Protein AF-0000000084540570 (afdb_homodimer)

Secondary structure (DSSP, 8-state):
----------------TT--HHHHHHHHHHT-S-HHHHHHHHHHHHHTT--HHHHHHHH---HHHHHHHHHHHHHHHHHHHTT--HHHHHHHHHS-HHHHHGGGGS-HHHHHHHHHHHHHTT--HHHHHHHHHHHHHHHHSSS--TT--SSHHHHHHHHHHHHHHT---HHHHHHHHHHHHHH--SHHHHHHHHHTTT--PPP---PPPPP-EEE--TT----EEEEEEEESS--HHHHHTSPP--EETTTTEEEEEEEEEEEEE---HHHHT-SSEEEEEEEGGGSSSPPSSS--EEEEEEETT--S--TT--EEEEETTEEEEE--SS--SSPP-EEEEEEEEPP----HHHHHHHHHHT-/----------------TT--HHHHHHHHHHT-S-HHHHHHHHHHHHHTT--HHHHHHHH---HHHHHHHHHHHHHHHHHHHTT--HHHHHHHHHS-HHHHHGGGGS-HHHHHHHHHHHHHTT--HHHHHHHHHHHHHHHHSSS--TT--SSHHHHHHHHHHHHHHH---HHHHHHHHHHHHHH--SHHHHHHHHHTTT--PPP---PPPPP-EEE--TT----EEEEEEEESS--HHHHHTSPP--EETTTTEEEEEEEEEEEEE---HHHHT-SSEEEEEEEGGGSSSPPSSS--EEEEEEETT--S--TT--EEEEETTEEEEE--SS--SSPP-EEEEEEEEPP----HHHHHHHHHHH-

Sequence (726 aa):
MTETSPNPKFTPPVVESNVDQQALIKQLRRKEGSWVEWGQACATLQKCGKNSQEIFEDTGFEPVQQNQVIVASQVYHSMVKGEASEKVRSHFWQKGSDILYELRILTQPLRVAAAGLILEYNLDADEARNIARALKDFSLSGGMPEGFSTDAGDMVAYYFAKLARQQKDIQERSRLIAKGLKFVKSTAARSQLEQLLTDFTVSYPKTAPRLPVYRLEESEELPCIVPVAGRFPLNKEDWQAVPLCEAIEPFGIIKFNGGGAWLALPGWQVVRNSEDPVVILCQSDQLPTPLPGQVEEVVAVIDRAGRTWQADSYFLVEIEGQLELQWFEDQPETPLLGRVILILRPKRIVDENQMTDIWQIEEMTETSPNPKFTPPVVESNVDQQALIKQLRRKEGSWVEWGQACATLQKCGKNSQEIFEDTGFEPVQQNQVIVASQVYHSMVKGEASEKVRSHFWQKGSDILYELRILTQPLRVAAAGLILEYNLDADEARNIARALKDFSLSGGMPEGFSTDAGDMVAYYFAKLARQQKDIQERSRLIAKGLKFVKSTAARSQLEQLLTDFTVSYPKTAPRLPVYRLEESEELPCIVPVAGRFPLNKEDWQAVPLCEAIEPFGIIKFNGGGAWLALPGWQVVRNSEDPVVILCQSDQLPTPLPGQVEEVVAVIDRAGRTWQADSYFLVEIEGQLELQWFEDQPETPLLGRVILILRPKRIVDENQMTDIWQIEE

InterPro domains:
  IPR037494 Rubisco accumulation factor 1 [PTHR35299] (8-357)
  IPR040781 Rubisco accumulation factor 1, helix turn helix domain [PF18579] (20-80)
  IPR040858 Rubisco accumulation factor 1, C-terminal [PF18087] (211-348)
  IPR041358 Rubisco accumulation factor 1, alpha-helical domain [PF18578] (92-197)
  IPR046382 Rubisco accumulation factor 1, cyanobacterial [MF_00856] (13-363)

Organism: NCBI:txid376219

Structure (mmCIF, N/CA/C/O backbone):
data_AF-0000000084540570-model_v1
#
loop_
_entity.id
_entity.type
_entity.pdbx_description
1 polymer 'RuBisCO accumulation factor 1'
#
loop_
_atom_site.group_PDB
_atom_site.id
_atom_site.type_symbol
_atom_site.label_atom_id
_atom_site.label_alt_id
_atom_site.label_comp_id
_atom_site.label_asym_id
_atom_site.label_entity_id
_atom_site.label_seq_id
_atom_site.pdbx_PDB_ins_code
_atom_site.Cartn_x
_atom_site.Cartn_y
_atom_site.Cartn_z
_atom_site.occupancy
_atom_site.B_iso_or_equiv
_atom_site.auth_seq_id
_atom_site.auth_comp_id
_atom_site.auth_asym_id
_atom_site.auth_atom_id
_atom_site.pdbx_PDB_model_num
ATOM 1 N N . MET A 1 1 ? 5.078 24.859 -34.531 1 22.06 1 MET A N 1
ATOM 2 C CA . MET A 1 1 ? 6.148 23.906 -34.281 1 22.06 1 MET A CA 1
ATOM 3 C C . MET A 1 1 ? 6.523 23.891 -32.812 1 22.06 1 MET A C 1
ATOM 5 O O . MET A 1 1 ? 7.652 24.219 -32.438 1 22.06 1 MET A O 1
ATOM 9 N N . THR A 1 2 ? 5.699 24.016 -31.828 1 24.03 2 THR A N 1
ATOM 10 C CA . THR A 1 2 ? 5.836 24.641 -30.516 1 24.03 2 THR A CA 1
ATOM 11 C C . THR A 1 2 ? 6.523 23.688 -29.547 1 24.03 2 THR A C 1
ATOM 13 O O . THR A 1 2 ? 6.148 22.516 -29.422 1 24.03 2 THR A O 1
ATOM 16 N N . GLU A 1 3 ? 7.77 23.906 -29.188 1 24 3 GLU A N 1
ATOM 17 C CA . GLU A 1 3 ? 8.867 23.203 -28.547 1 24 3 GLU A CA 1
ATOM 18 C C . GLU A 1 3 ? 8.5 22.797 -27.109 1 24 3 GLU A C 1
ATOM 20 O O . GLU A 1 3 ? 8.172 23.656 -26.281 1 24 3 GLU A O 1
ATOM 25 N N . THR A 1 4 ? 7.871 21.672 -26.938 1 26.03 4 THR A N 1
ATOM 26 C CA . THR A 1 4 ? 7.246 21.141 -25.734 1 26.03 4 THR A CA 1
ATOM 27 C C . THR A 1 4 ? 8.273 20.984 -24.609 1 26.03 4 THR A C 1
ATOM 29 O O . THR A 1 4 ? 9.234 20.234 -24.734 1 26.03 4 THR A O 1
ATOM 32 N N . SER A 1 5 ? 8.539 22.078 -23.922 1 25.84 5 SER A N 1
ATOM 33 C CA . SER A 1 5 ? 9.664 22.234 -23.016 1 25.84 5 SER A CA 1
ATOM 34 C C . SER A 1 5 ? 9.68 21.141 -21.953 1 25.84 5 SER A C 1
ATOM 36 O O . SER A 1 5 ? 8.617 20.703 -21.484 1 25.84 5 SER A O 1
ATOM 38 N N . PRO A 1 6 ? 10.75 20.344 -21.859 1 28.38 6 PRO A N 1
ATOM 39 C CA . PRO A 1 6 ? 11.055 19.125 -21.094 1 28.38 6 PRO A CA 1
ATOM 40 C C . PRO A 1 6 ? 10.719 19.281 -19.609 1 28.38 6 PRO A C 1
ATOM 42 O O . PRO A 1 6 ? 10.727 20.391 -19.078 1 28.38 6 PRO A O 1
ATOM 45 N N . ASN A 1 7 ? 9.789 18.547 -19.188 1 24.5 7 ASN A N 1
ATOM 46 C CA . ASN A 1 7 ? 9.234 18.484 -17.828 1 24.5 7 ASN A CA 1
ATOM 47 C C . ASN A 1 7 ? 10.336 18.438 -16.781 1 24.5 7 ASN A C 1
ATOM 49 O O . ASN A 1 7 ? 11.188 17.547 -16.797 1 24.5 7 ASN A O 1
ATOM 53 N N . PRO A 1 8 ? 10.773 19.547 -16.25 1 26.09 8 PRO A N 1
ATOM 54 C CA . PRO A 1 8 ? 12 19.562 -15.445 1 26.09 8 PRO A CA 1
ATOM 55 C C . PRO A 1 8 ? 12.023 18.469 -14.383 1 26.09 8 PRO A C 1
ATOM 57 O O . PRO A 1 8 ? 10.977 18.109 -13.836 1 26.09 8 PRO A O 1
ATOM 60 N N . LYS A 1 9 ? 12.875 17.484 -14.523 1 30.8 9 LYS A N 1
ATOM 61 C CA . LYS A 1 9 ? 13.305 16.422 -13.617 1 30.8 9 LYS A CA 1
ATOM 62 C C . LYS A 1 9 ? 13.281 16.891 -12.164 1 30.8 9 LYS A C 1
ATOM 64 O O . LYS A 1 9 ? 13.797 17.969 -11.844 1 30.8 9 LYS A O 1
ATOM 69 N N . PHE A 1 10 ? 12.289 16.609 -11.484 1 24.95 10 PHE A N 1
ATOM 70 C CA . PHE A 1 10 ? 12.234 16.906 -10.062 1 24.95 10 PHE A CA 1
ATOM 71 C C . PHE A 1 10 ? 13.57 16.641 -9.391 1 24.95 10 PHE A C 1
ATOM 73 O O . PHE A 1 10 ? 13.906 15.484 -9.109 1 24.95 10 PHE A O 1
ATOM 80 N N . THR A 1 11 ? 14.641 17.203 -9.875 1 30.73 11 THR A N 1
ATOM 81 C CA . THR A 1 11 ? 15.898 17.094 -9.148 1 30.73 11 THR A CA 1
ATOM 82 C C . THR A 1 11 ? 15.727 17.547 -7.695 1 30.73 11 THR A C 1
ATOM 84 O O . THR A 1 11 ? 15.266 18.672 -7.438 1 30.73 11 THR A O 1
ATOM 87 N N . PRO A 1 12 ? 15.492 16.594 -6.824 1 33.47 12 PRO A N 1
ATOM 88 C CA . PRO A 1 12 ? 15.484 17.156 -5.469 1 33.47 12 PRO A CA 1
ATOM 89 C C . PRO A 1 12 ? 16.391 18.375 -5.324 1 33.47 12 PRO A C 1
ATOM 91 O O . PRO A 1 12 ? 17.422 18.469 -6.008 1 33.47 12 PRO A O 1
ATOM 94 N N . PRO A 1 13 ? 15.867 19.516 -5.18 1 32.66 13 PRO A N 1
ATOM 95 C CA . PRO A 1 13 ? 16.844 20.594 -5.051 1 32.66 13 PRO A CA 1
ATOM 96 C C . PRO A 1 13 ? 18.125 20.156 -4.348 1 32.66 13 PRO A C 1
ATOM 98 O O . PRO A 1 13 ? 18.078 19.562 -3.271 1 32.66 13 PRO A O 1
ATOM 101 N N . VAL A 1 14 ? 19.109 19.672 -5.008 1 36.91 14 VAL A N 1
ATOM 102 C CA . VAL A 1 14 ? 20.469 19.547 -4.5 1 36.91 14 VAL A CA 1
ATOM 103 C C . VAL A 1 14 ? 20.812 20.766 -3.654 1 36.91 14 VAL A C 1
ATOM 105 O O . VAL A 1 14 ? 20.922 21.875 -4.176 1 36.91 14 VAL A O 1
ATOM 108 N N . VAL A 1 15 ? 20.281 20.922 -2.418 1 39.34 15 VAL A N 1
ATOM 109 C CA . VAL A 1 15 ? 20.875 21.953 -1.57 1 39.34 15 VAL A CA 1
ATOM 110 C C . VAL A 1 15 ? 22.359 22.109 -1.907 1 39.34 15 VAL A C 1
ATOM 112 O O . VAL A 1 15 ? 23.031 21.125 -2.256 1 39.34 15 VAL A O 1
ATOM 115 N N . GLU A 1 16 ? 22.969 23.156 -2.223 1 42.41 16 GLU A N 1
ATOM 116 C CA . GLU A 1 16 ? 24.328 23.625 -2.461 1 42.41 16 GLU A CA 1
ATOM 117 C C . GLU A 1 16 ? 25.328 22.875 -1.603 1 42.41 16 GLU A C 1
ATOM 119 O O . GLU A 1 16 ? 25.172 22.781 -0.382 1 42.41 16 GLU A O 1
ATOM 124 N N . SER A 1 17 ? 26 21.859 -1.991 1 46.34 17 SER A N 1
ATOM 125 C CA . SER A 1 17 ? 27.172 21.078 -1.662 1 46.34 17 SER A CA 1
ATOM 126 C C . SER A 1 17 ? 28.094 21.812 -0.689 1 46.34 17 SER A C 1
ATOM 128 O O . SER A 1 17 ? 28.781 21.188 0.117 1 46.34 17 SER A O 1
ATOM 130 N N . ASN A 1 18 ? 28.141 23.219 -0.889 1 56.72 18 ASN A N 1
ATOM 131 C CA . ASN A 1 18 ? 29.297 23.891 -0.307 1 56.72 18 ASN A CA 1
ATOM 132 C C . ASN A 1 18 ? 29.031 24.344 1.12 1 56.72 18 ASN A C 1
ATOM 134 O O . ASN A 1 18 ? 29.672 25.281 1.61 1 56.72 18 ASN A O 1
ATOM 138 N N . VAL A 1 19 ? 27.953 24 1.695 1 72.12 19 VAL A N 1
ATOM 139 C CA . VAL A 1 19 ? 27.688 24.516 3.031 1 72.12 19 VAL A CA 1
ATOM 140 C C . VAL A 1 19 ? 28.562 23.797 4.055 1 72.12 19 VAL A C 1
ATOM 142 O O . VAL A 1 19 ? 28.625 22.562 4.062 1 72.12 19 VAL A O 1
ATOM 145 N N . ASP A 1 20 ? 29.453 24.516 4.621 1 83.5 20 ASP A N 1
ATOM 146 C CA . ASP A 1 20 ? 30.281 23.984 5.691 1 83.5 20 ASP A CA 1
ATOM 147 C C . ASP A 1 20 ? 29.438 23.516 6.871 1 83.5 20 ASP A C 1
ATOM 149 O O . ASP A 1 20 ? 29.203 24.266 7.82 1 83.5 20 ASP A O 1
ATOM 153 N N . GLN A 1 21 ? 28.953 22.344 6.852 1 88.69 21 GLN A N 1
ATOM 154 C CA . GLN A 1 21 ? 28.094 21.766 7.879 1 88.69 21 GLN A CA 1
ATOM 155 C C . GLN A 1 21 ? 28.781 21.781 9.242 1 88.69 21 GLN A C 1
ATOM 157 O O . GLN A 1 21 ? 28.125 22.016 10.266 1 88.69 21 GLN A O 1
ATOM 162 N N . GLN A 1 22 ? 30.094 21.609 9.164 1 90.62 22 GLN A N 1
ATOM 163 C CA . GLN A 1 22 ? 30.828 21.578 10.422 1 90.62 22 GLN A CA 1
ATOM 164 C C . GLN A 1 22 ? 30.828 22.938 11.102 1 90.62 22 GLN A C 1
ATOM 166 O O . GLN A 1 22 ? 30.75 23.016 12.328 1 90.62 22 GLN A O 1
ATOM 171 N N . ALA A 1 23 ? 30.891 23.906 10.273 1 91.56 23 ALA A N 1
ATOM 172 C CA . ALA A 1 23 ? 30.844 25.266 10.82 1 91.56 23 ALA A CA 1
ATOM 173 C C . ALA A 1 23 ? 29.484 25.531 11.461 1 91.56 23 ALA A C 1
ATOM 175 O O . ALA A 1 23 ? 29.406 26.188 12.508 1 91.56 23 ALA A O 1
ATOM 176 N N . LEU A 1 24 ? 28.484 25.078 10.859 1 93.94 24 LEU A N 1
ATOM 177 C CA . LEU A 1 24 ? 27.141 25.281 11.375 1 93.94 24 LEU A CA 1
ATOM 178 C C . LEU A 1 24 ? 26.938 24.531 12.688 1 93.94 24 LEU A C 1
ATOM 180 O O . LEU A 1 24 ? 26.328 25.062 13.625 1 93.94 24 LEU A O 1
ATOM 184 N N . ILE A 1 25 ? 27.516 23.375 12.742 1 94.19 25 ILE A N 1
ATOM 185 C CA . ILE A 1 25 ? 27.391 22.562 13.938 1 94.19 25 ILE A CA 1
ATOM 186 C C . ILE A 1 25 ? 28.109 23.219 15.102 1 94.19 25 ILE A C 1
ATOM 188 O O . ILE A 1 25 ? 27.609 23.266 16.219 1 94.19 25 ILE A O 1
ATOM 192 N N . LYS A 1 26 ? 29.25 23.703 14.805 1 93.38 26 LYS A N 1
ATOM 193 C CA . LYS A 1 26 ? 30.031 24.391 15.828 1 93.38 26 LYS A CA 1
ATOM 194 C C . LYS A 1 26 ? 29.297 25.625 16.328 1 93.38 26 LYS A C 1
ATOM 196 O O . LYS A 1 26 ? 29.281 25.906 17.531 1 93.38 26 LYS A O 1
ATOM 201 N N . GLN A 1 27 ? 28.734 26.344 15.406 1 94 27 GLN A N 1
ATOM 202 C CA . GLN A 1 27 ? 27.953 27.516 15.766 1 94 27 GLN A CA 1
ATOM 203 C C . GLN A 1 27 ? 26.828 27.172 16.719 1 94 27 GLN A C 1
ATOM 205 O O . GLN A 1 27 ? 26.578 27.875 17.703 1 94 27 GLN A O 1
ATOM 210 N N . LEU A 1 28 ? 26.125 26.125 16.438 1 95.19 28 LEU A N 1
ATOM 211 C CA . LEU A 1 28 ? 24.984 25.688 17.234 1 95.19 28 LEU A CA 1
ATOM 212 C C . LEU A 1 28 ? 25.438 25.172 18.594 1 95.19 28 LEU A C 1
ATOM 214 O O . LEU A 1 28 ? 24.797 25.438 19.609 1 95.19 28 LEU A O 1
ATOM 218 N N . ARG A 1 29 ? 26.578 24.469 18.609 1 94.19 29 ARG A N 1
ATOM 219 C CA . ARG A 1 29 ? 27.109 23.938 19.844 1 94.19 29 ARG A CA 1
ATOM 220 C C . ARG A 1 29 ? 27.484 25.047 20.812 1 94.19 29 ARG A C 1
ATOM 222 O O . ARG A 1 29 ? 27.25 24.953 22.016 1 94.19 29 ARG A O 1
ATOM 229 N N . ARG A 1 30 ? 28.078 26.094 20.266 1 94.25 30 ARG A N 1
ATOM 230 C CA . ARG A 1 30 ? 28.547 27.203 21.078 1 94.25 30 ARG A CA 1
ATOM 231 C C . ARG A 1 30 ? 27.453 28.266 21.234 1 94.25 30 ARG A C 1
ATOM 233 O O . ARG A 1 30 ? 27.656 29.266 21.938 1 94.25 30 ARG A O 1
ATOM 240 N N . LYS A 1 31 ? 26.312 28.078 20.594 1 92.12 31 LYS A N 1
ATOM 241 C CA . LYS A 1 31 ? 25.188 29.016 20.625 1 92.12 31 LYS A CA 1
ATOM 242 C C . LYS A 1 31 ? 25.641 30.422 20.266 1 92.12 31 LYS A C 1
ATOM 244 O O . LYS A 1 31 ? 25.359 31.375 21 1 92.12 31 LYS A O 1
ATOM 249 N N . GLU A 1 32 ? 26.406 30.438 19.203 1 92.94 32 GLU A N 1
ATOM 250 C CA . GLU A 1 32 ? 26.906 31.719 18.703 1 92.94 32 GLU A CA 1
ATOM 251 C C . GLU A 1 32 ? 25.859 32.406 17.844 1 92.94 32 GLU A C 1
ATOM 253 O O . GLU A 1 32 ? 25.203 31.781 17.016 1 92.94 32 GLU A O 1
ATOM 258 N N . GLY A 1 33 ? 25.672 33.75 18.141 1 91.56 33 GLY A N 1
ATOM 259 C CA . GLY A 1 33 ? 24.719 34.531 17.359 1 91.56 33 GLY A CA 1
ATOM 260 C C . GLY A 1 33 ? 23.344 34.562 17.969 1 91.56 33 GLY A C 1
ATOM 261 O O . GLY A 1 33 ? 23.188 34.312 19.172 1 91.56 33 GLY A O 1
ATOM 262 N N . SER A 1 34 ? 22.328 34.969 17.125 1 94.5 34 SER A N 1
ATOM 263 C CA . SER A 1 34 ? 20.953 35.094 17.594 1 94.5 34 SER A CA 1
ATOM 264 C C . SER A 1 34 ? 20.188 33.781 17.344 1 94.5 34 SER A C 1
ATOM 266 O O . SER A 1 34 ? 20.609 32.969 16.531 1 94.5 34 SER A O 1
ATOM 268 N N . TRP A 1 35 ? 19.141 33.656 18.047 1 96.31 35 TRP A N 1
ATOM 269 C CA . TRP A 1 35 ? 18.312 32.469 17.844 1 96.31 35 TRP A CA 1
ATOM 270 C C . TRP A 1 35 ? 17.844 32.375 16.406 1 96.31 35 TRP A C 1
ATOM 272 O O . TRP A 1 35 ? 17.594 31.266 15.898 1 96.31 35 TRP A O 1
ATOM 282 N N . VAL A 1 36 ? 17.781 33.438 15.727 1 96.12 36 VAL A N 1
ATOM 283 C CA . VAL A 1 36 ? 17.375 33.469 14.32 1 96.12 36 VAL A CA 1
ATOM 284 C C . VAL A 1 36 ? 18.422 32.75 13.477 1 96.12 36 VAL A C 1
ATOM 286 O O . VAL A 1 36 ? 18.062 31.953 12.586 1 96.12 36 VAL A O 1
ATOM 289 N N . GLU A 1 37 ? 19.625 33 13.805 1 95.38 37 GLU A N 1
ATOM 290 C CA . GLU A 1 37 ? 20.719 32.344 13.094 1 95.38 37 GLU A CA 1
ATOM 291 C C . GLU A 1 37 ? 20.781 30.859 13.422 1 95.38 37 GLU A C 1
ATOM 293 O O . GLU A 1 37 ? 21.141 30.047 12.57 1 95.38 37 GLU A O 1
ATOM 298 N N . TRP A 1 38 ? 20.453 30.625 14.68 1 95.88 38 TRP A N 1
ATOM 299 C CA . TRP A 1 38 ? 20.375 29.219 15.047 1 95.88 38 TRP A CA 1
ATOM 300 C C . TRP A 1 38 ? 19.328 28.484 14.203 1 95.88 38 TRP A C 1
ATOM 302 O O . TRP A 1 38 ? 19.562 27.359 13.758 1 95.88 38 TRP A O 1
ATOM 312 N N . GLY A 1 39 ? 18.156 29.125 14.031 1 95.25 39 GLY A N 1
ATOM 313 C CA . GLY A 1 39 ? 17.109 28.547 13.211 1 95.25 39 GLY A CA 1
ATOM 314 C C . GLY A 1 39 ? 17.531 28.328 11.766 1 95.25 39 GLY A C 1
ATOM 315 O O . GLY A 1 39 ? 17.234 27.281 11.18 1 95.25 39 GLY A O 1
ATOM 316 N N . GLN A 1 40 ? 18.281 29.219 11.273 1 93.81 40 GLN A N 1
ATOM 317 C CA . GLN A 1 40 ? 18.766 29.109 9.906 1 93.81 40 GLN A CA 1
ATOM 318 C C . GLN A 1 40 ? 19.781 27.969 9.773 1 93.81 40 GLN A C 1
ATOM 320 O O . GLN A 1 40 ? 19.781 27.25 8.773 1 93.81 40 GLN A O 1
ATOM 325 N N . ALA A 1 41 ? 20.609 27.891 10.75 1 94.56 41 ALA A N 1
ATOM 326 C CA . ALA A 1 41 ? 21.609 26.828 10.742 1 94.56 41 ALA A CA 1
ATOM 327 C C . ALA A 1 41 ? 20.953 25.453 10.797 1 94.56 41 ALA A C 1
ATOM 329 O O . ALA A 1 41 ? 21.328 24.547 10.047 1 94.56 41 ALA A O 1
ATOM 330 N N . CYS A 1 42 ? 19.938 25.328 11.672 1 93.56 42 CYS A N 1
ATOM 331 C CA . CYS A 1 42 ? 19.203 24.078 11.781 1 93.56 42 CYS A CA 1
ATOM 332 C C . CYS A 1 42 ? 18.516 23.719 10.469 1 93.56 42 CYS A C 1
ATOM 334 O O . CYS A 1 42 ? 18.578 22.578 10.023 1 93.56 42 CYS A O 1
ATOM 336 N N . ALA A 1 43 ? 17.891 24.688 9.898 1 89.44 43 ALA A N 1
ATOM 337 C CA . ALA A 1 43 ? 17.172 24.484 8.648 1 89.44 43 ALA A CA 1
ATOM 338 C C . ALA A 1 43 ? 18.125 24.047 7.535 1 89.44 43 ALA A C 1
ATOM 340 O O . ALA A 1 43 ? 17.797 23.156 6.742 1 89.44 43 ALA A O 1
ATOM 341 N N . THR A 1 44 ? 19.266 24.656 7.5 1 90.94 44 THR A N 1
ATOM 342 C CA . THR A 1 44 ? 20.25 24.344 6.48 1 90.94 44 THR A CA 1
ATOM 343 C C . THR A 1 44 ? 20.797 22.922 6.66 1 90.94 44 THR A C 1
ATOM 345 O O . THR A 1 44 ? 20.969 22.188 5.684 1 90.94 44 THR A O 1
ATOM 348 N N . LEU A 1 45 ? 21.047 22.594 7.867 1 91.88 45 LEU A N 1
ATOM 349 C CA . LEU A 1 45 ? 21.531 21.25 8.148 1 91.88 45 LEU A CA 1
ATOM 350 C C . LEU A 1 45 ? 20.5 20.203 7.734 1 91.88 45 LEU A C 1
ATOM 352 O O . LEU A 1 45 ? 20.859 19.156 7.184 1 91.88 45 LEU A O 1
ATOM 356 N N . GLN A 1 46 ? 19.25 20.484 7.977 1 86.06 46 GLN A N 1
ATOM 357 C CA . GLN A 1 46 ? 18.188 19.562 7.602 1 86.06 46 GLN A CA 1
ATOM 358 C C . GLN A 1 46 ? 18.047 19.469 6.082 1 86.06 46 GLN A C 1
ATOM 360 O O . GLN A 1 46 ? 17.797 18.391 5.539 1 86.06 46 GLN A O 1
ATOM 365 N N . LYS A 1 47 ? 18.188 20.516 5.457 1 80.69 47 LYS A N 1
ATOM 366 C CA . LYS A 1 47 ? 18.125 20.547 3.998 1 80.69 47 LYS A CA 1
ATOM 367 C C . LYS A 1 47 ? 19.25 19.734 3.379 1 80.69 47 LYS A C 1
ATOM 369 O O . LYS A 1 47 ? 19.109 19.188 2.285 1 80.69 47 LYS A O 1
ATOM 374 N N . CYS A 1 48 ? 20.344 19.719 4.137 1 79.31 48 CYS A N 1
ATOM 375 C CA . CYS A 1 48 ? 21.5 18.969 3.676 1 79.31 48 CYS A CA 1
ATOM 376 C C . CYS A 1 48 ? 21.359 17.484 4 1 79.31 48 CYS A C 1
ATOM 378 O O . CYS A 1 48 ? 22.281 16.703 3.74 1 79.31 48 CYS A O 1
ATOM 380 N N . GLY A 1 49 ? 20.312 17.141 4.641 1 78.88 49 GLY A N 1
ATOM 381 C CA . GLY A 1 49 ? 20.031 15.719 4.797 1 78.88 49 GLY A CA 1
ATOM 382 C C . GLY A 1 49 ? 20.172 15.242 6.23 1 78.88 49 GLY A C 1
ATOM 383 O O . GLY A 1 49 ? 19.922 14.062 6.527 1 78.88 49 GLY A O 1
ATOM 384 N N . LYS A 1 50 ? 20.625 16.109 7.113 1 85.19 50 LYS A N 1
ATOM 385 C CA . LYS A 1 50 ? 20.734 15.695 8.508 1 85.19 50 LYS A CA 1
ATOM 386 C C . LYS A 1 50 ? 19.359 15.695 9.188 1 85.19 50 LYS A C 1
ATOM 388 O O . LYS A 1 50 ? 18.609 16.656 9.07 1 85.19 50 LYS A O 1
ATOM 393 N N . ASN A 1 51 ? 19.109 14.555 9.852 1 82.5 51 ASN A N 1
ATOM 394 C CA . ASN A 1 51 ? 17.812 14.531 10.516 1 82.5 51 ASN A CA 1
ATOM 395 C C . ASN A 1 51 ? 17.875 15.234 11.875 1 82.5 51 ASN A C 1
ATOM 397 O O . ASN A 1 51 ? 18.953 15.562 12.359 1 82.5 51 ASN A O 1
ATOM 401 N N . SER A 1 52 ? 16.75 15.539 12.453 1 86.5 52 SER A N 1
ATOM 402 C CA . SER A 1 52 ? 16.641 16.312 13.68 1 86.5 52 SER A CA 1
ATOM 403 C C . SER A 1 52 ? 17.359 15.625 14.836 1 86.5 52 SER A C 1
ATOM 405 O O . SER A 1 52 ? 17.906 16.281 15.719 1 86.5 52 SER A O 1
ATOM 407 N N . GLN A 1 53 ? 17.312 14.305 14.789 1 84.94 53 GLN A N 1
ATOM 408 C CA . GLN A 1 53 ? 17.969 13.555 15.859 1 84.94 53 GLN A CA 1
ATOM 409 C C . GLN A 1 53 ? 19.484 13.672 15.758 1 84.94 53 GLN A C 1
ATOM 411 O O . GLN A 1 53 ? 20.172 13.797 16.781 1 84.94 53 GLN A O 1
ATOM 416 N N . GLU A 1 54 ? 19.953 13.602 14.656 1 88.94 54 GLU A N 1
ATOM 417 C CA . GLU A 1 54 ? 21.391 13.758 14.43 1 88.94 54 GLU A CA 1
ATOM 418 C C . GLU A 1 54 ? 21.875 15.141 14.867 1 88.94 54 GLU A C 1
ATOM 420 O O . GLU A 1 54 ? 22.938 15.266 15.477 1 88.94 54 GLU A O 1
ATOM 425 N N . ILE A 1 55 ? 21.141 16.125 14.5 1 93.12 55 ILE A N 1
ATOM 426 C CA . ILE A 1 55 ? 21.469 17.5 14.875 1 93.12 55 ILE A CA 1
ATOM 427 C C . ILE A 1 55 ? 21.484 17.625 16.406 1 93.12 55 ILE A C 1
ATOM 429 O O . ILE A 1 55 ? 22.359 18.281 16.969 1 93.12 55 ILE A O 1
ATOM 433 N N . PHE A 1 56 ? 20.609 16.969 17.078 1 92.31 56 PHE A N 1
ATOM 434 C CA . PHE A 1 56 ? 20.547 16.984 18.531 1 92.31 56 PHE A CA 1
ATOM 435 C C . PHE A 1 56 ? 21.797 16.375 19.141 1 92.31 56 PHE A C 1
ATOM 437 O O . PHE A 1 56 ? 22.391 16.953 20.047 1 92.31 56 PHE A O 1
ATOM 444 N N . GLU A 1 57 ? 22.125 15.305 18.656 1 92.62 57 GLU A N 1
ATOM 445 C CA . GLU A 1 57 ? 23.297 14.609 19.156 1 92.62 57 GLU A CA 1
ATOM 446 C C . GLU A 1 57 ? 24.562 15.445 18.969 1 92.62 57 GLU A C 1
ATOM 448 O O . GLU A 1 57 ? 25.438 15.461 19.828 1 92.62 57 GLU A O 1
ATOM 453 N N . ASP A 1 58 ? 24.516 16.203 17.953 1 92.75 58 ASP A N 1
ATOM 454 C CA . ASP A 1 58 ? 25.719 16.969 17.594 1 92.75 58 ASP A CA 1
ATOM 455 C C . ASP A 1 58 ? 25.734 18.312 18.312 1 92.75 58 ASP A C 1
ATOM 457 O O . ASP A 1 58 ? 26.812 18.875 18.562 1 92.75 58 ASP A O 1
ATOM 461 N N . THR A 1 59 ? 24.594 18.906 18.594 1 94.5 59 THR A N 1
ATOM 462 C CA . THR A 1 59 ? 24.562 20.312 18.984 1 94.5 59 THR A CA 1
ATOM 463 C C . THR A 1 59 ? 23.828 20.484 20.312 1 94.5 59 THR A C 1
ATOM 465 O O . THR A 1 59 ? 23.953 21.531 20.953 1 94.5 59 THR A O 1
ATOM 468 N N . GLY A 1 60 ? 22.953 19.594 20.672 1 92.62 60 GLY A N 1
ATOM 469 C CA . GLY A 1 60 ? 22.172 19.703 21.891 1 92.62 60 GLY A CA 1
ATOM 470 C C . GLY A 1 60 ? 20.797 20.312 21.656 1 92.62 60 GLY A C 1
ATOM 471 O O . GLY A 1 60 ? 19.984 20.359 22.578 1 92.62 60 GLY A O 1
ATOM 472 N N . PHE A 1 61 ? 20.5 20.766 20.453 1 93.56 61 PHE A N 1
ATOM 473 C CA . PHE A 1 61 ? 19.188 21.312 20.141 1 93.56 61 PHE A CA 1
ATOM 474 C C . PHE A 1 61 ? 18.172 20.188 19.953 1 93.56 61 PHE A C 1
ATOM 476 O O . PHE A 1 61 ? 18.219 19.453 18.969 1 93.56 61 PHE A O 1
ATOM 483 N N . GLU A 1 62 ? 17.219 20.109 20.859 1 90.69 62 GLU A N 1
ATOM 484 C CA . GLU A 1 62 ? 16.172 19.109 20.766 1 90.69 62 GLU A CA 1
ATOM 485 C C . GLU A 1 62 ? 15.312 19.312 19.531 1 90.69 62 GLU A C 1
ATOM 487 O O . GLU A 1 62 ? 15.172 20.438 19.047 1 90.69 62 GLU A O 1
ATOM 492 N N . PRO A 1 63 ? 14.805 18.25 19.016 1 86.19 63 PRO A N 1
ATOM 493 C CA . PRO A 1 63 ? 13.984 18.359 17.812 1 86.19 63 PRO A CA 1
ATOM 494 C C . PRO A 1 63 ? 12.875 19.391 17.938 1 86.19 63 PRO A C 1
ATOM 496 O O . PRO A 1 63 ? 12.641 20.172 17.016 1 86.19 63 PRO A O 1
ATOM 499 N N . VAL A 1 64 ? 12.266 19.469 19.109 1 81.94 64 VAL A N 1
ATOM 500 C CA . VAL A 1 64 ? 11.188 20.422 19.328 1 81.94 64 VAL A CA 1
ATOM 501 C C . VAL A 1 64 ? 11.742 21.844 19.25 1 81.94 64 VAL A C 1
ATOM 503 O O . VAL A 1 64 ? 11.109 22.734 18.672 1 81.94 64 VAL A O 1
ATOM 506 N N . GLN A 1 65 ? 12.891 21.969 19.766 1 90.19 65 GLN A N 1
ATOM 507 C CA . GLN A 1 65 ? 13.531 23.281 19.734 1 90.19 65 GLN A CA 1
ATOM 508 C C . GLN A 1 65 ? 13.977 23.656 18.328 1 90.19 65 GLN A C 1
ATOM 510 O O . GLN A 1 65 ? 13.875 24.812 17.922 1 90.19 65 GLN A O 1
ATOM 515 N N . GLN A 1 66 ? 14.5 22.641 17.688 1 91.31 66 GLN A N 1
ATOM 516 C CA . GLN A 1 66 ? 14.914 22.859 16.312 1 91.31 66 GLN A CA 1
ATOM 517 C C . GLN A 1 66 ? 13.75 23.375 15.461 1 91.31 66 GLN A C 1
ATOM 519 O O . GLN A 1 66 ? 13.883 24.375 14.75 1 91.31 66 GLN A O 1
ATOM 524 N N . ASN A 1 67 ? 12.688 22.734 15.688 1 84.38 67 ASN A N 1
ATOM 525 C CA . ASN A 1 67 ? 11.508 23.125 14.922 1 84.38 67 ASN A CA 1
ATOM 526 C C . ASN A 1 67 ? 11.062 24.531 15.266 1 84.38 67 ASN A C 1
ATOM 528 O O . ASN A 1 67 ? 10.719 25.312 14.375 1 84.38 67 ASN A O 1
ATOM 532 N N . GLN A 1 68 ? 11.039 24.766 16.469 1 88.75 68 GLN A N 1
ATOM 533 C CA . GLN A 1 68 ? 10.609 26.094 16.922 1 88.75 68 GLN A CA 1
ATOM 534 C C . GLN A 1 68 ? 11.492 27.188 16.312 1 88.75 68 GLN A C 1
ATOM 536 O O . GLN A 1 68 ? 10.977 28.156 15.758 1 88.75 68 GLN A O 1
ATOM 541 N N . VAL A 1 69 ? 12.789 26.984 16.391 1 94.06 69 VAL A N 1
ATOM 542 C CA . VAL A 1 69 ? 13.703 28.031 15.953 1 94.06 69 VAL A CA 1
ATOM 543 C C . VAL A 1 69 ? 13.695 28.125 14.43 1 94.06 69 VAL A C 1
ATOM 545 O O . VAL A 1 69 ? 13.836 29.219 13.867 1 94.06 69 VAL A O 1
ATOM 548 N N . ILE A 1 70 ? 13.547 27.078 13.82 1 91.44 70 ILE A N 1
ATOM 549 C CA . ILE A 1 70 ? 13.508 27.078 12.367 1 91.44 70 ILE A CA 1
ATOM 550 C C . ILE A 1 70 ? 12.289 27.875 11.883 1 91.44 70 ILE A C 1
ATOM 552 O O . ILE A 1 70 ? 12.43 28.812 11.102 1 91.44 70 ILE A O 1
ATOM 556 N N . VAL A 1 71 ? 11.125 27.516 12.469 1 88.25 71 VAL A N 1
ATOM 557 C CA . VAL A 1 71 ? 9.883 28.156 12.039 1 88.25 71 VAL A CA 1
ATOM 558 C C . VAL A 1 71 ? 9.883 29.625 12.469 1 88.25 71 VAL A C 1
ATOM 560 O O . VAL A 1 71 ? 9.516 30.5 11.688 1 88.25 71 VAL A O 1
ATOM 563 N N . ALA A 1 72 ? 10.266 29.844 13.648 1 94.5 72 ALA A N 1
ATOM 564 C CA . ALA A 1 72 ? 10.312 31.219 14.148 1 94.5 72 ALA A CA 1
ATOM 565 C C . ALA A 1 72 ? 11.242 32.062 13.305 1 94.5 72 ALA A C 1
ATOM 567 O O . ALA A 1 72 ? 10.969 33.25 13.07 1 94.5 72 ALA A O 1
ATOM 568 N N . SER A 1 73 ? 12.391 31.484 12.922 1 94.88 73 SER A N 1
ATOM 569 C CA . SER A 1 73 ? 13.328 32.219 12.086 1 94.88 73 SER A CA 1
ATOM 570 C C . SER A 1 73 ? 12.711 32.594 10.742 1 94.88 73 SER A C 1
ATOM 572 O O . SER A 1 73 ? 12.984 33.656 10.203 1 94.88 73 SER A O 1
ATOM 574 N N . GLN A 1 74 ? 11.922 31.781 10.242 1 90.56 74 GLN A N 1
ATOM 575 C CA . GLN A 1 74 ? 11.227 32.062 8.984 1 90.56 74 GLN A CA 1
ATOM 576 C C . GLN A 1 74 ? 10.219 33.188 9.156 1 90.56 74 GLN A C 1
ATOM 578 O O . GLN A 1 74 ? 10.102 34.062 8.289 1 90.56 74 GLN A O 1
ATOM 583 N N . VAL A 1 75 ? 9.5 33.125 10.258 1 93.88 75 VAL A N 1
ATOM 584 C CA . VAL A 1 75 ? 8.547 34.188 10.57 1 93.88 75 VAL A CA 1
ATOM 585 C C . VAL A 1 75 ? 9.289 35.5 10.703 1 93.88 75 VAL A C 1
ATOM 587 O O . VAL A 1 75 ? 8.828 36.531 10.203 1 93.88 75 VAL A O 1
ATOM 590 N N . TYR A 1 76 ? 10.461 35.469 11.328 1 96.38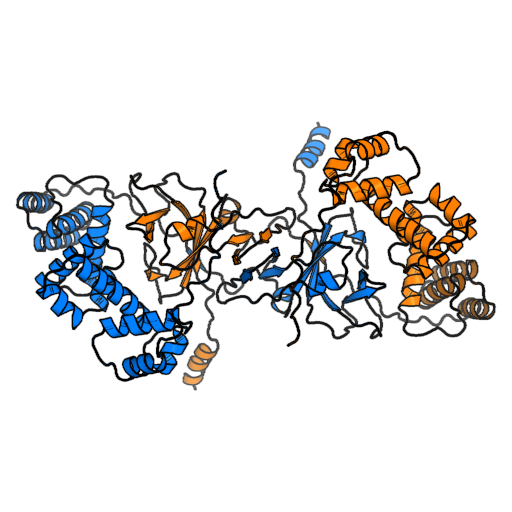 76 TYR A N 1
ATOM 591 C CA . TYR A 1 76 ? 11.273 36.688 11.492 1 96.38 76 TYR A CA 1
ATOM 592 C C . TYR A 1 76 ? 11.656 37.281 10.141 1 96.38 76 TYR A C 1
ATOM 594 O O . TYR A 1 76 ? 11.523 38.469 9.922 1 96.38 76 TYR A O 1
ATOM 602 N N . HIS A 1 77 ? 12.117 36.406 9.305 1 93.31 77 HIS A N 1
ATOM 603 C CA . HIS A 1 77 ? 12.523 36.875 7.988 1 93.31 77 HIS A CA 1
ATOM 604 C C . HIS A 1 77 ? 11.336 37.438 7.203 1 93.31 77 HIS A C 1
ATOM 606 O O . HIS A 1 77 ? 11.469 38.375 6.445 1 93.31 77 HIS A O 1
ATOM 612 N N . SER A 1 78 ? 10.258 36.781 7.418 1 92.75 78 SER A N 1
ATOM 613 C CA . SER A 1 78 ? 9.039 37.281 6.785 1 92.75 78 SER A CA 1
ATOM 614 C C . SER A 1 78 ? 8.672 38.688 7.281 1 92.75 78 SER A C 1
ATOM 616 O O . SER A 1 78 ? 8.266 39.531 6.496 1 92.75 78 SER A O 1
ATOM 618 N N . MET A 1 79 ? 8.812 38.875 8.508 1 95.06 79 MET A N 1
ATOM 619 C CA . MET A 1 79 ? 8.508 40.156 9.109 1 95.06 79 MET A CA 1
ATOM 620 C C . MET A 1 79 ? 9.453 41.25 8.594 1 95.06 79 MET A C 1
ATOM 622 O O . MET A 1 79 ? 9.039 42.375 8.344 1 95.06 79 MET A O 1
ATOM 626 N N . VAL A 1 80 ? 10.703 40.844 8.453 1 94.75 80 VAL A N 1
ATOM 627 C CA . VAL A 1 80 ? 11.703 41.781 7.949 1 94.75 80 VAL A CA 1
ATOM 628 C C . VAL A 1 80 ? 11.367 42.156 6.512 1 94.75 80 VAL A C 1
ATOM 630 O O . VAL A 1 80 ? 11.422 43.344 6.148 1 94.75 80 VAL A O 1
ATOM 633 N N . LYS A 1 81 ? 11 41.219 5.777 1 92.81 81 LYS A N 1
ATOM 634 C CA . LYS A 1 81 ? 10.617 41.469 4.387 1 92.81 81 LYS A CA 1
ATOM 635 C C . LYS A 1 81 ? 9.352 42.312 4.309 1 92.81 81 LYS A C 1
ATOM 637 O O . LYS A 1 81 ? 9.172 43.094 3.365 1 92.81 81 LYS A O 1
ATOM 642 N N . GLY A 1 82 ? 8.469 42.219 5.301 1 93.19 82 GLY A N 1
ATOM 643 C CA . GLY A 1 82 ? 7.23 42.969 5.371 1 93.19 82 GLY A CA 1
ATOM 644 C C . GLY A 1 82 ? 7.41 44.344 5.965 1 93.19 82 GLY A C 1
ATOM 645 O O . GLY A 1 82 ? 6.434 45.031 6.254 1 93.19 82 GLY A O 1
ATOM 646 N N . GLU A 1 83 ? 8.609 44.688 6.246 1 92.88 83 GLU A N 1
ATOM 647 C CA . GLU A 1 83 ? 8.984 46.031 6.707 1 92.88 83 GLU A CA 1
ATOM 648 C C . GLU A 1 83 ? 8.492 46.281 8.125 1 92.88 83 GLU A C 1
ATOM 650 O O . GLU A 1 83 ? 7.887 47.312 8.406 1 92.88 83 GLU A O 1
ATOM 655 N N . ALA A 1 84 ? 8.68 45.344 8.945 1 94.81 84 ALA A N 1
ATOM 656 C CA . ALA A 1 84 ? 8.422 45.562 10.367 1 94.81 84 ALA A CA 1
ATOM 657 C C . ALA A 1 84 ? 9.289 46.688 10.922 1 94.81 84 ALA A C 1
ATOM 659 O O . ALA A 1 84 ? 10.398 46.906 10.438 1 94.81 84 ALA A O 1
ATOM 660 N N . SER A 1 85 ? 8.805 47.438 11.859 1 95.5 85 SER A N 1
ATOM 661 C CA . SER A 1 85 ? 9.547 48.562 12.445 1 95.5 85 SER A CA 1
ATOM 662 C C . SER A 1 85 ? 10.875 48.094 13.031 1 95.5 85 SER A C 1
ATOM 664 O O . SER A 1 85 ? 11.023 46.938 13.414 1 95.5 85 SER A O 1
ATOM 666 N N . GLU A 1 86 ? 11.828 48.969 13.094 1 95.38 86 GLU A N 1
ATOM 667 C CA . GLU A 1 86 ? 13.156 48.656 13.617 1 95.38 86 GLU A CA 1
ATOM 668 C C . GLU A 1 86 ? 13.078 48.156 15.062 1 95.38 86 GLU A C 1
ATOM 670 O O . GLU A 1 86 ? 13.859 47.312 15.477 1 95.38 86 GLU A O 1
ATOM 675 N N . LYS A 1 87 ? 12.188 48.75 15.766 1 96 87 LYS A N 1
ATOM 676 C CA . LYS A 1 87 ? 12.008 48.344 17.156 1 96 87 LYS A CA 1
ATOM 677 C C . LYS A 1 87 ? 11.578 46.906 17.266 1 96 87 LYS A C 1
ATOM 679 O O . LYS A 1 87 ? 12.094 46.156 18.109 1 96 87 LYS A O 1
ATOM 684 N N . VAL A 1 88 ? 10.703 46.562 16.438 1 96.62 88 VAL A N 1
ATOM 685 C CA . VAL A 1 88 ? 10.18 45.188 16.438 1 96.62 88 VAL A CA 1
ATOM 686 C C . VAL A 1 88 ? 11.266 44.219 15.969 1 96.62 88 VAL A C 1
ATOM 688 O O . VAL A 1 88 ? 11.469 43.156 16.578 1 96.62 88 VAL A O 1
ATOM 691 N N . ARG A 1 89 ? 12.008 44.531 14.992 1 96.62 89 ARG A N 1
ATOM 692 C CA . ARG A 1 89 ? 13.055 43.688 14.438 1 96.62 89 ARG A CA 1
ATOM 693 C C . ARG A 1 89 ? 14.172 43.469 15.445 1 96.62 89 ARG A C 1
ATOM 695 O O . ARG A 1 89 ? 14.648 42.344 15.625 1 96.62 89 ARG A O 1
ATOM 702 N N . SER A 1 90 ? 14.531 44.594 16.047 1 96.12 90 SER A N 1
ATOM 703 C CA . SER A 1 90 ? 15.625 44.531 17.016 1 96.12 90 SER A CA 1
ATOM 704 C C . SER A 1 90 ? 15.227 43.688 18.219 1 96.12 90 SER A C 1
ATOM 706 O O . SER A 1 90 ? 16.031 42.875 18.719 1 96.12 90 SER A O 1
ATOM 708 N N . HIS A 1 91 ? 14.055 43.875 18.625 1 96.75 91 HIS A N 1
ATOM 709 C CA . HIS A 1 91 ? 13.586 43.125 19.781 1 96.75 91 HIS A CA 1
ATOM 710 C C . HIS A 1 91 ? 13.555 41.625 19.516 1 96.75 91 HIS A C 1
ATOM 712 O O . HIS A 1 91 ? 14.094 40.844 20.312 1 96.75 91 HIS A O 1
ATOM 718 N N . PHE A 1 92 ? 13.023 41.188 18.438 1 97.19 92 PHE A N 1
ATOM 719 C CA . PHE A 1 92 ? 12.789 39.781 18.188 1 97.19 92 PHE A CA 1
ATOM 720 C C . PHE A 1 92 ? 14.031 39.125 17.594 1 97.19 92 PHE A C 1
ATOM 722 O O . PHE A 1 92 ? 14.102 37.906 17.5 1 97.19 92 PHE A O 1
ATOM 729 N N . TRP A 1 93 ? 14.992 39.969 17.234 1 95.31 93 TRP A N 1
ATOM 730 C CA . TRP A 1 93 ? 16.297 39.406 16.875 1 95.31 93 TRP A CA 1
ATOM 731 C C . TRP A 1 93 ? 17.016 38.875 18.109 1 95.31 93 TRP A C 1
ATOM 733 O O . TRP A 1 93 ? 17.719 37.844 18.016 1 95.31 93 TRP A O 1
ATOM 743 N N . GLN A 1 94 ? 16.719 39.531 19.188 1 93.81 94 GLN A N 1
ATOM 744 C CA . GLN A 1 94 ? 17.422 39.156 20.422 1 93.81 94 GLN A CA 1
ATOM 745 C C . GLN A 1 94 ? 16.703 38.031 21.141 1 93.81 94 GLN A C 1
ATOM 747 O O . GLN A 1 94 ? 17.344 37.125 21.672 1 93.81 94 GLN A O 1
ATOM 752 N N . LYS A 1 95 ? 15.398 38.219 21.219 1 94.12 95 LYS A N 1
ATOM 753 C CA . LYS A 1 95 ? 14.648 37.188 21.953 1 94.12 95 LYS A CA 1
ATOM 754 C C . LYS A 1 95 ? 13.227 37.062 21.422 1 94.12 95 LYS A C 1
ATOM 756 O O . LYS A 1 95 ? 12.75 37.938 20.703 1 94.12 95 LYS A O 1
ATOM 761 N N . GLY A 1 96 ? 12.656 35.781 21.656 1 94.94 96 GLY A N 1
ATOM 762 C CA . GLY A 1 96 ? 11.242 35.625 21.359 1 94.94 96 GLY A CA 1
ATOM 763 C C . GLY A 1 96 ? 10.969 34.594 20.281 1 94.94 96 GLY A C 1
ATOM 764 O O . GLY A 1 96 ? 10.031 34.75 19.484 1 94.94 96 GLY A O 1
ATOM 765 N N . SER A 1 97 ? 11.836 33.688 20.234 1 95.19 97 SER A N 1
ATOM 766 C CA . SER A 1 97 ? 11.609 32.625 19.25 1 95.19 97 SER A CA 1
ATOM 767 C C . SER A 1 97 ? 10.281 31.891 19.516 1 95.19 97 SER A C 1
ATOM 769 O O . SER A 1 97 ? 9.578 31.531 18.578 1 95.19 97 SER A O 1
ATOM 771 N N . ASP A 1 98 ? 9.922 31.766 20.781 1 94.69 98 ASP A N 1
ATOM 772 C CA . ASP A 1 98 ? 8.68 31.094 21.156 1 94.69 98 ASP A CA 1
ATOM 773 C C . ASP A 1 98 ? 7.461 31.922 20.766 1 94.69 98 ASP A C 1
ATOM 775 O O . ASP A 1 98 ? 6.434 31.375 20.359 1 94.69 98 ASP A O 1
ATOM 779 N N . ILE A 1 99 ? 7.633 33.219 20.797 1 96.06 99 ILE A N 1
ATOM 780 C CA . ILE A 1 99 ? 6.547 34.125 20.469 1 96.06 99 ILE A CA 1
ATOM 781 C C . ILE A 1 99 ? 6.344 34.156 18.953 1 96.06 99 ILE A C 1
ATOM 783 O O . ILE A 1 99 ? 5.219 34.031 18.469 1 96.06 99 ILE A O 1
ATOM 787 N N . LEU A 1 100 ? 7.434 34.25 18.25 1 95.88 100 LEU A N 1
ATOM 788 C CA . LEU A 1 100 ? 7.34 34.344 16.797 1 95.88 100 LEU A CA 1
ATOM 789 C C . LEU A 1 100 ? 6.867 33.031 16.188 1 95.88 100 LEU A C 1
ATOM 791 O O . LEU A 1 100 ? 6.23 33 15.141 1 95.88 100 LEU A O 1
ATOM 795 N N . TYR A 1 101 ? 7.18 32 16.906 1 93.19 101 TYR A N 1
ATOM 796 C CA . TYR A 1 101 ? 6.711 30.703 16.469 1 93.19 101 TYR A CA 1
ATOM 797 C C . TYR A 1 101 ? 5.191 30.688 16.344 1 93.19 101 TYR A C 1
ATOM 799 O O . TYR A 1 101 ? 4.645 30.078 15.422 1 93.19 101 TYR A O 1
ATOM 807 N N . GLU A 1 102 ? 4.461 31.375 17.219 1 91.38 102 GLU A N 1
ATOM 808 C CA . GLU A 1 102 ? 3.002 31.375 17.266 1 91.38 102 GLU A CA 1
ATOM 809 C C . GLU A 1 102 ? 2.42 32.125 16.062 1 91.38 102 GLU A C 1
ATOM 811 O O . GLU A 1 102 ? 1.245 31.953 15.727 1 91.38 102 GLU A O 1
ATOM 816 N N . LEU A 1 103 ? 3.248 32.844 15.43 1 94 103 LEU A N 1
ATOM 817 C CA . LEU A 1 103 ? 2.764 33.656 14.328 1 94 103 LEU A CA 1
ATOM 818 C C . LEU A 1 103 ? 2.904 32.938 12.992 1 94 103 LEU A C 1
ATOM 820 O O . LEU A 1 103 ? 2.625 33.5 11.938 1 94 103 LEU A O 1
ATOM 824 N N . ARG A 1 104 ? 3.256 31.672 13.086 1 89.25 104 ARG A N 1
ATOM 825 C CA . ARG A 1 104 ? 3.521 30.891 11.883 1 89.25 104 ARG A CA 1
ATOM 826 C C . ARG A 1 104 ? 2.264 30.75 11.031 1 89.25 104 ARG A C 1
ATOM 828 O O . ARG A 1 104 ? 2.348 30.594 9.812 1 89.25 104 ARG A O 1
ATOM 835 N N . ILE A 1 105 ? 1.086 30.875 11.625 1 83.25 105 ILE A N 1
ATOM 836 C CA . ILE A 1 105 ? -0.174 30.609 10.938 1 83.25 105 ILE A CA 1
ATOM 837 C C . ILE A 1 105 ? -0.615 31.859 10.188 1 83.25 105 ILE A C 1
ATOM 839 O O . ILE A 1 105 ? -1.597 31.844 9.438 1 83.25 105 ILE A O 1
ATOM 843 N N . LEU A 1 106 ? 0.105 32.969 10.359 1 89.38 106 LEU A N 1
ATOM 844 C CA . LEU A 1 106 ? -0.32 34.25 9.82 1 89.38 106 LEU A CA 1
ATOM 845 C C . LEU A 1 106 ? 0.408 34.562 8.516 1 89.38 106 LEU A C 1
ATOM 847 O O . LEU A 1 106 ? 1.467 33.969 8.242 1 89.38 106 LEU A O 1
ATOM 851 N N . THR A 1 107 ? -0.229 35.406 7.746 1 87.69 107 THR A N 1
ATOM 852 C CA . THR A 1 107 ? 0.419 35.969 6.562 1 87.69 107 THR A CA 1
ATOM 853 C C . THR A 1 107 ? 1.442 37.031 6.953 1 87.69 107 THR A C 1
ATOM 855 O O . THR A 1 107 ? 1.474 37.469 8.102 1 87.69 107 THR A O 1
ATOM 858 N N . GLN A 1 108 ? 2.246 37.438 5.953 1 90.5 108 GLN A N 1
ATOM 859 C CA . GLN A 1 108 ? 3.342 38.375 6.207 1 90.5 108 GLN A CA 1
ATOM 860 C C . GLN A 1 108 ? 2.824 39.688 6.793 1 90.5 108 GLN A C 1
ATOM 862 O O . GLN A 1 108 ? 3.354 40.188 7.797 1 90.5 108 GLN A O 1
ATOM 867 N N . PRO A 1 109 ? 1.728 40.281 6.238 1 91.62 109 PRO A N 1
ATOM 868 C CA . PRO A 1 109 ? 1.256 41.531 6.809 1 91.62 109 PRO A CA 1
ATOM 869 C C . PRO A 1 109 ? 0.692 41.375 8.219 1 91.62 109 PRO A C 1
ATOM 871 O O . PRO A 1 109 ? 0.881 42.25 9.07 1 91.62 109 PRO A O 1
ATOM 874 N N . LEU A 1 110 ? 0.077 40.25 8.414 1 93.12 110 LEU A N 1
ATOM 875 C CA . LEU A 1 110 ? -0.506 40.031 9.727 1 93.12 110 LEU A CA 1
ATOM 876 C C . LEU A 1 110 ? 0.576 39.688 10.75 1 93.12 110 LEU A C 1
ATOM 878 O O . LEU A 1 110 ? 0.431 40 11.938 1 93.12 110 LEU A O 1
ATOM 882 N N . ARG A 1 111 ? 1.646 39.094 10.289 1 95.12 111 ARG A N 1
ATOM 883 C CA . ARG A 1 111 ? 2.785 38.844 11.172 1 95.12 111 ARG A CA 1
ATOM 884 C C . ARG A 1 111 ? 3.385 40.156 11.688 1 95.12 111 ARG A C 1
ATOM 886 O O . ARG A 1 111 ? 3.676 40.281 12.875 1 95.12 111 ARG A O 1
ATOM 893 N N . VAL A 1 112 ? 3.51 41.062 10.766 1 95.94 112 VAL A N 1
ATOM 894 C CA . VAL A 1 112 ? 4.07 42.375 11.125 1 95.94 112 VAL A CA 1
ATOM 895 C C . VAL A 1 112 ? 3.156 43.062 12.133 1 95.94 112 VAL A C 1
ATOM 897 O O . VAL A 1 112 ? 3.623 43.594 13.148 1 95.94 112 VAL A O 1
ATOM 900 N N . ALA A 1 113 ? 1.886 43.031 11.82 1 95 113 ALA A N 1
ATOM 901 C CA . ALA A 1 113 ? 0.916 43.656 12.703 1 95 113 ALA A CA 1
ATOM 902 C C . ALA A 1 113 ? 0.89 43 14.078 1 95 113 ALA A C 1
ATOM 904 O O . ALA A 1 113 ? 0.855 43.656 15.109 1 95 113 ALA A O 1
ATOM 905 N N . ALA A 1 114 ? 0.904 41.688 14.086 1 96.31 114 ALA A N 1
ATOM 906 C CA . ALA A 1 114 ? 0.85 40.938 15.32 1 96.31 114 ALA A CA 1
ATOM 907 C C . ALA A 1 114 ? 2.094 41.188 16.172 1 96.31 114 ALA A C 1
ATOM 909 O O . ALA A 1 114 ? 1.993 41.375 17.391 1 96.31 114 ALA A O 1
ATOM 910 N N . ALA A 1 115 ? 3.252 41.156 15.523 1 96.88 115 ALA A N 1
ATOM 911 C CA . ALA A 1 115 ? 4.504 41.375 16.25 1 96.88 115 ALA A CA 1
ATOM 912 C C . ALA A 1 115 ? 4.527 42.75 16.906 1 96.88 115 ALA A C 1
ATOM 914 O O . ALA A 1 115 ? 5.008 42.906 18.031 1 96.88 115 ALA A O 1
ATOM 915 N N . GLY A 1 116 ? 4.043 43.719 16.172 1 95.56 116 GLY A N 1
ATOM 916 C CA . GLY A 1 116 ? 3.945 45.062 16.734 1 95.56 116 GLY A CA 1
ATOM 917 C C . GLY A 1 116 ? 3.053 45.125 17.953 1 95.56 116 GLY A C 1
ATOM 918 O O . GLY A 1 116 ? 3.416 45.75 18.953 1 95.56 116 GLY A O 1
ATOM 919 N N . LEU A 1 117 ? 1.942 44.5 17.812 1 95.12 117 LEU A N 1
ATOM 920 C CA . LEU A 1 117 ? 0.992 44.5 18.922 1 95.12 117 LEU A CA 1
ATOM 921 C C . LEU A 1 117 ? 1.574 43.75 20.125 1 95.12 117 LEU A C 1
ATOM 923 O O . LEU A 1 117 ? 1.41 44.188 21.266 1 95.12 117 LEU A O 1
ATOM 927 N N . ILE A 1 118 ? 2.232 42.688 19.906 1 96.25 118 ILE A N 1
ATOM 928 C CA . ILE A 1 118 ? 2.795 41.844 20.953 1 96.25 118 ILE A CA 1
ATOM 929 C C . ILE A 1 118 ? 3.885 42.594 21.703 1 96.25 118 ILE A C 1
ATOM 931 O O . ILE A 1 118 ? 3.967 42.531 22.922 1 96.25 118 ILE A O 1
ATOM 935 N N . LEU A 1 119 ? 4.703 43.281 20.922 1 95.94 119 LEU A N 1
ATOM 936 C CA . LEU A 1 119 ? 5.762 44.094 21.547 1 95.94 119 LEU A CA 1
ATOM 937 C C . LEU A 1 119 ? 5.184 45.25 22.344 1 95.94 119 LEU A C 1
ATOM 939 O O . LEU A 1 119 ? 5.645 45.531 23.438 1 95.94 119 LEU A O 1
ATOM 943 N N . GLU A 1 120 ? 4.195 45.906 21.781 1 94.56 120 GLU A N 1
ATOM 944 C CA . GLU A 1 120 ? 3.576 47.094 22.406 1 94.56 120 GLU A CA 1
ATOM 945 C C . GLU A 1 120 ? 2.986 46.719 23.766 1 94.56 120 GLU A C 1
ATOM 947 O O . GLU A 1 120 ? 3.09 47.5 24.719 1 94.56 120 GLU A O 1
ATOM 952 N N . TYR A 1 121 ? 2.424 45.594 23.859 1 94.19 121 TYR A N 1
ATOM 953 C CA . TYR A 1 121 ? 1.738 45.25 25.094 1 94.19 121 TYR A CA 1
ATOM 954 C C . TYR A 1 121 ? 2.529 44.188 25.859 1 94.19 121 TYR A C 1
ATOM 956 O O . TYR A 1 121 ? 2.045 43.656 26.859 1 94.19 121 TYR A O 1
ATOM 964 N N . ASN A 1 122 ? 3.68 43.875 25.422 1 94.06 122 ASN A N 1
ATOM 965 C CA . ASN A 1 122 ? 4.594 42.938 26.078 1 94.06 122 ASN A CA 1
ATOM 966 C C . ASN A 1 122 ? 3.914 41.625 26.391 1 94.06 122 ASN A C 1
ATOM 968 O O . ASN A 1 122 ? 3.904 41.188 27.547 1 94.06 122 ASN A O 1
ATOM 972 N N . LEU A 1 123 ? 3.416 41 25.328 1 94.5 123 LEU A N 1
ATOM 973 C CA . LEU A 1 123 ? 2.639 39.781 25.469 1 94.5 123 LEU A CA 1
ATOM 974 C C . LEU A 1 123 ? 3.547 38.562 25.469 1 94.5 123 LEU A C 1
ATOM 976 O O . LEU A 1 123 ? 4.633 38.594 24.891 1 94.5 123 LEU A O 1
ATOM 980 N N . ASP A 1 124 ? 3.119 37.5 26.203 1 94.81 124 ASP A N 1
ATOM 981 C CA . ASP A 1 124 ? 3.881 36.25 26.234 1 94.81 124 ASP A CA 1
ATOM 982 C C . ASP A 1 124 ? 3.432 35.312 25.109 1 94.81 124 ASP A C 1
ATOM 984 O O . ASP A 1 124 ? 2.652 35.719 24.234 1 94.81 124 ASP A O 1
ATOM 988 N N . ALA A 1 125 ? 4.039 34.156 25.156 1 92.88 125 ALA A N 1
ATOM 989 C CA . ALA A 1 125 ? 3.816 33.219 24.062 1 92.88 125 ALA A CA 1
ATOM 990 C C . ALA A 1 125 ? 2.354 32.781 24 1 92.88 125 ALA A C 1
ATOM 992 O O . ALA A 1 125 ? 1.79 32.625 22.922 1 92.88 125 ALA A O 1
ATOM 993 N N . ASP A 1 126 ? 1.703 32.625 25.125 1 91.56 126 ASP A N 1
ATOM 994 C CA . ASP A 1 126 ? 0.304 32.188 25.172 1 91.56 126 ASP A CA 1
ATOM 995 C C . ASP A 1 126 ? -0.609 33.281 24.609 1 91.56 126 ASP A C 1
ATOM 997 O O . ASP A 1 126 ? -1.516 33 23.828 1 91.56 126 ASP A O 1
ATOM 1001 N N . GLU A 1 127 ? -0.337 34.406 24.984 1 91.44 127 GLU A N 1
ATOM 1002 C CA . GLU A 1 127 ? -1.116 35.531 24.5 1 91.44 127 GLU A CA 1
ATOM 1003 C C . GLU A 1 127 ? -0.877 35.75 23 1 91.44 127 GLU A C 1
ATOM 1005 O O . GLU A 1 127 ? -1.803 36.094 22.266 1 91.44 127 GLU A O 1
ATOM 1010 N N . ALA A 1 128 ? 0.396 35.594 22.641 1 94.5 128 ALA A N 1
ATOM 1011 C CA . ALA A 1 128 ? 0.724 35.719 21.219 1 94.5 128 ALA A CA 1
ATOM 1012 C C . ALA A 1 128 ? -0.064 34.688 20.391 1 94.5 128 ALA A C 1
ATOM 1014 O O . ALA A 1 128 ? -0.502 35 19.281 1 94.5 128 ALA A O 1
ATOM 1015 N N . ARG A 1 129 ? -0.232 33.562 20.922 1 91 129 ARG A N 1
ATOM 1016 C CA . ARG A 1 129 ? -1.01 32.531 20.266 1 91 129 ARG A CA 1
ATOM 1017 C C . ARG A 1 129 ? -2.451 32.969 20.047 1 91 129 ARG A C 1
ATOM 1019 O O . ARG A 1 129 ? -3.006 32.812 18.953 1 91 129 ARG A O 1
ATOM 1026 N N . ASN A 1 130 ? -3.023 33.562 21.031 1 88.88 130 ASN A N 1
ATOM 1027 C CA . ASN A 1 130 ? -4.391 34.062 20.938 1 88.88 130 ASN A CA 1
ATOM 1028 C C . ASN A 1 130 ? -4.504 35.188 19.922 1 88.88 130 ASN A C 1
ATOM 1030 O O . ASN A 1 130 ? -5.477 35.25 19.172 1 88.88 130 ASN A O 1
ATOM 1034 N N . ILE A 1 131 ? -3.49 36 19.953 1 92.94 131 ILE A N 1
ATOM 1035 C CA . ILE A 1 131 ? -3.471 37.094 19 1 92.94 131 ILE A CA 1
ATOM 1036 C C . ILE A 1 131 ? -3.395 36.562 17.578 1 92.94 131 ILE A C 1
ATOM 1038 O O . ILE A 1 131 ? -4.102 37.031 16.688 1 92.94 131 ILE A O 1
ATOM 1042 N N . ALA A 1 132 ? -2.496 35.594 17.453 1 93 132 ALA A N 1
ATOM 1043 C CA . ALA A 1 132 ? -2.334 35 16.125 1 93 132 ALA A CA 1
ATOM 1044 C C . ALA A 1 132 ? -3.641 34.375 15.648 1 93 132 ALA A C 1
ATOM 1046 O O . ALA A 1 132 ? -4.039 34.562 14.5 1 93 132 ALA A O 1
ATOM 1047 N N . ARG A 1 133 ? -4.285 33.688 16.484 1 86.62 133 ARG A N 1
ATOM 1048 C CA . ARG A 1 133 ? -5.559 33.062 16.156 1 86.62 133 ARG A CA 1
ATOM 1049 C C . ARG A 1 133 ? -6.609 34.094 15.797 1 86.62 133 ARG A C 1
ATOM 1051 O O . ARG A 1 133 ? -7.383 33.906 14.859 1 86.62 133 ARG A O 1
ATOM 1058 N N . ALA A 1 134 ? -6.652 35.094 16.562 1 90 134 ALA A N 1
ATOM 1059 C CA . ALA A 1 134 ? -7.617 36.156 16.344 1 90 134 ALA A CA 1
ATOM 1060 C C . ALA A 1 134 ? -7.43 36.812 14.977 1 90 134 ALA A C 1
ATOM 1062 O O . ALA A 1 134 ? -8.398 37 14.242 1 90 134 ALA A O 1
ATOM 1063 N N . LEU A 1 135 ? -6.223 37.094 14.688 1 91.38 135 LEU A N 1
ATOM 1064 C CA . LEU A 1 135 ? -5.922 37.75 13.414 1 91.38 135 LEU A CA 1
ATOM 1065 C C . LEU A 1 135 ? -6.219 36.812 12.242 1 91.38 135 LEU A C 1
ATOM 1067 O O . LEU A 1 135 ? -6.754 37.25 11.219 1 91.38 135 LEU A O 1
ATOM 1071 N N . LYS A 1 136 ? -5.848 35.594 12.438 1 86.12 136 LYS A N 1
ATOM 1072 C CA . LYS A 1 136 ? -6.125 34.625 11.398 1 86.12 136 LYS A CA 1
ATOM 1073 C C . LYS A 1 136 ? -7.625 34.469 11.164 1 86.12 136 LYS A C 1
ATOM 1075 O O . LYS A 1 136 ? -8.086 34.469 10.023 1 86.12 136 LYS A O 1
ATOM 1080 N N . ASP A 1 137 ? -8.359 34.312 12.25 1 82.06 137 ASP A N 1
ATOM 1081 C CA . ASP A 1 137 ? -9.812 34.188 12.172 1 82.06 137 ASP A CA 1
ATOM 1082 C C . ASP A 1 137 ? -10.438 35.375 11.445 1 82.06 137 ASP A C 1
ATOM 1084 O O . ASP A 1 137 ? -11.375 35.219 10.656 1 82.06 137 ASP A O 1
ATOM 1088 N N . PHE A 1 138 ? -9.977 36.531 11.766 1 84.56 138 PHE A N 1
ATOM 1089 C CA . PHE A 1 138 ? -10.484 37.75 11.148 1 84.56 138 PHE A CA 1
ATOM 1090 C C . PHE A 1 138 ? -10.234 37.75 9.648 1 84.56 138 PHE A C 1
ATOM 1092 O O . PHE A 1 138 ? -11.109 38.156 8.867 1 84.56 138 PHE A O 1
ATOM 1099 N N . SER A 1 139 ? -9.094 37.281 9.273 1 80.81 139 SER A N 1
ATOM 1100 C CA . SER A 1 139 ? -8.703 37.312 7.863 1 80.81 139 SER A CA 1
ATOM 1101 C C . SER A 1 139 ? -9.531 36.281 7.062 1 80.81 139 SER A C 1
ATOM 1103 O O . SER A 1 139 ? -9.703 36.438 5.852 1 80.81 139 SER A O 1
ATOM 1105 N N . LEU A 1 140 ? -9.977 35.312 7.68 1 74.88 140 LEU A N 1
ATOM 1106 C CA . LEU A 1 140 ? -10.727 34.25 7.012 1 74.88 140 LEU A CA 1
ATOM 1107 C C . LEU A 1 140 ? -12.219 34.562 6.973 1 74.88 140 LEU A C 1
ATOM 1109 O O . LEU A 1 140 ? -12.984 33.938 6.25 1 74.88 140 LEU A O 1
ATOM 1113 N N . SER A 1 141 ? -12.477 35.594 7.75 1 73.75 141 SER A N 1
ATOM 1114 C CA . SER A 1 141 ? -13.883 35.969 7.82 1 73.75 141 SER A CA 1
ATOM 1115 C C . SER A 1 141 ? -14.305 36.75 6.574 1 73.75 141 SER A C 1
ATOM 1117 O O . SER A 1 141 ? -13.516 37.469 5.996 1 73.75 141 SER A O 1
ATOM 1119 N N . GLY A 1 142 ? -15.141 36.25 5.652 1 63.97 142 GLY A N 1
ATOM 1120 C CA . GLY A 1 142 ? -15.617 36.781 4.383 1 63.97 142 GLY A CA 1
ATOM 1121 C C . GLY A 1 142 ? -15.992 38.25 4.445 1 63.97 142 GLY A C 1
ATOM 1122 O O . GLY A 1 142 ? -16.094 38.906 3.412 1 63.97 142 GLY A O 1
ATOM 1123 N N . GLY A 1 143 ? -16.219 38.844 5.664 1 66.75 143 GLY A N 1
ATOM 1124 C CA . GLY A 1 143 ? -16.656 40.25 5.684 1 66.75 143 GLY A CA 1
ATOM 1125 C C . GLY A 1 143 ? -16.172 41 6.898 1 66.75 143 GLY A C 1
ATOM 1126 O O . GLY A 1 143 ? -15.766 40.406 7.895 1 66.75 143 GLY A O 1
ATOM 1127 N N . MET A 1 144 ? -15.914 42.344 6.574 1 74.06 144 MET A N 1
ATOM 1128 C CA . MET A 1 144 ? -15.523 43.188 7.68 1 74.06 144 MET A CA 1
ATOM 1129 C C . MET A 1 144 ? -16.688 43.406 8.648 1 74.06 144 MET A C 1
ATOM 1131 O O . MET A 1 144 ? -17.766 43.844 8.258 1 74.06 144 MET A O 1
ATOM 1135 N N . PRO A 1 145 ? -16.5 42.906 9.805 1 80.19 145 PRO A N 1
ATOM 1136 C CA . PRO A 1 145 ? -17.562 43.125 10.789 1 80.19 145 PRO A CA 1
ATOM 1137 C C . PRO A 1 145 ? -17.844 44.625 11.023 1 80.19 145 PRO A C 1
ATOM 1139 O O . PRO A 1 145 ? -16.922 45.438 10.961 1 80.19 145 PRO A O 1
ATOM 1142 N N . GLU A 1 146 ? -19.109 44.938 11.242 1 82.88 146 GLU A N 1
ATOM 1143 C CA . GLU A 1 146 ? -19.516 46.312 11.445 1 82.88 146 GLU A CA 1
ATOM 1144 C C . GLU A 1 146 ? -18.797 46.938 12.641 1 82.88 146 GLU A C 1
ATOM 1146 O O . GLU A 1 146 ? -18.734 46.312 13.719 1 82.88 146 GLU A O 1
ATOM 1151 N N . GLY A 1 147 ? -18.203 48.062 12.383 1 87.12 147 GLY A N 1
ATOM 1152 C CA . GLY A 1 147 ? -17.609 48.844 13.461 1 87.12 147 GLY A CA 1
ATOM 1153 C C . GLY A 1 147 ? -16.141 48.531 13.672 1 87.12 147 GLY A C 1
ATOM 1154 O O . GLY A 1 147 ? -15.469 49.219 14.453 1 87.12 147 GLY A O 1
ATOM 1155 N N . PHE A 1 148 ? -15.711 47.5 13.008 1 90.44 148 PHE A N 1
ATOM 1156 C CA . PHE A 1 148 ? -14.32 47.125 13.234 1 90.44 148 PHE A CA 1
ATOM 1157 C C . PHE A 1 148 ? -13.469 47.469 12.008 1 90.44 148 PHE A C 1
ATOM 1159 O O . PHE A 1 148 ? -13.961 47.406 10.875 1 90.44 148 PHE A O 1
ATOM 1166 N N . SER A 1 149 ? -12.273 47.906 12.273 1 88.81 149 SER A N 1
ATOM 1167 C CA . SER A 1 149 ? -11.359 48.219 11.188 1 88.81 149 SER A CA 1
ATOM 1168 C C . SER A 1 149 ? -10.352 47.125 10.945 1 88.81 149 SER A C 1
ATOM 1170 O O . SER A 1 149 ? -10.375 46.094 11.617 1 88.81 149 SER A O 1
ATOM 1172 N N . THR A 1 150 ? -9.422 47.344 10.023 1 87.5 150 THR A N 1
ATOM 1173 C CA . THR A 1 150 ? -8.43 46.344 9.656 1 87.5 150 THR A CA 1
ATOM 1174 C C . THR A 1 150 ? -7.164 46.5 10.5 1 87.5 150 THR A C 1
ATOM 1176 O O . THR A 1 150 ? -6.156 45.844 10.242 1 87.5 150 THR A O 1
ATOM 1179 N N . ASP A 1 151 ? -7.305 47.375 11.453 1 90.38 151 ASP A N 1
ATOM 1180 C CA . ASP A 1 151 ? -6.207 47.469 12.406 1 90.38 151 ASP A CA 1
ATOM 1181 C C . ASP A 1 151 ? -6.09 46.219 13.266 1 90.38 151 ASP A C 1
ATOM 1183 O O . ASP A 1 151 ? -7.102 45.656 13.695 1 90.38 151 ASP A O 1
ATOM 1187 N N . ALA A 1 152 ? -4.852 45.844 13.633 1 92 152 ALA A N 1
ATOM 1188 C CA . ALA A 1 152 ? -4.609 44.625 14.367 1 92 152 ALA A CA 1
ATOM 1189 C C . ALA A 1 152 ? -5.34 44.625 15.703 1 92 152 ALA A C 1
ATOM 1191 O O . ALA A 1 152 ? -5.871 43.594 16.141 1 92 152 ALA A O 1
ATOM 1192 N N . GLY A 1 153 ? -5.289 45.75 16.312 1 93.5 153 GLY A N 1
ATOM 1193 C CA . GLY A 1 153 ? -5.988 45.875 17.594 1 93.5 153 GLY A CA 1
ATOM 1194 C C . GLY A 1 153 ? -7.484 45.625 17.469 1 93.5 153 GLY A C 1
ATOM 1195 O O . GLY A 1 153 ? -8.078 44.969 18.312 1 93.5 153 GLY A O 1
ATOM 1196 N N . ASP A 1 154 ? -8.078 46.219 16.438 1 94.06 154 ASP A N 1
ATOM 1197 C CA . ASP A 1 154 ? -9.508 46.031 16.203 1 94.06 154 ASP A CA 1
ATOM 1198 C C . ASP A 1 154 ? -9.828 44.594 15.82 1 94.06 154 ASP A C 1
ATOM 1200 O O . ASP A 1 154 ? -10.883 44.062 16.188 1 94.06 154 ASP A O 1
ATOM 1204 N N . MET A 1 155 ? -8.938 44.031 15.078 1 92.12 155 MET A N 1
ATOM 1205 C CA . MET A 1 155 ? -9.148 42.625 14.695 1 92.12 155 MET A CA 1
ATOM 1206 C C . MET A 1 155 ? -9.164 41.719 15.914 1 92.12 155 MET A C 1
ATOM 1208 O O . MET A 1 155 ? -10.016 40.844 16.016 1 92.12 155 MET A O 1
ATOM 1212 N N . VAL A 1 156 ? -8.258 41.938 16.797 1 93.75 156 VAL A N 1
ATOM 1213 C CA . VAL A 1 156 ? -8.188 41.156 18.031 1 93.75 156 VAL A CA 1
ATOM 1214 C C . VAL A 1 156 ? -9.43 41.438 18.875 1 93.75 156 VAL A C 1
ATOM 1216 O O . VAL A 1 156 ? -10 40.5 19.453 1 93.75 156 VAL A O 1
ATOM 1219 N N . ALA A 1 157 ? -9.805 42.688 18.906 1 93.81 157 ALA A N 1
ATOM 1220 C CA . ALA A 1 157 ? -11 43.062 19.672 1 93.81 157 ALA A CA 1
ATOM 1221 C C . ALA A 1 157 ? -12.234 42.344 19.125 1 93.81 157 ALA A C 1
ATOM 1223 O O . ALA A 1 157 ? -13.086 41.906 19.906 1 93.81 157 ALA A O 1
ATOM 1224 N N . TYR A 1 158 ? -12.297 42.281 17.891 1 91.94 158 TYR A N 1
ATOM 1225 C CA . TYR A 1 158 ? -13.422 41.594 17.266 1 91.94 158 TYR A CA 1
ATOM 1226 C C . TYR A 1 158 ? -13.461 40.125 17.688 1 91.94 158 TYR A C 1
ATOM 1228 O O . TYR A 1 158 ? -14.539 39.594 17.953 1 91.94 158 TYR A O 1
ATOM 1236 N N . TYR A 1 159 ? -12.344 39.531 17.672 1 89.44 159 TYR A N 1
ATOM 1237 C CA . TYR A 1 159 ? -12.227 38.125 18.062 1 89.44 159 TYR A CA 1
ATOM 1238 C C . TYR A 1 159 ? -12.773 37.906 19.469 1 89.44 159 TYR A C 1
ATOM 1240 O O . TYR A 1 159 ? -13.586 37.031 19.703 1 89.44 159 TYR A O 1
ATOM 1248 N N . PHE A 1 160 ? -12.375 38.781 20.344 1 89.62 160 PHE A N 1
ATOM 1249 C CA . PHE A 1 160 ? -12.82 38.625 21.719 1 89.62 160 PHE A CA 1
ATOM 1250 C C . PHE A 1 160 ? -14.297 39 21.859 1 89.62 160 PHE A C 1
ATOM 1252 O O . PHE A 1 160 ? -15.008 38.406 22.688 1 89.62 160 PHE A O 1
ATOM 1259 N N . ALA A 1 161 ? -14.719 39.938 21.031 1 90.06 161 ALA A N 1
ATOM 1260 C CA . ALA A 1 161 ? -16.141 40.25 21.016 1 90.06 161 ALA A CA 1
ATOM 1261 C C . ALA A 1 161 ? -16.969 39.062 20.594 1 90.06 161 ALA A C 1
ATOM 1263 O O . ALA A 1 161 ? -18.016 38.781 21.188 1 90.06 161 ALA A O 1
ATOM 1264 N N . LYS A 1 162 ? -16.531 38.438 19.609 1 86.44 162 LYS A N 1
ATOM 1265 C CA . LYS A 1 162 ? -17.203 37.25 19.109 1 86.44 162 LYS A CA 1
ATOM 1266 C C . LYS A 1 162 ? -17.234 36.156 20.172 1 86.44 162 LYS A C 1
ATOM 1268 O O . LYS A 1 162 ? -18.281 35.5 20.391 1 86.44 162 LYS A O 1
ATOM 1273 N N . LEU A 1 163 ? -16.109 35.906 20.828 1 86.56 163 LEU A N 1
ATOM 1274 C CA . LEU A 1 163 ? -16.031 34.906 21.891 1 86.56 163 LEU A CA 1
ATOM 1275 C C . LEU A 1 163 ? -16.953 35.25 23.047 1 86.56 163 LEU A C 1
ATOM 1277 O O . LEU A 1 163 ? -17.578 34.375 23.641 1 86.56 163 LEU A O 1
ATOM 1281 N N . ALA A 1 164 ? -16.984 36.531 23.297 1 89.19 164 ALA A N 1
ATOM 1282 C CA . ALA A 1 164 ? -17.828 37 24.391 1 89.19 164 ALA A CA 1
ATOM 1283 C C . ALA A 1 164 ? -19.297 36.75 24.094 1 89.19 164 ALA A C 1
ATOM 1285 O O . ALA A 1 164 ? -20.062 36.375 24.984 1 89.19 164 ALA A O 1
ATOM 1286 N N . ARG A 1 165 ? -19.656 37 22.859 1 88.12 165 ARG A N 1
ATOM 1287 C CA . ARG A 1 165 ? -21.047 36.812 22.469 1 88.12 165 ARG A CA 1
ATOM 1288 C C . ARG A 1 165 ? -21.453 35.344 22.578 1 88.12 165 ARG A C 1
ATOM 1290 O O . ARG A 1 165 ? -22.641 35.031 22.766 1 88.12 165 ARG A O 1
ATOM 1297 N N . GLN A 1 166 ? -20.453 34.531 22.547 1 85.5 166 GLN A N 1
ATOM 1298 C CA . GLN A 1 166 ? -20.719 33.094 22.562 1 85.5 166 GLN A CA 1
ATOM 1299 C C . GLN A 1 166 ? -20.625 32.531 23.984 1 85.5 166 GLN A C 1
ATOM 1301 O O . GLN A 1 166 ? -20.922 31.375 24.234 1 85.5 166 GLN A O 1
ATOM 1306 N N . GLN A 1 167 ? -20.203 33.375 24.859 1 85.75 167 GLN A N 1
ATOM 1307 C CA . GLN A 1 167 ? -19.953 32.969 26.234 1 85.75 167 GLN A CA 1
ATOM 1308 C C . GLN A 1 167 ? -21.219 33.062 27.078 1 85.75 167 GLN A C 1
ATOM 1310 O O . GLN A 1 167 ? -21.828 34.156 27.141 1 85.75 167 GLN A O 1
ATOM 1315 N N . LYS A 1 168 ? -21.609 31.922 27.75 1 83.44 168 LYS A N 1
ATOM 1316 C CA . LYS A 1 168 ? -22.781 31.922 28.625 1 83.44 168 LYS A CA 1
ATOM 1317 C C . LYS A 1 168 ? -22.453 32.469 30 1 83.44 168 LYS A C 1
ATOM 1319 O O . LYS A 1 168 ? -23.266 33.156 30.625 1 83.44 168 LYS A O 1
ATOM 1324 N N . ASP A 1 169 ? -21.266 32.188 30.406 1 88.38 169 ASP A N 1
ATOM 1325 C CA . ASP A 1 169 ? -20.844 32.625 31.734 1 88.38 169 ASP A CA 1
ATOM 1326 C C . ASP A 1 169 ? -20.531 34.125 31.734 1 88.38 169 ASP A C 1
ATOM 1328 O O . ASP A 1 169 ? -19.641 34.594 31.031 1 88.38 169 ASP A O 1
ATOM 1332 N N . ILE A 1 170 ? -21.203 34.75 32.594 1 86.12 170 ILE A N 1
ATOM 1333 C CA . ILE A 1 170 ? -21.125 36.219 32.625 1 86.12 170 ILE A CA 1
ATOM 1334 C C . ILE A 1 170 ? -19.734 36.656 33.062 1 86.12 170 ILE A C 1
ATOM 1336 O O . ILE A 1 170 ? -19.219 37.656 32.562 1 86.12 170 ILE A O 1
ATOM 1340 N N . GLN A 1 171 ? -19.172 35.938 33.938 1 89.94 171 GLN A N 1
ATOM 1341 C CA . GLN A 1 171 ? -17.828 36.281 34.375 1 89.94 171 GLN A CA 1
ATOM 1342 C C . GLN A 1 171 ? -16.812 36.156 33.25 1 89.94 171 GLN A C 1
ATOM 1344 O O . GLN A 1 171 ? -15.992 37.031 33.031 1 89.94 171 GLN A O 1
ATOM 1349 N N . GLU A 1 172 ? -16.938 35.062 32.656 1 91.38 172 GLU A N 1
ATOM 1350 C CA . GLU A 1 172 ? -16.031 34.812 31.547 1 91.38 172 GLU A CA 1
ATOM 1351 C C . GLU A 1 172 ? -16.297 35.781 30.406 1 91.38 172 GLU A C 1
ATOM 1353 O O . GLU A 1 172 ? -15.375 36.219 29.719 1 91.38 172 GLU A O 1
ATOM 1358 N N . ARG A 1 173 ? -17.469 36.125 30.203 1 90.69 173 ARG A N 1
ATOM 1359 C CA . ARG A 1 173 ? -17.844 37.094 29.172 1 90.69 173 ARG A CA 1
ATOM 1360 C C . ARG A 1 173 ? -17.203 38.438 29.453 1 90.69 173 ARG A C 1
ATOM 1362 O O . ARG A 1 173 ? -16.625 39.062 28.547 1 90.69 173 ARG A O 1
ATOM 1369 N N . SER A 1 174 ? -17.266 38.844 30.625 1 91.19 174 SER A N 1
ATOM 1370 C CA . SER A 1 174 ? -16.688 40.125 31 1 91.19 174 SER A CA 1
ATOM 1371 C C . SER A 1 174 ? -15.172 40.125 30.812 1 91.19 174 SER A C 1
ATOM 1373 O O . SER A 1 174 ? -14.594 41.125 30.406 1 91.19 174 SER A O 1
ATOM 1375 N N . ARG A 1 175 ? -14.656 39 31.203 1 93.19 175 ARG A N 1
ATOM 1376 C CA . ARG A 1 175 ? -13.211 38.875 31.047 1 93.19 175 ARG A CA 1
ATOM 1377 C C . ARG A 1 175 ? -12.805 39 29.578 1 93.19 175 ARG A C 1
ATOM 1379 O O . ARG A 1 175 ? -11.82 39.656 29.25 1 93.19 175 ARG A O 1
ATOM 1386 N N . LEU A 1 176 ? -13.578 38.438 28.719 1 92.75 176 LEU A N 1
ATOM 1387 C CA . LEU A 1 176 ? -13.305 38.469 27.281 1 92.75 176 LEU A CA 1
ATOM 1388 C C . LEU A 1 176 ? -13.484 39.875 26.734 1 92.75 176 LEU A C 1
ATOM 1390 O O . LEU A 1 176 ? -12.695 40.312 25.891 1 92.75 176 LEU A O 1
ATOM 1394 N N . ILE A 1 177 ? -14.453 40.562 27.203 1 93.56 177 ILE A N 1
ATOM 1395 C CA . ILE A 1 177 ? -14.68 41.938 26.766 1 93.56 177 ILE A CA 1
ATOM 1396 C C . ILE A 1 177 ? -13.516 42.812 27.188 1 93.56 177 ILE A C 1
ATOM 1398 O O . ILE A 1 177 ? -13.055 43.656 26.422 1 93.56 177 ILE A O 1
ATOM 1402 N N . ALA A 1 178 ? -13.047 42.562 28.422 1 93.88 178 ALA A N 1
ATOM 1403 C CA . ALA A 1 178 ? -11.914 43.344 28.938 1 93.88 178 ALA A CA 1
ATOM 1404 C C . ALA A 1 178 ? -10.672 43.094 28.078 1 93.88 178 ALA A C 1
ATOM 1406 O O . ALA A 1 178 ? -9.898 44.031 27.828 1 93.88 178 ALA A O 1
ATOM 1407 N N . LYS A 1 179 ? -10.477 41.938 27.703 1 92.56 179 LYS A N 1
ATOM 1408 C CA . LYS A 1 179 ? -9.344 41.594 26.844 1 92.56 179 LYS A CA 1
ATOM 1409 C C . LYS A 1 179 ? -9.438 42.344 25.516 1 92.56 179 LYS A C 1
ATOM 1411 O O . LYS A 1 179 ? -8.43 42.844 25 1 92.56 179 LYS A O 1
ATOM 1416 N N . GLY A 1 180 ? -10.617 42.344 24.984 1 94 180 GLY A N 1
ATOM 1417 C CA . GLY A 1 180 ? -10.82 43.094 23.75 1 94 180 GLY A CA 1
ATOM 1418 C C . GLY A 1 180 ? -10.555 44.594 23.891 1 94 180 GLY A C 1
ATOM 1419 O O . GLY A 1 180 ? -9.938 45.188 23.016 1 94 180 GLY A O 1
ATOM 1420 N N . LEU A 1 181 ? -11.016 45.094 25.016 1 94.75 181 LEU A N 1
ATOM 1421 C CA . LEU A 1 181 ? -10.891 46.531 25.25 1 94.75 181 LEU A CA 1
ATOM 1422 C C . LEU A 1 181 ? -9.43 46.938 25.438 1 94.75 181 LEU A C 1
ATOM 1424 O O . LEU A 1 181 ? -9.062 48.094 25.203 1 94.75 181 LEU A O 1
ATOM 1428 N N . LYS A 1 182 ? -8.664 45.969 25.781 1 93.56 182 LYS A N 1
ATOM 1429 C CA . LYS A 1 182 ? -7.242 46.219 25.984 1 93.56 182 LYS A CA 1
ATOM 1430 C C . LYS A 1 182 ? -6.562 46.594 24.656 1 93.56 182 LYS A C 1
ATOM 1432 O O . LYS A 1 182 ? -5.633 47.406 24.641 1 93.56 182 LYS A O 1
ATOM 1437 N N . PHE A 1 183 ? -7.051 46.062 23.562 1 93.81 183 PHE A N 1
ATOM 1438 C CA . PHE A 1 183 ? -6.305 46.156 22.312 1 93.81 183 PHE A CA 1
ATOM 1439 C C . PHE A 1 183 ? -7 47.094 21.344 1 93.81 183 PHE A C 1
ATOM 1441 O O . PHE A 1 183 ? -6.387 47.562 20.375 1 93.81 183 PHE A O 1
ATOM 1448 N N . VAL A 1 184 ? -8.234 47.375 21.578 1 94.06 184 VAL A N 1
ATOM 1449 C CA . VAL A 1 184 ? -9.062 48.094 20.609 1 94.06 184 VAL A CA 1
ATOM 1450 C C . VAL A 1 184 ? -8.469 49.469 20.344 1 94.06 184 VAL A C 1
ATOM 1452 O O . VAL A 1 184 ? -7.98 50.156 21.25 1 94.06 184 VAL A O 1
ATOM 1455 N N . LYS A 1 185 ? -8.484 49.906 19.078 1 91.19 185 LYS A N 1
ATOM 1456 C CA . LYS A 1 185 ? -7.891 51.188 18.703 1 91.19 185 LYS A CA 1
ATOM 1457 C C . LYS A 1 185 ? -8.953 52.156 18.203 1 91.19 185 LYS A C 1
ATOM 1459 O O . LYS A 1 185 ? -8.906 53.344 18.531 1 91.19 185 LYS A O 1
ATOM 1464 N N . SER A 1 186 ? -9.898 51.688 17.469 1 93 186 SER A N 1
ATOM 1465 C CA . SER A 1 186 ? -10.922 52.594 16.906 1 93 186 SER A CA 1
ATOM 1466 C C . SER A 1 186 ? -12.039 52.844 17.906 1 93 186 SER A C 1
ATOM 1468 O O . SER A 1 186 ? -12.375 52 18.719 1 93 186 SER A O 1
ATOM 1470 N N . THR A 1 187 ? -12.594 54.062 17.797 1 94.38 187 THR A N 1
ATOM 1471 C CA . THR A 1 187 ? -13.695 54.438 18.672 1 94.38 187 THR A CA 1
ATOM 1472 C C . THR A 1 187 ? -14.945 53.625 18.375 1 94.38 187 THR A C 1
ATOM 1474 O O . THR A 1 187 ? -15.695 53.281 19.281 1 94.38 187 THR A O 1
ATOM 1477 N N . ALA A 1 188 ? -15.094 53.438 17.156 1 93.69 188 ALA A N 1
ATOM 1478 C CA . ALA A 1 188 ? -16.266 52.656 16.75 1 93.69 188 ALA A CA 1
ATOM 1479 C C . ALA A 1 188 ? -16.203 51.25 17.328 1 93.69 188 ALA A C 1
ATOM 1481 O O . ALA A 1 188 ? -17.219 50.719 17.828 1 93.69 188 ALA A O 1
ATOM 1482 N N . ALA A 1 189 ? -15.102 50.594 17.234 1 94.31 189 ALA A N 1
ATOM 1483 C CA . ALA A 1 189 ? -14.93 49.25 17.75 1 94.31 189 ALA A CA 1
ATOM 1484 C C . ALA A 1 189 ? -15.078 49.219 19.266 1 94.31 189 ALA A C 1
ATOM 1486 O O . ALA A 1 189 ? -15.648 48.281 19.812 1 94.31 189 ALA A O 1
ATOM 1487 N N . ARG A 1 190 ? -14.555 50.219 19.891 1 94.81 190 ARG A N 1
ATOM 1488 C CA . ARG A 1 190 ? -14.656 50.312 21.344 1 94.81 190 ARG A CA 1
ATOM 1489 C C . ARG A 1 190 ? -16.125 50.375 21.781 1 94.81 190 ARG A C 1
ATOM 1491 O O . ARG A 1 190 ? -16.516 49.75 22.766 1 94.81 190 ARG A O 1
ATOM 1498 N N . SER A 1 191 ? -16.828 51.156 21.016 1 93.44 191 SER A N 1
ATOM 1499 C CA . SER A 1 191 ? -18.25 51.312 21.328 1 93.44 191 SER A CA 1
ATOM 1500 C C . SER A 1 191 ? -18.984 49.969 21.188 1 93.44 191 SER A C 1
ATOM 1502 O O . SER A 1 191 ? -19.875 49.656 21.984 1 93.44 191 SER A O 1
ATOM 1504 N N . GLN A 1 192 ? -18.641 49.25 20.234 1 91.5 192 GLN A N 1
ATOM 1505 C CA . GLN A 1 192 ? -19.25 47.938 20 1 91.5 192 GLN A CA 1
ATOM 1506 C C . GLN A 1 192 ? -18.953 46.969 21.156 1 91.5 192 GLN A C 1
ATOM 1508 O O . GLN A 1 192 ? -19.828 46.219 21.594 1 91.5 192 GLN A O 1
ATOM 1513 N N . LEU A 1 193 ? -17.75 47 21.656 1 92.94 193 LEU A N 1
ATOM 1514 C CA . LEU A 1 193 ? -17.344 46.125 22.75 1 92.94 193 LEU A CA 1
ATOM 1515 C C . LEU A 1 193 ? -18.031 46.5 24.047 1 92.94 193 LEU A C 1
ATOM 1517 O O . LEU A 1 193 ? -18.453 45.656 24.828 1 92.94 193 LEU A O 1
ATOM 1521 N N . GLU A 1 194 ? -18.156 47.781 24.203 1 92.19 194 GLU A N 1
ATOM 1522 C CA . GLU A 1 194 ? -18.797 48.281 25.422 1 92.19 194 GLU A CA 1
ATOM 1523 C C . GLU A 1 194 ? -20.281 47.906 25.438 1 92.19 194 GLU A C 1
ATOM 1525 O O . GLU A 1 194 ? -20.859 47.688 26.516 1 92.19 194 GLU A O 1
ATOM 1530 N N . GLN A 1 195 ? -20.844 47.875 24.297 1 90.56 195 GLN A N 1
ATOM 1531 C CA . GLN A 1 195 ? -22.266 47.531 24.188 1 90.56 195 GLN A CA 1
ATOM 1532 C C . GLN A 1 195 ? -22.516 46.094 24.641 1 90.56 195 GLN A C 1
ATOM 1534 O O . GLN A 1 195 ? -23.609 45.781 25.109 1 90.56 195 GLN A O 1
ATOM 1539 N N . LEU A 1 196 ? -21.547 45.281 24.531 1 90.56 196 LEU A N 1
ATOM 1540 C CA . LEU A 1 196 ? -21.672 43.875 24.906 1 90.56 196 LEU A CA 1
ATOM 1541 C C . LEU A 1 196 ? -21.781 43.719 26.422 1 90.56 196 LEU A C 1
ATOM 1543 O O . LEU A 1 196 ? -22.219 42.688 26.922 1 90.56 196 LEU A O 1
ATOM 1547 N N . LEU A 1 197 ? -21.375 44.75 27.156 1 87.69 197 LEU A N 1
ATOM 1548 C CA . LEU A 1 197 ? -21.453 44.719 28.609 1 87.69 197 LEU A CA 1
ATOM 1549 C C . LEU A 1 197 ? -22.906 44.719 29.078 1 87.69 197 LEU A C 1
ATOM 1551 O O . LEU A 1 197 ? -23.203 44.25 30.188 1 87.69 197 LEU A O 1
ATOM 1555 N N . THR A 1 198 ? -23.797 45.188 28.125 1 86.12 198 THR A N 1
ATOM 1556 C CA . THR A 1 198 ? -25.203 45.312 28.516 1 86.12 198 THR A CA 1
ATOM 1557 C C . THR A 1 198 ? -26.078 44.375 27.672 1 86.12 198 THR A C 1
ATOM 1559 O O . THR A 1 198 ? -27.234 44.156 28.016 1 86.12 198 THR A O 1
ATOM 1562 N N . ASP A 1 199 ? -25.516 44.031 26.547 1 82.31 199 ASP A N 1
ATOM 1563 C CA . ASP A 1 199 ? -26.234 43.094 25.688 1 82.31 199 ASP A CA 1
ATOM 1564 C C . ASP A 1 199 ? -25.906 41.625 26.047 1 82.31 199 ASP A C 1
ATOM 1566 O O . ASP A 1 199 ? -24.844 41.125 25.688 1 82.31 199 ASP A O 1
ATOM 1570 N N . PHE A 1 200 ? -26.797 40.906 26.625 1 77.69 200 PHE A N 1
ATOM 1571 C CA . PHE A 1 200 ? -26.5 39.562 27.125 1 77.69 200 PHE A CA 1
ATOM 1572 C C . PHE A 1 200 ? -27.016 38.531 26.156 1 77.69 200 PHE A C 1
ATOM 1574 O O . PHE A 1 200 ? -27.125 37.344 26.516 1 77.69 200 PHE A O 1
ATOM 1581 N N . THR A 1 201 ? -27.312 38.938 24.844 1 78.38 201 THR A N 1
ATOM 1582 C CA . THR A 1 201 ? -27.75 37.969 23.844 1 78.38 201 THR A CA 1
ATOM 1583 C C . THR A 1 201 ? -26.609 37.031 23.484 1 78.38 201 THR A C 1
ATOM 1585 O O . THR A 1 201 ? -25.484 37.469 23.234 1 78.38 201 THR A O 1
ATOM 1588 N N . VAL A 1 202 ? -26.75 35.719 23.719 1 74.06 202 VAL A N 1
ATOM 1589 C CA . VAL A 1 202 ? -25.734 34.688 23.453 1 74.06 202 VAL A CA 1
ATOM 1590 C C . VAL A 1 202 ? -25.953 34.125 22.047 1 74.06 202 VAL A C 1
ATOM 1592 O O . VAL A 1 202 ? -27.078 33.781 21.672 1 74.06 202 VAL A O 1
ATOM 1595 N N . SER A 1 203 ? -24.922 34.344 21.219 1 74.06 203 SER A N 1
ATOM 1596 C CA . SER A 1 203 ? -24.953 33.75 19.875 1 74.06 203 SER A CA 1
ATOM 1597 C C . SER A 1 203 ? -24.375 32.344 19.891 1 74.06 203 SER A C 1
ATOM 1599 O O . SER A 1 203 ? -23.453 32.031 20.641 1 74.06 203 SER A O 1
ATOM 1601 N N . TYR A 1 204 ? -25.125 31.359 19.359 1 66.12 204 TYR A N 1
ATOM 1602 C CA . TYR A 1 204 ? -24.625 29.984 19.281 1 66.12 204 TYR A CA 1
ATOM 1603 C C . TYR A 1 204 ? -23.672 29.812 18.094 1 66.12 204 TYR A C 1
ATOM 1605 O O . TYR A 1 204 ? -24.109 29.875 16.938 1 66.12 204 TYR A O 1
ATOM 1613 N N . PRO A 1 205 ? -22.391 30.031 18.453 1 63.34 205 PRO A N 1
ATOM 1614 C CA . PRO A 1 205 ? -21.438 29.953 17.344 1 63.34 205 PRO A CA 1
ATOM 1615 C C . PRO A 1 205 ? -21.422 28.578 16.672 1 63.34 205 PRO A C 1
ATOM 1617 O O . PRO A 1 205 ? -21.719 27.562 17.312 1 63.34 205 PRO A O 1
ATOM 1620 N N . LYS A 1 206 ? -21.312 28.594 15.359 1 70.69 206 LYS A N 1
ATOM 1621 C CA . LYS A 1 206 ? -20.969 27.359 14.664 1 70.69 206 LYS A CA 1
ATOM 1622 C C . LYS A 1 206 ? -19.578 26.875 15.086 1 70.69 206 LYS A C 1
ATOM 1624 O O . LYS A 1 206 ? -18.625 27.641 15.148 1 70.69 206 LYS A O 1
ATOM 1629 N N . THR A 1 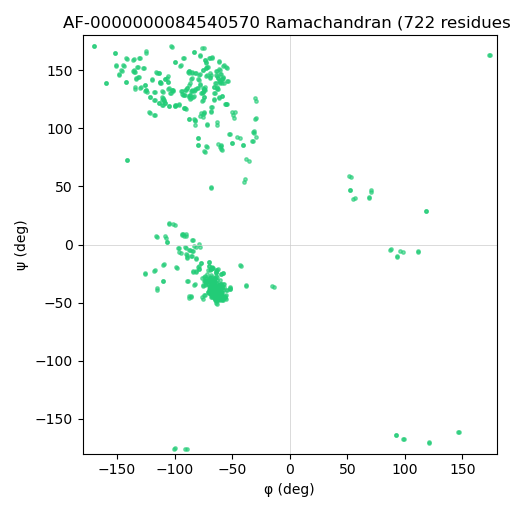207 ? -19.5 25.875 15.875 1 75.31 207 THR A N 1
ATOM 1630 C CA . THR A 1 207 ? -18.25 25.344 16.406 1 75.31 207 THR A CA 1
ATOM 1631 C C . THR A 1 207 ? -17.562 24.438 15.375 1 75.31 207 THR A C 1
ATOM 1633 O O . THR A 1 207 ? -18.25 23.688 14.672 1 75.31 207 THR A O 1
ATOM 1636 N N . ALA A 1 208 ? -16.281 24.688 15.289 1 79.19 208 ALA A N 1
ATOM 1637 C CA . ALA A 1 208 ? -15.5 23.844 14.398 1 79.19 208 ALA A CA 1
ATOM 1638 C C . ALA A 1 208 ? -15.609 22.375 14.797 1 79.19 208 ALA A C 1
ATOM 1640 O O . ALA A 1 208 ? -15.617 22.047 15.984 1 79.19 208 ALA A O 1
ATOM 1641 N N . PRO A 1 209 ? -15.727 21.5 13.773 1 84.94 209 PRO A N 1
ATOM 1642 C CA . PRO A 1 209 ? -15.789 20.062 14.078 1 84.94 209 PRO A CA 1
ATOM 1643 C C . PRO A 1 209 ? -14.461 19.516 14.594 1 84.94 209 PRO A C 1
ATOM 1645 O O . PRO A 1 209 ? -13.422 20.172 14.461 1 84.94 209 PRO A O 1
ATOM 1648 N N . ARG A 1 210 ? -14.516 18.391 15.25 1 87.12 210 ARG A N 1
ATOM 1649 C CA . ARG A 1 210 ? -13.297 17.719 15.672 1 87.12 210 ARG A CA 1
ATOM 1650 C C . ARG A 1 210 ? -12.539 17.156 14.469 1 87.12 210 ARG A C 1
ATOM 1652 O O . ARG A 1 210 ? -13.148 16.719 13.492 1 87.12 210 ARG A O 1
ATOM 1659 N N . LEU A 1 211 ? -11.281 17.219 14.602 1 88.81 211 LEU A N 1
ATOM 1660 C CA . LEU A 1 211 ? -10.469 16.594 13.562 1 88.81 211 LEU A CA 1
ATOM 1661 C C . LEU A 1 211 ? -10.664 15.086 13.562 1 88.81 211 LEU A C 1
ATOM 1663 O O . LEU A 1 211 ? -10.75 14.469 14.625 1 88.81 211 LEU A O 1
ATOM 1667 N N . PRO A 1 212 ? -10.82 14.508 12.406 1 91.44 212 PRO A N 1
ATOM 1668 C CA . PRO A 1 212 ? -10.922 13.047 12.344 1 91.44 212 PRO A CA 1
ATOM 1669 C C . PRO A 1 212 ? -9.586 12.359 12.594 1 91.44 212 PRO A C 1
ATOM 1671 O O . PRO A 1 212 ? -8.93 11.906 11.656 1 91.44 212 PRO A O 1
ATOM 1674 N N . VAL A 1 213 ? -9.281 12.18 13.82 1 91 213 VAL A N 1
ATOM 1675 C CA . VAL A 1 213 ? -7.984 11.664 14.227 1 91 213 VAL A CA 1
ATOM 1676 C C . VAL A 1 213 ? -8.109 10.18 14.586 1 91 213 VAL A C 1
ATOM 1678 O O . VAL A 1 213 ? -9.07 9.773 15.25 1 91 213 VAL A O 1
ATOM 1681 N N . TYR A 1 214 ? -7.188 9.445 14.047 1 88.81 214 TYR A N 1
ATOM 1682 C CA . TYR A 1 214 ? -7.109 8.023 14.359 1 88.81 214 TYR A CA 1
ATOM 1683 C C . TYR A 1 214 ? -5.691 7.633 14.758 1 88.81 214 TYR A C 1
ATOM 1685 O O . TYR A 1 214 ? -4.719 8.133 14.195 1 88.81 214 TYR A O 1
ATOM 1693 N N . ARG A 1 215 ? -5.559 6.871 15.82 1 84.25 215 ARG A N 1
ATOM 1694 C CA . ARG A 1 215 ? -4.277 6.277 16.188 1 84.25 215 ARG A CA 1
ATOM 1695 C C . ARG A 1 215 ? -4.348 4.754 16.141 1 84.25 215 ARG A C 1
ATOM 1697 O O . ARG A 1 215 ? -5.273 4.156 16.703 1 84.25 215 ARG A O 1
ATOM 1704 N N . LEU A 1 216 ? -3.318 4.203 15.461 1 77.94 216 LEU A N 1
ATOM 1705 C CA . LEU A 1 216 ? -3.305 2.748 15.344 1 77.94 216 LEU A CA 1
ATOM 1706 C C . LEU A 1 216 ? -3.115 2.094 16.703 1 77.94 216 LEU A C 1
ATOM 1708 O O . LEU A 1 216 ? -2.273 2.529 17.5 1 77.94 216 LEU A O 1
ATOM 1712 N N . GLU A 1 217 ? -3.967 1.156 16.984 1 74.75 217 GLU A N 1
ATOM 1713 C CA . GLU A 1 217 ? -3.846 0.393 18.219 1 74.75 217 GLU A CA 1
ATOM 1714 C C . GLU A 1 217 ? -2.684 -0.595 18.141 1 74.75 217 GLU A C 1
ATOM 1716 O O . GLU A 1 217 ? -2.17 -0.878 17.062 1 74.75 217 GLU A O 1
ATOM 1721 N N . GLU A 1 218 ? -2.24 -0.995 19.281 1 64.25 218 GLU A N 1
ATOM 1722 C CA . GLU A 1 218 ? -1.125 -1.931 19.391 1 64.25 218 GLU A CA 1
ATOM 1723 C C . GLU A 1 218 ? -1.354 -3.174 18.547 1 64.25 218 GLU A C 1
ATOM 1725 O O . GLU A 1 218 ? -0.417 -3.701 17.938 1 64.25 218 GLU A O 1
ATOM 1730 N N . SER A 1 219 ? -2.562 -3.568 18.516 1 67.38 219 SER A N 1
ATOM 1731 C CA . SER A 1 219 ? -2.885 -4.797 17.797 1 67.38 219 SER A CA 1
ATOM 1732 C C . SER A 1 219 ? -2.969 -4.555 16.297 1 67.38 219 SER A C 1
ATOM 1734 O O . SER A 1 219 ? -2.869 -5.496 15.5 1 67.38 219 SER A O 1
ATOM 1736 N N . GLU A 1 220 ? -3.133 -3.312 16.031 1 70.62 220 GLU A N 1
ATOM 1737 C CA . GLU A 1 220 ? -3.281 -2.979 14.609 1 70.62 220 GLU A CA 1
ATOM 1738 C C . GLU A 1 220 ? -1.928 -2.682 13.969 1 70.62 220 GLU A C 1
ATOM 1740 O O . GLU A 1 220 ? -1.031 -2.143 14.625 1 70.62 220 GLU A O 1
ATOM 1745 N N . GLU A 1 221 ? -1.708 -3.279 12.82 1 77.44 221 GLU A N 1
ATOM 1746 C CA . GLU A 1 221 ? -0.49 -2.992 12.062 1 77.44 221 GLU A CA 1
ATOM 1747 C C . GLU A 1 221 ? -0.806 -2.27 10.758 1 77.44 221 GLU A C 1
ATOM 1749 O O . GLU A 1 221 ? -1.854 -2.502 10.148 1 77.44 221 GLU A O 1
ATOM 1754 N N . LEU A 1 222 ? 0.112 -1.303 10.539 1 85.12 222 LEU A N 1
ATOM 1755 C CA . LEU A 1 222 ? -0.006 -0.673 9.227 1 85.12 222 LEU A CA 1
ATOM 1756 C C . LEU A 1 222 ? 0.218 -1.689 8.109 1 85.12 222 LEU A C 1
ATOM 1758 O O . LEU A 1 222 ? 1.029 -2.607 8.258 1 85.12 222 LEU A O 1
ATOM 1762 N N . PRO A 1 223 ? -0.525 -1.512 7.059 1 91.94 223 PRO A N 1
ATOM 1763 C CA . PRO A 1 223 ? -0.298 -2.379 5.898 1 91.94 223 PRO A CA 1
ATOM 1764 C C . PRO A 1 223 ? 1.105 -2.229 5.316 1 91.94 223 PRO A C 1
ATOM 1766 O O . PRO A 1 223 ? 1.799 -1.252 5.609 1 91.94 223 PRO A O 1
ATOM 1769 N N . CYS A 1 224 ? 1.526 -3.221 4.621 1 92.19 224 CYS A N 1
ATOM 1770 C CA . CYS A 1 224 ? 2.846 -3.234 4 1 92.19 224 CYS A CA 1
ATOM 1771 C C . CYS A 1 224 ? 2.738 -3.141 2.482 1 92.19 224 CYS A C 1
ATOM 1773 O O . CYS A 1 224 ? 1.924 -3.834 1.87 1 92.19 224 CYS A O 1
ATOM 1775 N N . ILE A 1 225 ? 3.51 -2.262 1.938 1 94 225 ILE A N 1
ATOM 1776 C CA . ILE A 1 225 ? 3.59 -2.176 0.485 1 94 225 ILE A CA 1
ATOM 1777 C C . ILE A 1 225 ? 4.648 -3.146 -0.033 1 94 225 ILE A C 1
ATOM 1779 O O . ILE A 1 225 ? 5.781 -3.156 0.453 1 94 225 ILE A O 1
ATOM 1783 N N . VAL A 1 226 ? 4.266 -3.914 -0.943 1 94.31 226 VAL A N 1
ATOM 1784 C CA . VAL A 1 226 ? 5.168 -4.914 -1.504 1 94.31 226 VAL A CA 1
ATOM 1785 C C . VAL A 1 226 ? 5.238 -4.754 -3.021 1 94.31 226 VAL A C 1
ATOM 1787 O O . VAL A 1 226 ? 4.215 -4.543 -3.676 1 94.31 226 VAL A O 1
ATOM 1790 N N . PRO A 1 227 ? 6.43 -4.848 -3.598 1 95.31 227 PRO A N 1
ATOM 1791 C CA . PRO A 1 227 ? 6.555 -4.738 -5.051 1 95.31 227 PRO A CA 1
ATOM 1792 C C . PRO A 1 227 ? 6.035 -5.973 -5.785 1 95.31 227 PRO A C 1
ATOM 1794 O O . PRO A 1 227 ? 6.086 -7.082 -5.246 1 95.31 227 PRO A O 1
ATOM 1797 N N . VAL A 1 228 ? 5.566 -5.758 -7.02 1 95.31 228 VAL A N 1
ATOM 1798 C CA . VAL A 1 228 ? 5.059 -6.828 -7.871 1 95.31 228 VAL A CA 1
ATOM 1799 C C . VAL A 1 228 ? 6.043 -7.102 -9.008 1 95.31 228 VAL A C 1
ATOM 1801 O O . VAL A 1 228 ? 6.383 -6.195 -9.773 1 95.31 228 VAL A O 1
ATOM 1804 N N . ALA A 1 229 ? 6.48 -8.281 -9.07 1 95.5 229 ALA A N 1
ATOM 1805 C CA . ALA A 1 229 ? 7.43 -8.656 -10.117 1 95.5 229 ALA A CA 1
ATOM 1806 C C . ALA A 1 229 ? 6.727 -8.797 -11.469 1 95.5 229 ALA A C 1
ATOM 1808 O O . ALA A 1 229 ? 7.312 -8.508 -12.508 1 95.5 229 ALA A O 1
ATOM 1809 N N . GLY A 1 230 ? 5.539 -9.273 -11.383 1 92.31 230 GLY A N 1
ATOM 1810 C CA . GLY A 1 230 ? 4.777 -9.508 -12.602 1 92.31 230 GLY A CA 1
ATOM 1811 C C . GLY A 1 230 ? 3.846 -10.703 -12.5 1 92.31 230 GLY A C 1
ATOM 1812 O O . GLY A 1 230 ? 3.477 -11.117 -11.398 1 92.31 230 GLY A O 1
ATOM 1813 N N . ARG A 1 231 ? 3.463 -11.164 -13.75 1 89.19 231 ARG A N 1
ATOM 1814 C CA . ARG A 1 231 ? 2.576 -12.312 -13.867 1 89.19 231 ARG A CA 1
ATOM 1815 C C . ARG A 1 231 ? 3.303 -13.508 -14.484 1 89.19 231 ARG A C 1
ATOM 1817 O O . ARG A 1 231 ? 4.09 -13.336 -15.422 1 89.19 231 ARG A O 1
ATOM 1824 N N . PHE A 1 232 ? 2.955 -14.68 -13.844 1 86.75 232 PHE A N 1
ATOM 1825 C CA . PHE A 1 232 ? 3.488 -15.883 -14.477 1 86.75 232 PHE A CA 1
ATOM 1826 C C . PHE A 1 232 ? 3.002 -16 -15.922 1 86.75 232 PHE A C 1
ATOM 1828 O O . PHE A 1 232 ? 1.86 -15.648 -16.219 1 86.75 232 PHE A O 1
ATOM 1835 N N . PRO A 1 233 ? 3.85 -16.484 -16.859 1 83.88 233 PRO A N 1
ATOM 1836 C CA . PRO A 1 233 ? 5.238 -16.922 -16.688 1 83.88 233 PRO A CA 1
ATOM 1837 C C . PRO A 1 233 ? 6.219 -15.75 -16.625 1 83.88 233 PRO A C 1
ATOM 1839 O O . PRO A 1 233 ? 6.02 -14.734 -17.297 1 83.88 233 PRO A O 1
ATOM 1842 N N . LEU A 1 234 ? 7.23 -15.883 -15.75 1 88.06 234 LEU A N 1
ATOM 1843 C CA . LEU A 1 234 ? 8.258 -14.867 -15.562 1 88.06 234 LEU A CA 1
ATOM 1844 C C . LEU A 1 234 ? 9.656 -15.469 -15.711 1 88.06 234 LEU A C 1
ATOM 1846 O O . LEU A 1 234 ? 9.836 -16.672 -15.5 1 88.06 234 LEU A O 1
ATOM 1850 N N . ASN A 1 235 ? 10.531 -14.641 -16.125 1 88.56 235 ASN A N 1
ATOM 1851 C CA . ASN A 1 235 ? 11.922 -15.078 -16.172 1 88.56 235 ASN A CA 1
ATOM 1852 C C . ASN A 1 235 ? 12.727 -14.531 -14.992 1 88.56 235 ASN A C 1
ATOM 1854 O O . ASN A 1 235 ? 12.227 -13.711 -14.227 1 88.56 235 ASN A O 1
ATOM 1858 N N . LYS A 1 236 ? 13.844 -15.023 -14.875 1 92 236 LYS A N 1
ATOM 1859 C CA . LYS A 1 236 ? 14.695 -14.664 -13.75 1 92 236 LYS A CA 1
ATOM 1860 C C . LYS A 1 236 ? 15.055 -13.18 -13.789 1 92 236 LYS A C 1
ATOM 1862 O O . LYS A 1 236 ? 15.203 -12.547 -12.742 1 92 236 LYS A O 1
ATOM 1867 N N . GLU A 1 237 ? 15.195 -12.633 -14.922 1 91.81 237 GLU A N 1
ATOM 1868 C CA . GLU A 1 237 ? 15.531 -11.227 -15.078 1 91.81 237 GLU A CA 1
ATOM 1869 C C . GLU A 1 237 ? 14.43 -10.328 -14.523 1 91.81 237 GLU A C 1
ATOM 1871 O O . GLU A 1 237 ? 14.711 -9.312 -13.883 1 91.81 237 GLU A O 1
ATOM 1876 N N . ASP A 1 238 ? 13.234 -10.742 -14.781 1 91.44 238 ASP A N 1
ATOM 1877 C CA . ASP A 1 238 ? 12.094 -9.992 -14.258 1 91.44 238 ASP A CA 1
ATOM 1878 C C . ASP A 1 238 ? 12.102 -9.984 -12.727 1 91.44 238 ASP A C 1
ATOM 1880 O O . ASP A 1 238 ? 11.805 -8.961 -12.109 1 91.44 238 ASP A O 1
ATOM 1884 N N . TRP A 1 239 ? 12.461 -11.062 -12.195 1 94.44 239 TRP A N 1
ATOM 1885 C CA . TRP A 1 239 ? 12.5 -11.25 -10.75 1 94.44 239 TRP A CA 1
ATOM 1886 C C . TRP A 1 239 ? 13.609 -10.414 -10.125 1 94.44 239 TRP A C 1
ATOM 1888 O O . TRP A 1 239 ? 13.391 -9.742 -9.10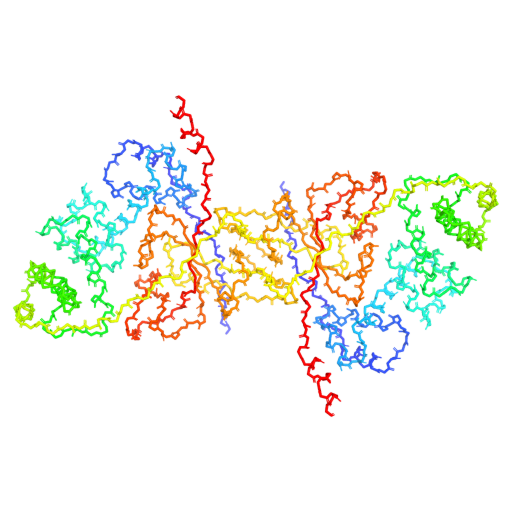9 1 94.44 239 TRP A O 1
ATOM 1898 N N . GLN A 1 240 ? 14.688 -10.383 -10.781 1 92.5 240 GLN A N 1
ATOM 1899 C CA . GLN A 1 240 ? 15.852 -9.688 -10.258 1 92.5 240 GLN A CA 1
ATOM 1900 C C . GLN A 1 240 ? 15.734 -8.18 -10.469 1 92.5 240 GLN A C 1
ATOM 1902 O O . GLN A 1 240 ? 16.406 -7.395 -9.797 1 92.5 240 GLN A O 1
ATOM 1907 N N . ALA A 1 241 ? 14.93 -7.824 -11.375 1 91.06 241 ALA A N 1
ATOM 1908 C CA . ALA A 1 241 ? 14.789 -6.41 -11.719 1 91.06 241 ALA A CA 1
ATOM 1909 C C . ALA A 1 241 ? 13.938 -5.676 -10.688 1 91.06 241 ALA A C 1
ATOM 1911 O O . ALA A 1 241 ? 13.914 -4.445 -10.648 1 91.06 241 ALA A O 1
ATOM 1912 N N . VAL A 1 242 ? 13.211 -6.438 -9.875 1 92 242 VAL A N 1
ATOM 1913 C CA . VAL A 1 242 ? 12.352 -5.816 -8.867 1 92 242 VAL A CA 1
ATOM 1914 C C . VAL A 1 242 ? 13.211 -5.086 -7.836 1 92 242 VAL A C 1
ATOM 1916 O O . VAL A 1 242 ? 14.109 -5.676 -7.234 1 92 242 VAL A O 1
ATOM 1919 N N . PRO A 1 243 ? 12.938 -3.844 -7.664 1 87.5 243 PRO A N 1
ATOM 1920 C CA . PRO A 1 243 ? 13.766 -3.074 -6.73 1 87.5 243 PRO A CA 1
ATOM 1921 C C . PRO A 1 243 ? 13.516 -3.449 -5.273 1 87.5 243 PRO A C 1
ATOM 1923 O O . PRO A 1 243 ? 12.438 -3.936 -4.934 1 87.5 243 PRO A O 1
ATOM 1926 N N . LEU A 1 244 ? 14.617 -3.213 -4.527 1 86.06 244 LEU A N 1
ATOM 1927 C CA . LEU A 1 244 ? 14.469 -3.346 -3.08 1 86.06 244 LEU A CA 1
ATOM 1928 C C . LEU A 1 244 ? 13.719 -2.152 -2.5 1 86.06 244 LEU A C 1
ATOM 1930 O O . LEU A 1 244 ? 13.969 -1.009 -2.887 1 86.06 244 LEU A O 1
ATOM 1934 N N . CYS A 1 245 ? 12.719 -2.5 -1.683 1 81.12 245 CYS A N 1
ATOM 1935 C CA . CYS A 1 245 ? 11.914 -1.428 -1.113 1 81.12 245 CYS A CA 1
ATOM 1936 C C . CYS A 1 245 ? 12.188 -1.271 0.378 1 81.12 245 CYS A C 1
ATOM 1938 O O . CYS A 1 245 ? 12.188 -2.256 1.119 1 81.12 245 CYS A O 1
ATOM 1940 N N . GLU A 1 246 ? 12.57 -0.065 0.707 1 84.06 246 GLU A N 1
ATOM 1941 C CA . GLU A 1 246 ? 12.758 0.234 2.123 1 84.06 246 GLU A CA 1
ATOM 1942 C C . GLU A 1 246 ? 11.68 1.186 2.637 1 84.06 246 GLU A C 1
ATOM 1944 O O . GLU A 1 246 ? 11.477 2.264 2.074 1 84.06 246 GLU A O 1
ATOM 1949 N N . ALA A 1 247 ? 11.062 0.686 3.674 1 87.5 247 ALA A N 1
ATOM 1950 C CA . ALA A 1 247 ? 9.992 1.487 4.258 1 87.5 247 ALA A CA 1
ATOM 1951 C C . ALA A 1 247 ? 10.539 2.488 5.27 1 87.5 247 ALA A C 1
ATOM 1953 O O . ALA A 1 247 ? 11.383 2.141 6.102 1 87.5 247 ALA A O 1
ATOM 1954 N N . ILE A 1 248 ? 10.102 3.758 5.164 1 86.62 248 ILE A N 1
ATOM 1955 C CA . ILE A 1 248 ? 10.492 4.809 6.098 1 86.62 248 ILE A CA 1
ATOM 1956 C C . ILE A 1 248 ? 9.5 4.867 7.258 1 86.62 248 ILE A C 1
ATOM 1958 O O . ILE A 1 248 ? 8.312 5.117 7.055 1 86.62 248 ILE A O 1
ATOM 1962 N N . GLU A 1 249 ? 10.031 4.59 8.398 1 85.31 249 GLU A N 1
ATOM 1963 C CA . GLU A 1 249 ? 9.219 4.609 9.609 1 85.31 249 GLU A CA 1
ATOM 1964 C C . GLU A 1 249 ? 8.922 6.043 10.047 1 85.31 249 GLU A C 1
ATOM 1966 O O . GLU A 1 249 ? 9.672 6.965 9.719 1 85.31 249 GLU A O 1
ATOM 1971 N N . PRO A 1 250 ? 7.742 6.363 10.742 1 87.81 250 PRO A N 1
ATOM 1972 C CA . PRO A 1 250 ? 6.879 5.387 11.406 1 87.81 250 PRO A CA 1
ATOM 1973 C C . PRO A 1 250 ? 5.699 4.949 10.539 1 87.81 250 PRO A C 1
ATOM 1975 O O . PRO A 1 250 ? 4.949 4.051 10.922 1 87.81 250 PRO A O 1
ATOM 1978 N N . PHE A 1 251 ? 5.469 5.418 9.406 1 90.88 251 PHE A N 1
ATOM 1979 C CA . PHE A 1 251 ? 4.242 5.145 8.664 1 90.88 251 PHE A CA 1
ATOM 1980 C C . PHE A 1 251 ? 4.512 4.191 7.508 1 90.88 251 PHE A C 1
ATOM 1982 O O . PHE A 1 251 ? 3.611 3.893 6.723 1 90.88 251 PHE A O 1
ATOM 1989 N N . GLY A 1 252 ? 5.75 3.76 7.418 1 89.69 252 GLY A N 1
ATOM 1990 C CA . GLY A 1 252 ? 6.086 2.779 6.398 1 89.69 252 GLY A CA 1
ATOM 1991 C C . GLY A 1 252 ? 6.016 3.338 4.988 1 89.69 252 GLY A C 1
ATOM 1992 O O . GLY A 1 252 ? 5.512 2.676 4.078 1 89.69 252 GLY A O 1
ATOM 1993 N N . ILE A 1 253 ? 6.473 4.527 4.832 1 92.5 253 ILE A N 1
ATOM 1994 C CA . ILE A 1 253 ? 6.449 5.199 3.537 1 92.5 253 ILE A CA 1
ATOM 1995 C C . ILE A 1 253 ? 7.523 4.609 2.629 1 92.5 253 ILE A C 1
ATOM 1997 O O . ILE A 1 253 ? 8.656 4.375 3.064 1 92.5 253 ILE A O 1
ATOM 2001 N N . ILE A 1 254 ? 7.098 4.348 1.421 1 91.19 254 ILE A N 1
ATOM 2002 C CA . ILE A 1 254 ? 8.047 3.844 0.434 1 91.19 254 ILE A CA 1
ATOM 2003 C C . ILE A 1 254 ? 8.289 4.902 -0.639 1 91.19 254 ILE A C 1
ATOM 2005 O O . ILE A 1 254 ? 7.34 5.473 -1.182 1 91.19 254 ILE A O 1
ATOM 2009 N N . LYS A 1 255 ? 9.562 5.164 -0.818 1 87.75 255 LYS A N 1
ATOM 2010 C CA . LYS A 1 255 ? 9.961 6.043 -1.913 1 87.75 255 LYS A CA 1
ATOM 2011 C C . LYS A 1 255 ? 10.555 5.25 -3.07 1 87.75 255 LYS A C 1
ATOM 2013 O O . LYS A 1 255 ? 11.359 4.34 -2.857 1 87.75 255 LYS A O 1
ATOM 2018 N N . PHE A 1 256 ? 10.062 5.527 -4.223 1 82.5 256 PHE A N 1
ATOM 2019 C CA . PHE A 1 256 ? 10.578 4.793 -5.371 1 82.5 256 PHE A CA 1
ATOM 2020 C C . PHE A 1 256 ? 10.688 5.699 -6.59 1 82.5 256 PHE A C 1
ATOM 2022 O O . PHE A 1 256 ? 9.914 6.648 -6.734 1 82.5 256 PHE A O 1
ATOM 2029 N N . ASN A 1 257 ? 11.766 5.418 -7.203 1 82.88 257 ASN A N 1
ATOM 2030 C CA . ASN A 1 257 ? 12 6.082 -8.477 1 82.88 257 ASN A CA 1
ATOM 2031 C C . ASN A 1 257 ? 12.07 5.082 -9.633 1 82.88 257 ASN A C 1
ATOM 2033 O O . ASN A 1 257 ? 12.867 4.141 -9.594 1 82.88 257 ASN A O 1
ATOM 2037 N N . GLY A 1 258 ? 11.227 5.262 -10.672 1 82.5 258 GLY A N 1
ATOM 2038 C CA . GLY A 1 258 ? 11.188 4.367 -11.812 1 82.5 258 GLY A CA 1
ATOM 2039 C C . GLY A 1 258 ? 9.828 3.73 -12.031 1 82.5 258 GLY A C 1
ATOM 2040 O O . GLY A 1 258 ? 8.812 4.246 -11.547 1 82.5 258 GLY A O 1
ATOM 2041 N N . GLY A 1 259 ? 9.906 2.783 -12.93 1 82.44 259 GLY A N 1
ATOM 2042 C CA . GLY A 1 259 ? 8.672 2.076 -13.219 1 82.44 259 GLY A CA 1
ATOM 2043 C C . GLY A 1 259 ? 8.508 0.805 -12.406 1 82.44 259 GLY A C 1
ATOM 2044 O O . GLY A 1 259 ? 9.469 0.072 -12.188 1 82.44 259 GLY A O 1
ATOM 2045 N N . GLY A 1 260 ? 7.281 0.717 -11.836 1 86.19 260 GLY A N 1
ATOM 2046 C CA . GLY A 1 260 ? 7.016 -0.503 -11.094 1 86.19 260 GLY A CA 1
ATOM 2047 C C . GLY A 1 260 ? 5.559 -0.651 -10.695 1 86.19 260 GLY A C 1
ATOM 2048 O O . GLY A 1 260 ? 4.734 0.216 -11 1 86.19 260 GLY A O 1
ATOM 2049 N N . ALA A 1 261 ? 5.285 -1.836 -10.203 1 91.31 261 ALA A N 1
ATOM 2050 C CA . ALA A 1 261 ? 3.951 -2.139 -9.688 1 91.31 261 ALA A CA 1
ATOM 2051 C C . ALA A 1 261 ? 4.008 -2.52 -8.211 1 91.31 261 ALA A C 1
ATOM 2053 O O . ALA A 1 261 ? 4.961 -3.166 -7.766 1 91.31 261 ALA A O 1
ATOM 2054 N N . TRP A 1 262 ? 2.965 -2.037 -7.488 1 92.94 262 TRP A N 1
ATOM 2055 C CA . TRP A 1 262 ? 2.965 -2.244 -6.043 1 92.94 262 TRP A CA 1
ATOM 2056 C C . TRP A 1 262 ? 1.598 -2.717 -5.562 1 92.94 262 TRP A C 1
ATOM 2058 O O . TRP A 1 262 ? 0.571 -2.369 -6.148 1 92.94 262 TRP A O 1
ATOM 2068 N N . LEU A 1 263 ? 1.697 -3.473 -4.562 1 93.62 263 LEU A N 1
ATOM 2069 C CA . LEU A 1 263 ? 0.493 -3.949 -3.895 1 93.62 263 LEU A CA 1
ATOM 2070 C C . LEU A 1 263 ? 0.619 -3.807 -2.381 1 93.62 263 LEU A C 1
ATOM 2072 O O . LEU A 1 263 ? 1.716 -3.93 -1.83 1 93.62 263 LEU A O 1
ATOM 2076 N N . ALA A 1 264 ? -0.527 -3.453 -1.746 1 94 264 ALA A N 1
ATOM 2077 C CA . ALA A 1 264 ? -0.512 -3.346 -0.29 1 94 264 ALA A CA 1
ATOM 2078 C C . ALA A 1 264 ? -1.154 -4.57 0.358 1 94 264 ALA A C 1
ATOM 2080 O O . ALA A 1 264 ? -2.209 -5.031 -0.083 1 94 264 ALA A O 1
ATOM 2081 N N . LEU A 1 265 ? -0.495 -5.109 1.352 1 92.81 265 LEU A N 1
ATOM 2082 C CA . LEU A 1 265 ? -1.008 -6.242 2.117 1 92.81 265 LEU A CA 1
ATOM 2083 C C . LEU A 1 265 ? -1.25 -5.848 3.57 1 92.81 265 LEU A C 1
ATOM 2085 O O . LEU A 1 265 ? -0.552 -4.984 4.109 1 92.81 265 LEU A O 1
ATOM 2089 N N . PRO A 1 266 ? -2.27 -6.5 4.145 1 89.44 266 PRO A N 1
ATOM 2090 C CA . PRO A 1 266 ? -2.436 -6.246 5.578 1 89.44 266 PRO A CA 1
ATOM 2091 C C . PRO A 1 266 ? -1.165 -6.531 6.375 1 89.44 266 PRO A C 1
ATOM 2093 O O . PRO A 1 266 ? -0.342 -7.352 5.965 1 89.44 266 PRO A O 1
ATOM 2096 N N . GLY A 1 267 ? -1.017 -5.863 7.461 1 87.62 267 GLY A N 1
ATOM 2097 C CA . GLY A 1 267 ? 0.169 -6.031 8.289 1 87.62 267 GLY A CA 1
ATOM 2098 C C . GLY A 1 267 ? 0.245 -7.395 8.953 1 87.62 267 GLY A C 1
ATOM 2099 O O . GLY A 1 267 ? 0.461 -7.488 10.164 1 87.62 267 GLY A O 1
ATOM 2100 N N . TRP A 1 268 ? 0.059 -8.43 8.195 1 87.06 268 TRP A N 1
ATOM 2101 C CA . TRP A 1 268 ? 0.181 -9.781 8.727 1 87.06 268 TRP A CA 1
ATOM 2102 C C . TRP A 1 268 ? 1.607 -10.055 9.195 1 87.06 268 TRP A C 1
ATOM 2104 O O . TRP A 1 268 ? 2.57 -9.641 8.547 1 87.06 268 TRP A O 1
ATOM 2114 N N . GLN A 1 269 ? 1.773 -10.789 10.195 1 88.31 269 GLN A N 1
ATOM 2115 C CA . GLN A 1 269 ? 3.078 -11.07 10.789 1 88.31 269 GLN A CA 1
ATOM 2116 C C . GLN A 1 269 ? 3.996 -11.758 9.781 1 88.31 269 GLN A C 1
ATOM 2118 O O . GLN A 1 269 ? 5.199 -11.5 9.75 1 88.31 269 GLN A O 1
ATOM 2123 N N . VAL A 1 270 ? 3.457 -12.641 8.977 1 90.5 270 VAL A N 1
ATOM 2124 C CA . VAL A 1 270 ? 4.262 -13.398 8.023 1 90.5 270 VAL A CA 1
ATOM 2125 C C . VAL A 1 270 ? 4.91 -12.445 7.023 1 90.5 270 VAL A C 1
ATOM 2127 O O . VAL A 1 270 ? 6.047 -12.664 6.594 1 90.5 270 VAL A O 1
ATOM 2130 N N . VAL A 1 271 ? 4.148 -11.445 6.645 1 91.38 271 VAL A N 1
ATOM 2131 C CA . VAL A 1 271 ? 4.668 -10.461 5.699 1 91.38 271 VAL A CA 1
ATOM 2132 C C . VAL A 1 271 ? 5.668 -9.547 6.398 1 91.38 271 VAL A C 1
ATOM 2134 O O . VAL A 1 271 ? 6.75 -9.273 5.871 1 91.38 271 VAL A O 1
ATOM 2137 N N . ARG A 1 272 ? 5.32 -9.133 7.578 1 88 272 ARG A N 1
ATOM 2138 C CA . ARG A 1 272 ? 6.168 -8.219 8.336 1 88 272 ARG A CA 1
ATOM 2139 C C . ARG A 1 272 ? 7.484 -8.883 8.727 1 88 272 ARG A C 1
ATOM 2141 O O . ARG A 1 272 ? 8.516 -8.219 8.828 1 88 272 ARG A O 1
ATOM 2148 N N . ASN A 1 273 ? 7.477 -10.141 8.914 1 90.19 273 ASN A N 1
ATOM 2149 C CA . ASN A 1 273 ? 8.664 -10.883 9.312 1 90.19 273 ASN A CA 1
ATOM 2150 C C . ASN A 1 273 ? 9.562 -11.195 8.117 1 90.19 273 ASN A C 1
ATOM 2152 O O . ASN A 1 273 ? 10.695 -11.648 8.289 1 90.19 273 ASN A O 1
ATOM 2156 N N . SER A 1 274 ? 9.039 -10.984 7 1 92.62 274 SER A N 1
ATOM 2157 C CA . SER A 1 274 ? 9.836 -11.227 5.805 1 92.62 274 SER A CA 1
ATOM 2158 C C . SER A 1 274 ? 10.812 -10.078 5.555 1 92.62 274 SER A C 1
ATOM 2160 O O . SER A 1 274 ? 10.508 -8.922 5.844 1 92.62 274 SER A O 1
ATOM 2162 N N . GLU A 1 275 ? 11.906 -10.328 5.062 1 93.19 275 GLU A N 1
ATOM 2163 C CA . GLU A 1 275 ? 12.961 -9.344 4.855 1 93.19 275 GLU A CA 1
ATOM 2164 C C . GLU A 1 275 ? 12.781 -8.609 3.531 1 93.19 275 GLU A C 1
ATOM 2166 O O . GLU A 1 275 ? 12.953 -7.391 3.463 1 93.19 275 GLU A O 1
ATOM 2171 N N . ASP A 1 276 ? 12.492 -9.367 2.51 1 95.44 276 ASP A N 1
ATOM 2172 C CA . ASP A 1 276 ? 12.359 -8.781 1.18 1 95.44 276 ASP A CA 1
ATOM 2173 C C . ASP A 1 276 ? 11.211 -9.43 0.408 1 95.44 276 ASP A C 1
ATOM 2175 O O . ASP A 1 276 ? 11.438 -10.133 -0.575 1 95.44 276 ASP A O 1
ATOM 2179 N N . PRO A 1 277 ? 9.984 -9.102 0.808 1 96.06 277 PRO A N 1
ATOM 2180 C CA . PRO A 1 277 ? 8.828 -9.711 0.149 1 96.06 277 PRO A CA 1
ATOM 2181 C C . PRO A 1 277 ? 8.57 -9.141 -1.244 1 96.06 277 PRO A C 1
ATOM 2183 O O . PRO A 1 277 ? 8.641 -7.926 -1.437 1 96.06 277 PRO A O 1
ATOM 2186 N N . VAL A 1 278 ? 8.336 -10.031 -2.191 1 96.88 278 VAL A N 1
ATOM 2187 C CA . VAL A 1 278 ? 7.996 -9.68 -3.566 1 96.88 278 VAL A CA 1
ATOM 2188 C C . VAL A 1 278 ? 6.785 -10.492 -4.023 1 96.88 278 VAL A C 1
ATOM 2190 O O . VAL A 1 278 ? 6.645 -11.664 -3.67 1 96.88 278 VAL A O 1
ATOM 2193 N N . VAL A 1 279 ? 5.949 -9.883 -4.82 1 96.56 279 VAL A N 1
ATOM 2194 C CA . VAL A 1 279 ? 4.688 -10.5 -5.211 1 96.56 279 VAL A CA 1
ATOM 2195 C C . VAL A 1 279 ? 4.773 -10.977 -6.66 1 96.56 279 VAL A C 1
ATOM 2197 O O . VAL A 1 279 ? 5.324 -10.281 -7.516 1 96.56 279 VAL A O 1
ATOM 2200 N N . ILE A 1 280 ? 4.215 -12.125 -6.926 1 96.31 280 ILE A N 1
ATOM 2201 C CA . ILE A 1 280 ? 3.996 -12.648 -8.266 1 96.31 280 ILE A CA 1
ATOM 2202 C C . ILE A 1 280 ? 2.52 -12.992 -8.453 1 96.31 280 ILE A C 1
ATOM 2204 O O . ILE A 1 280 ? 1.907 -13.609 -7.582 1 96.31 280 ILE A O 1
ATOM 2208 N N . LEU A 1 281 ? 1.998 -12.547 -9.57 1 94 281 LEU A N 1
ATOM 2209 C CA . LEU A 1 281 ? 0.628 -12.914 -9.914 1 94 281 LEU A CA 1
ATOM 2210 C C . LEU A 1 281 ? 0.596 -14.219 -10.711 1 94 281 LEU A C 1
ATOM 2212 O O . LEU A 1 281 ? 1.43 -14.43 -11.594 1 94 281 LEU A O 1
ATOM 2216 N N . CYS A 1 282 ? -0.328 -15.109 -10.328 1 90.75 282 CYS A N 1
ATOM 2217 C CA . CYS A 1 282 ? -0.461 -16.359 -11.078 1 90.75 282 CYS A CA 1
ATOM 2218 C C . CYS A 1 282 ? -1.884 -16.891 -10.992 1 90.75 282 CYS A C 1
ATOM 2220 O O . CYS A 1 282 ? -2.691 -16.406 -10.195 1 90.75 282 CYS A O 1
ATOM 2222 N N . GLN A 1 283 ? -2.127 -17.828 -11.898 1 85.75 283 GLN A N 1
ATOM 2223 C CA . GLN A 1 283 ? -3.412 -18.516 -11.82 1 85.75 283 GLN A CA 1
ATOM 2224 C C . GLN A 1 283 ? -3.377 -19.641 -10.789 1 85.75 283 GLN A C 1
ATOM 2226 O O . GLN A 1 283 ? -2.33 -20.25 -10.562 1 85.75 283 GLN A O 1
ATOM 2231 N N . SER A 1 284 ? -4.527 -19.859 -10.172 1 87.62 284 SER A N 1
ATOM 2232 C CA . SER A 1 284 ? -4.598 -20.828 -9.078 1 87.62 284 SER A CA 1
ATOM 2233 C C . SER A 1 284 ? -4.18 -22.219 -9.539 1 87.62 284 SER A C 1
ATOM 2235 O O . SER A 1 284 ? -3.717 -23.031 -8.734 1 87.62 284 SER A O 1
ATOM 2237 N N . ASP A 1 285 ? -4.293 -22.547 -10.812 1 80.19 285 ASP A N 1
ATOM 2238 C CA . ASP A 1 285 ? -3.943 -23.875 -11.32 1 80.19 285 ASP A CA 1
ATOM 2239 C C . ASP A 1 285 ? -2.461 -23.938 -11.672 1 80.19 285 ASP A C 1
ATOM 2241 O O . ASP A 1 285 ? -1.957 -25.016 -12.031 1 80.19 285 ASP A O 1
ATOM 2245 N N . GLN A 1 286 ? -1.775 -22.844 -11.578 1 81.12 286 GLN A N 1
ATOM 2246 C CA . GLN A 1 286 ? -0.34 -22.797 -11.836 1 81.12 286 GLN A CA 1
ATOM 2247 C C . GLN A 1 286 ? 0.454 -23.078 -10.562 1 81.12 286 GLN A C 1
ATOM 2249 O O . GLN A 1 286 ? 1.68 -23.203 -10.602 1 81.12 286 GLN A O 1
ATOM 2254 N N . LEU A 1 287 ? -0.218 -23.125 -9.484 1 88.31 287 LEU A N 1
ATOM 2255 C CA . LEU A 1 287 ? 0.429 -23.422 -8.211 1 88.31 287 LEU A CA 1
ATOM 2256 C C . LEU A 1 287 ? 0.831 -24.891 -8.125 1 88.31 287 LEU A C 1
ATOM 2258 O O . LEU A 1 287 ? 0.289 -25.719 -8.852 1 88.31 287 LEU A O 1
ATOM 2262 N N . PRO A 1 288 ? 1.806 -25.172 -7.289 1 84.69 288 PRO A N 1
ATOM 2263 C CA . PRO A 1 288 ? 2.215 -26.578 -7.176 1 84.69 288 PRO A CA 1
ATOM 2264 C C . PRO A 1 288 ? 1.051 -27.5 -6.836 1 84.69 288 PRO A C 1
ATOM 2266 O O . PRO A 1 288 ? 1.005 -28.641 -7.312 1 84.69 288 PRO A O 1
ATOM 2269 N N . THR A 1 289 ? 0.228 -27.016 -6 1 79.25 289 THR A N 1
ATOM 2270 C CA . THR A 1 289 ? -1.016 -27.719 -5.688 1 79.25 289 THR A CA 1
ATOM 2271 C C . THR A 1 289 ? -2.223 -26.875 -6.082 1 79.25 289 THR A C 1
ATOM 2273 O O . THR A 1 289 ? -2.436 -25.781 -5.531 1 79.25 289 THR A O 1
ATOM 2276 N N . PRO A 1 290 ? -2.861 -27.391 -7.078 1 77.38 290 PRO A N 1
ATOM 2277 C CA . PRO A 1 290 ? -4.016 -26.609 -7.508 1 77.38 290 PRO A CA 1
ATOM 2278 C C . PRO A 1 290 ? -4.992 -26.312 -6.363 1 77.38 290 PRO A C 1
ATOM 2280 O O . PRO A 1 290 ? -5.199 -27.172 -5.5 1 77.38 290 PRO A O 1
ATOM 2283 N N . LEU A 1 291 ? -5.496 -25.156 -6.363 1 81.94 291 LEU A N 1
ATOM 2284 C CA . LEU A 1 291 ? -6.469 -24.781 -5.344 1 81.94 291 LEU A CA 1
ATOM 2285 C C . LEU A 1 291 ? -7.875 -25.203 -5.75 1 81.94 291 LEU A C 1
ATOM 2287 O O . LEU A 1 291 ? -8.227 -25.172 -6.934 1 81.94 291 LEU A O 1
ATOM 2291 N N . PRO A 1 292 ? -8.586 -25.609 -4.812 1 80.25 292 PRO A N 1
ATOM 2292 C CA . PRO A 1 292 ? -9.969 -25.984 -5.121 1 80.25 292 PRO A CA 1
ATOM 2293 C C . PRO A 1 292 ? -10.789 -24.828 -5.688 1 80.25 292 PRO A C 1
ATOM 2295 O O . PRO A 1 292 ? -10.531 -23.672 -5.363 1 80.25 292 PRO A O 1
ATOM 2298 N N . GLY A 1 293 ? -11.797 -25.188 -6.559 1 77.56 293 GLY A N 1
ATOM 2299 C CA . GLY A 1 293 ? -12.695 -24.188 -7.113 1 77.56 293 GLY A CA 1
ATOM 2300 C C . GLY A 1 293 ? -12.312 -23.766 -8.516 1 77.56 293 GLY A C 1
ATOM 2301 O O . GLY A 1 293 ? -11.523 -24.422 -9.188 1 77.56 293 GLY A O 1
ATOM 2302 N N . GLN A 1 294 ? -12.914 -22.719 -8.93 1 80 294 GLN A N 1
ATOM 2303 C CA . GLN A 1 294 ? -12.641 -22.188 -10.266 1 80 294 GLN A CA 1
ATOM 2304 C C . GLN A 1 294 ? -11.266 -21.516 -10.328 1 80 294 GLN A C 1
ATOM 2306 O O . GLN A 1 294 ? -10.805 -20.953 -9.336 1 80 294 GLN A O 1
ATOM 2311 N N . VAL A 1 295 ? -10.742 -21.688 -11.43 1 81.19 295 VAL A N 1
ATOM 2312 C CA . VAL A 1 295 ? -9.438 -21.078 -11.656 1 81.19 295 VAL A CA 1
ATOM 2313 C C . VAL A 1 295 ? -9.547 -19.562 -11.523 1 81.19 295 VAL A C 1
ATOM 2315 O O . VAL A 1 295 ? -10.438 -18.938 -12.102 1 81.19 295 VAL A O 1
ATOM 2318 N N . GLU A 1 296 ? -8.727 -18.953 -10.68 1 85.62 296 GLU A N 1
ATOM 2319 C CA . GLU A 1 296 ? -8.719 -17.5 -10.453 1 85.62 296 GLU A CA 1
ATOM 2320 C C . GLU A 1 296 ? -7.293 -16.984 -10.289 1 85.62 296 GLU A C 1
ATOM 2322 O O . GLU A 1 296 ? -6.371 -17.766 -10.023 1 85.62 296 GLU A O 1
ATOM 2327 N N . GLU A 1 297 ? -7.207 -15.789 -10.492 1 89 297 GLU A N 1
ATOM 2328 C CA . GLU A 1 297 ? -5.906 -15.164 -10.281 1 89 297 GLU A CA 1
ATOM 2329 C C . GLU A 1 297 ? -5.594 -15.039 -8.789 1 89 297 GLU A C 1
ATOM 2331 O O . GLU A 1 297 ? -6.461 -14.672 -7.996 1 89 297 GLU A O 1
ATOM 2336 N N . VAL A 1 298 ? -4.371 -15.383 -8.414 1 93.5 298 VAL A N 1
ATOM 2337 C CA . VAL A 1 298 ? -3.955 -15.305 -7.02 1 93.5 298 VAL A CA 1
ATOM 2338 C C . VAL A 1 298 ? -2.623 -14.57 -6.914 1 93.5 298 VAL A C 1
ATOM 2340 O O . VAL A 1 298 ? -1.928 -14.383 -7.914 1 93.5 298 VAL A O 1
ATOM 2343 N N . VAL A 1 299 ? -2.367 -14.086 -5.703 1 95 299 VAL A N 1
ATOM 2344 C CA . VAL A 1 299 ? -1.125 -13.391 -5.391 1 95 299 VAL A CA 1
ATOM 2345 C C . VAL A 1 299 ? -0.21 -14.305 -4.578 1 95 299 VAL A C 1
ATOM 2347 O O . VAL A 1 299 ? -0.602 -14.805 -3.521 1 95 299 VAL A O 1
ATOM 2350 N N . ALA A 1 300 ? 0.929 -14.57 -5.145 1 97.19 300 ALA A N 1
ATOM 2351 C CA . ALA A 1 300 ? 1.949 -15.289 -4.383 1 97.19 300 ALA A CA 1
ATOM 2352 C C . ALA A 1 300 ? 2.99 -14.328 -3.818 1 97.19 300 ALA A C 1
ATOM 2354 O O . ALA A 1 300 ? 3.641 -13.602 -4.57 1 97.19 300 ALA A O 1
ATOM 2355 N N . VAL A 1 301 ? 3.123 -14.281 -2.52 1 97.19 301 VAL A N 1
ATOM 2356 C CA . VAL A 1 301 ? 4.125 -13.445 -1.862 1 97.19 301 VAL A CA 1
ATOM 2357 C C . VAL A 1 301 ? 5.359 -14.281 -1.54 1 97.19 301 VAL A C 1
ATOM 2359 O O . VAL A 1 301 ? 5.277 -15.273 -0.804 1 97.19 301 VAL A O 1
ATOM 2362 N N . ILE A 1 302 ? 6.48 -13.883 -2.08 1 97.94 302 ILE A N 1
ATOM 2363 C CA . ILE A 1 302 ? 7.723 -14.641 -1.947 1 97.94 302 ILE A CA 1
ATOM 2364 C C . ILE A 1 302 ? 8.789 -13.766 -1.282 1 97.94 302 ILE A C 1
ATOM 2366 O O . ILE A 1 302 ? 9 -12.625 -1.687 1 97.94 302 ILE A O 1
ATOM 2370 N N . ASP A 1 303 ? 9.391 -14.25 -0.221 1 97.38 303 ASP A N 1
ATOM 2371 C CA . ASP A 1 303 ? 10.516 -13.555 0.411 1 97.38 303 ASP A CA 1
ATOM 2372 C C . ASP A 1 303 ? 11.828 -13.867 -0.307 1 97.38 303 ASP A C 1
ATOM 2374 O O . ASP A 1 303 ? 12.352 -14.977 -0.194 1 97.38 303 ASP A O 1
ATOM 2378 N N . ARG A 1 304 ? 12.352 -12.969 -0.995 1 96.62 304 ARG A N 1
ATOM 2379 C CA . ARG A 1 304 ? 13.57 -13.148 -1.772 1 96.62 304 ARG A CA 1
ATOM 2380 C C . ARG A 1 304 ? 14.758 -13.469 -0.866 1 96.62 304 ARG A C 1
ATOM 2382 O O . ARG A 1 304 ? 15.758 -14.031 -1.315 1 96.62 304 ARG A O 1
ATOM 2389 N N . ALA A 1 305 ? 14.672 -13.133 0.361 1 95.44 305 ALA A N 1
ATOM 2390 C CA . ALA A 1 305 ? 15.766 -13.383 1.299 1 95.44 305 ALA A CA 1
ATOM 2391 C C . ALA A 1 305 ? 15.742 -14.82 1.807 1 95.44 305 ALA A C 1
ATOM 2393 O O . ALA A 1 305 ? 16.75 -15.328 2.295 1 95.44 305 ALA A O 1
ATOM 2394 N N . GLY A 1 306 ? 14.641 -15.492 1.781 1 96.19 306 GLY A N 1
ATOM 2395 C CA . GLY A 1 306 ? 14.516 -16.875 2.238 1 96.19 306 GLY A CA 1
ATOM 2396 C C . GLY A 1 306 ? 15 -17.891 1.221 1 96.19 306 GLY A C 1
ATOM 2397 O O . GLY A 1 306 ? 14.195 -18.484 0.5 1 96.19 306 GLY A O 1
ATOM 2398 N N . ARG A 1 307 ? 16.281 -18.141 1.249 1 96.25 307 ARG A N 1
ATOM 2399 C CA . ARG A 1 307 ? 16.844 -19.016 0.229 1 96.25 307 ARG A CA 1
ATOM 2400 C C . ARG A 1 307 ? 17.391 -20.297 0.852 1 96.25 307 ARG A C 1
ATOM 2402 O O . ARG A 1 307 ? 18.047 -21.078 0.175 1 96.25 307 ARG A O 1
ATOM 2409 N N . THR A 1 308 ? 17.156 -20.453 2.125 1 96.5 308 THR A N 1
ATOM 2410 C CA . THR A 1 308 ? 17.547 -21.688 2.805 1 96.5 308 THR A CA 1
ATOM 2411 C C . THR A 1 308 ? 16.422 -22.703 2.775 1 96.5 308 THR A C 1
ATOM 2413 O O . THR A 1 308 ? 15.289 -22.406 3.166 1 96.5 308 THR A O 1
ATOM 2416 N N . TRP A 1 309 ? 16.766 -23.844 2.357 1 95.06 309 TRP A N 1
ATOM 2417 C CA . TRP A 1 309 ? 15.773 -24.891 2.18 1 95.06 309 TRP A CA 1
ATOM 2418 C C . TRP A 1 309 ? 15.133 -25.266 3.512 1 95.06 309 TRP A C 1
ATOM 2420 O O . TRP A 1 309 ? 15.82 -25.391 4.527 1 95.06 309 TRP A O 1
ATOM 2430 N N . GLN A 1 310 ? 13.859 -25.375 3.504 1 93.94 310 GLN A N 1
ATOM 2431 C CA . GLN A 1 310 ? 13.039 -25.859 4.605 1 93.94 310 GLN A CA 1
ATOM 2432 C C . GLN A 1 310 ? 11.992 -26.844 4.113 1 93.94 310 GLN A C 1
ATOM 2434 O O . GLN A 1 310 ? 11.305 -26.594 3.121 1 93.94 310 GLN A O 1
ATOM 2439 N N . ALA A 1 311 ? 11.781 -27.938 4.758 1 89.25 311 ALA A N 1
ATOM 2440 C CA . ALA A 1 311 ? 10.914 -29.031 4.312 1 89.25 311 ALA A CA 1
ATOM 2441 C C . ALA A 1 311 ? 9.445 -28.594 4.316 1 89.25 311 ALA A C 1
ATOM 2443 O O . ALA A 1 311 ? 8.625 -29.172 3.596 1 89.25 311 ALA A O 1
ATOM 2444 N N . ASP A 1 312 ? 9.133 -27.578 5.039 1 91.44 312 ASP A N 1
ATOM 2445 C CA . ASP A 1 312 ? 7.73 -27.219 5.188 1 91.44 312 ASP A CA 1
ATOM 2446 C C . ASP A 1 312 ? 7.395 -25.984 4.352 1 91.44 312 ASP A C 1
ATOM 2448 O O . ASP A 1 312 ? 6.379 -25.328 4.59 1 91.44 312 ASP A O 1
ATOM 2452 N N . SER A 1 313 ? 8.281 -25.688 3.369 1 93.88 313 SER A N 1
ATOM 2453 C CA . SER A 1 313 ? 8.062 -24.453 2.609 1 93.88 313 SER A CA 1
ATOM 2454 C C . SER A 1 313 ? 8.164 -24.719 1.108 1 93.88 313 SER A C 1
ATOM 2456 O O . SER A 1 313 ? 8.797 -25.688 0.679 1 93.88 313 SER A O 1
ATOM 2458 N N . TYR A 1 314 ? 7.484 -23.906 0.394 1 95.88 314 TYR A N 1
ATOM 2459 C CA . TYR A 1 314 ? 7.633 -23.844 -1.057 1 95.88 314 TYR A CA 1
ATOM 2460 C C . TYR A 1 314 ? 8.617 -22.75 -1.464 1 95.88 314 TYR A C 1
ATOM 2462 O O . TYR A 1 314 ? 8.781 -21.766 -0.747 1 95.88 314 TYR A O 1
ATOM 2470 N N . PHE A 1 315 ? 9.227 -22.984 -2.646 1 96.5 315 PHE A N 1
ATOM 2471 C CA . PHE A 1 315 ? 10.266 -22.047 -3.07 1 96.5 315 PHE A CA 1
ATOM 2472 C C . PHE A 1 315 ? 10.094 -21.688 -4.543 1 96.5 315 PHE A C 1
ATOM 2474 O O . PHE A 1 315 ? 9.508 -22.453 -5.312 1 96.5 315 PHE A O 1
ATOM 2481 N N . LEU A 1 316 ? 10.516 -20.531 -4.809 1 96.88 316 LEU A N 1
ATOM 2482 C CA . LEU A 1 316 ? 10.641 -20.094 -6.195 1 96.88 316 LEU A CA 1
ATOM 2483 C C . LEU A 1 316 ? 11.961 -20.562 -6.797 1 96.88 316 LEU A C 1
ATOM 2485 O O . LEU A 1 316 ? 13.023 -20.375 -6.195 1 96.88 316 LEU A O 1
ATOM 2489 N N . VAL A 1 317 ? 11.898 -21.234 -7.938 1 93.25 317 VAL A N 1
ATOM 2490 C CA . VAL A 1 317 ? 13.094 -21.734 -8.609 1 93.25 317 VAL A CA 1
ATOM 2491 C C . VAL A 1 317 ? 13.008 -21.453 -10.109 1 93.25 317 VAL A C 1
ATOM 2493 O O . VAL A 1 317 ? 11.93 -21.125 -10.617 1 93.25 317 VAL A O 1
ATOM 2496 N N . GLU A 1 318 ? 14.086 -21.453 -10.695 1 90.12 318 GLU A N 1
ATOM 2497 C CA . GLU A 1 318 ? 14.148 -21.312 -12.148 1 90.12 318 GLU A CA 1
ATOM 2498 C C . GLU A 1 318 ? 14.312 -22.672 -12.828 1 90.12 318 GLU A C 1
ATOM 2500 O O . GLU A 1 318 ? 15.258 -23.406 -12.547 1 90.12 318 GLU A O 1
ATOM 2505 N N . ILE A 1 319 ? 13.43 -23 -13.617 1 76.38 319 ILE A N 1
ATOM 2506 C CA . ILE A 1 319 ? 13.508 -24.234 -14.406 1 76.38 319 ILE A CA 1
ATOM 2507 C C . ILE A 1 319 ? 13.438 -23.891 -15.898 1 76.38 319 ILE A C 1
ATOM 2509 O O . ILE A 1 319 ? 12.422 -23.375 -16.375 1 76.38 319 ILE A O 1
ATOM 2513 N N . GLU A 1 320 ? 14.469 -24.125 -16.594 1 73.12 320 GLU A N 1
ATOM 2514 C CA . GLU A 1 320 ? 14.555 -23.859 -18.016 1 73.12 320 GLU A CA 1
ATOM 2515 C C . GLU A 1 320 ? 14.227 -22.406 -18.344 1 73.12 320 GLU A C 1
ATOM 2517 O O . GLU A 1 320 ? 13.398 -22.125 -19.203 1 73.12 320 GLU A O 1
ATOM 2522 N N . GLY A 1 321 ? 14.664 -21.578 -17.547 1 77.81 321 GLY A N 1
ATOM 2523 C CA . GLY A 1 321 ? 14.562 -20.156 -17.812 1 77.81 321 GLY A CA 1
ATOM 2524 C C . GLY A 1 321 ? 13.258 -19.547 -17.328 1 77.81 321 GLY A C 1
ATOM 2525 O O . GLY A 1 321 ? 13.039 -18.344 -17.469 1 77.81 321 GLY A O 1
ATOM 2526 N N . GLN A 1 322 ? 12.391 -20.406 -16.828 1 82.56 322 GLN A N 1
ATOM 2527 C CA . GLN A 1 322 ? 11.125 -19.906 -16.312 1 82.56 322 GLN A CA 1
ATOM 2528 C C . GLN A 1 322 ? 11.023 -20.109 -14.797 1 82.56 322 GLN A C 1
ATOM 2530 O O . GLN A 1 322 ? 11.562 -21.078 -14.258 1 82.56 322 GLN A O 1
ATOM 2535 N N . LEU A 1 323 ? 10.328 -19.156 -14.211 1 91.56 323 LEU A N 1
ATOM 2536 C CA . LEU A 1 323 ? 10.172 -19.234 -12.766 1 91.56 323 LEU A CA 1
ATOM 2537 C C . LEU A 1 323 ? 8.969 -20.094 -12.391 1 91.56 323 LEU A C 1
ATOM 2539 O O . LEU A 1 323 ? 7.926 -20.031 -13.055 1 91.56 323 LEU A O 1
ATOM 2543 N N . GLU A 1 324 ? 9.188 -20.891 -11.367 1 89.25 324 GLU A N 1
ATOM 2544 C CA . GLU A 1 324 ? 8.109 -21.75 -10.891 1 89.25 324 GLU A CA 1
ATOM 2545 C C . GLU A 1 324 ? 8.156 -21.906 -9.375 1 89.25 324 GLU A C 1
ATOM 2547 O O . GLU A 1 324 ? 9.227 -21.812 -8.766 1 89.25 324 GLU A O 1
ATOM 2552 N N . LEU A 1 325 ? 6.992 -22.188 -8.797 1 93 325 LEU A N 1
ATOM 2553 C CA . LEU A 1 325 ? 6.918 -22.516 -7.375 1 93 325 LEU A CA 1
ATOM 2554 C C . LEU A 1 325 ? 6.988 -24.031 -7.164 1 93 325 LEU A C 1
ATOM 2556 O O . LEU A 1 325 ? 6.273 -24.781 -7.832 1 93 325 LEU A O 1
ATOM 2560 N N . GLN A 1 326 ? 7.902 -24.422 -6.254 1 90.56 326 GLN A N 1
ATOM 2561 C CA . GLN A 1 326 ? 8.117 -25.859 -6.078 1 90.56 326 GLN A CA 1
ATOM 2562 C C . GLN A 1 326 ? 8.453 -26.188 -4.625 1 90.56 326 GLN A C 1
ATOM 2564 O O . GLN A 1 326 ? 9.008 -25.359 -3.906 1 90.56 326 GLN A O 1
ATOM 2569 N N . TRP A 1 327 ? 8.078 -27.359 -4.242 1 90.38 327 TRP A N 1
ATOM 2570 C CA . TRP A 1 327 ? 8.5 -27.969 -2.984 1 90.38 327 TRP A CA 1
ATOM 2571 C C . TRP A 1 327 ? 9.516 -29.078 -3.229 1 90.38 327 TRP A C 1
ATOM 2573 O O . TRP A 1 327 ? 9.438 -29.781 -4.234 1 90.38 327 TRP A O 1
ATOM 2583 N N . PHE A 1 328 ? 10.461 -29.172 -2.32 1 86.44 328 PHE A N 1
ATOM 2584 C CA . PHE A 1 328 ? 11.492 -30.203 -2.408 1 86.44 328 PHE A CA 1
ATOM 2585 C C . PHE A 1 328 ? 11.531 -31.047 -1.134 1 86.44 328 PHE A C 1
ATOM 2587 O O . PHE A 1 328 ? 11.5 -30.5 -0.027 1 86.44 328 PHE A O 1
ATOM 2594 N N . GLU A 1 329 ? 11.539 -32.312 -1.361 1 82.81 329 GLU A N 1
ATOM 2595 C CA . GLU A 1 329 ? 11.648 -33.219 -0.214 1 82.81 329 GLU A CA 1
ATOM 2596 C C . GLU A 1 329 ? 12.992 -33.031 0.492 1 82.81 329 GLU A C 1
ATOM 2598 O O . GLU A 1 329 ? 13.062 -33.125 1.721 1 82.81 329 GLU A O 1
ATOM 2603 N N . ASP A 1 330 ? 13.969 -32.906 -0.348 1 84.56 330 ASP A N 1
ATOM 2604 C CA . ASP A 1 330 ? 15.32 -32.688 0.14 1 84.56 330 ASP A CA 1
ATOM 2605 C C . ASP A 1 330 ? 15.938 -31.422 -0.48 1 84.56 330 ASP A C 1
ATOM 2607 O O . ASP A 1 330 ? 15.398 -30.891 -1.449 1 84.56 330 ASP A O 1
ATOM 2611 N N . GLN A 1 331 ? 17.031 -31 0.104 1 88.31 331 GLN A N 1
ATOM 2612 C CA . GLN A 1 331 ? 17.688 -29.797 -0.41 1 88.31 331 GLN A CA 1
ATOM 2613 C C . GLN A 1 331 ? 18.016 -29.953 -1.893 1 88.31 331 GLN A C 1
ATOM 2615 O O . GLN A 1 331 ? 18.75 -30.859 -2.283 1 88.31 331 GLN A O 1
ATOM 2620 N N . PRO A 1 332 ? 17.516 -29.125 -2.629 1 87 332 PRO A N 1
ATOM 2621 C CA . PRO A 1 332 ? 17.75 -29.219 -4.07 1 87 332 PRO A CA 1
ATOM 2622 C C . PRO A 1 332 ? 19.125 -28.703 -4.477 1 87 332 PRO A C 1
ATOM 2624 O O . PRO A 1 332 ? 19.75 -27.938 -3.736 1 87 332 PRO A O 1
ATOM 2627 N N . GLU A 1 333 ? 19.5 -29.125 -5.715 1 83.69 333 GLU A N 1
ATOM 2628 C CA . GLU A 1 333 ? 20.75 -28.625 -6.281 1 83.69 333 GLU A CA 1
ATOM 2629 C C . GLU A 1 333 ? 20.547 -27.266 -6.949 1 83.69 333 GLU A C 1
ATOM 2631 O O . GLU A 1 333 ? 21.484 -26.484 -7.059 1 83.69 333 GLU A O 1
ATOM 2636 N N . THR A 1 334 ? 19.344 -27.094 -7.285 1 85.38 334 THR A N 1
ATOM 2637 C CA . THR A 1 334 ? 19.016 -25.828 -7.941 1 85.38 334 THR A CA 1
ATOM 2638 C C . THR A 1 334 ? 18.922 -24.703 -6.926 1 85.38 334 THR A C 1
ATOM 2640 O O . THR A 1 334 ? 18.375 -24.875 -5.832 1 85.38 334 THR A O 1
ATOM 2643 N N . PRO A 1 335 ? 19.469 -23.609 -7.297 1 93.31 335 PRO A N 1
ATOM 2644 C CA . PRO A 1 335 ? 19.391 -22.469 -6.367 1 93.31 335 PRO A CA 1
ATOM 2645 C C . PRO A 1 335 ? 17.969 -22.016 -6.09 1 93.31 335 PRO A C 1
ATOM 2647 O O . PRO A 1 335 ? 17.141 -21.969 -7.004 1 93.31 335 PRO A O 1
ATOM 2650 N N . LEU A 1 336 ? 17.719 -21.812 -4.824 1 96.56 336 LEU A N 1
ATOM 2651 C CA . LEU A 1 336 ? 16.422 -21.281 -4.402 1 96.56 336 LEU A CA 1
ATOM 2652 C C . LEU A 1 336 ? 16.391 -19.766 -4.52 1 96.56 336 LEU A C 1
ATOM 2654 O O . LEU A 1 336 ? 17.312 -19.078 -4.09 1 96.56 336 LEU A O 1
ATOM 2658 N N . LEU A 1 337 ? 15.367 -19.203 -5.105 1 97.56 337 LEU A N 1
ATOM 2659 C CA . LEU A 1 337 ? 15.297 -17.781 -5.379 1 97.56 337 LEU A CA 1
ATOM 2660 C C . LEU A 1 337 ? 14.484 -17.062 -4.309 1 97.56 337 LEU A C 1
ATOM 2662 O O . LEU A 1 337 ? 14.57 -15.828 -4.184 1 97.56 337 LEU A O 1
ATOM 2666 N N . GLY A 1 338 ? 13.672 -17.766 -3.582 1 97.81 338 GLY A N 1
ATOM 2667 C CA . GLY A 1 338 ? 12.867 -17.203 -2.514 1 97.81 338 GLY A CA 1
ATOM 2668 C C . GLY A 1 338 ? 11.891 -18.188 -1.909 1 97.81 338 GLY A C 1
ATOM 2669 O O . GLY A 1 338 ? 11.586 -19.219 -2.52 1 97.81 338 GLY A O 1
ATOM 2670 N N . ARG A 1 339 ? 11.398 -17.875 -0.768 1 97.88 339 ARG A N 1
ATOM 2671 C CA . ARG A 1 339 ? 10.469 -18.734 -0.045 1 97.88 339 ARG A CA 1
ATOM 2672 C C . ARG A 1 339 ? 9.047 -18.188 -0.121 1 97.88 339 ARG A C 1
ATOM 2674 O O . ARG A 1 339 ? 8.828 -16.984 0.078 1 97.88 339 ARG A O 1
ATOM 2681 N N . VAL A 1 340 ? 8.148 -19.047 -0.387 1 97.25 340 VAL A N 1
ATOM 2682 C CA . VAL A 1 340 ? 6.746 -18.641 -0.444 1 97.25 340 VAL A CA 1
ATOM 2683 C C . VAL A 1 340 ? 6.219 -18.406 0.97 1 97.25 340 VAL A C 1
ATOM 2685 O O . VAL A 1 340 ? 6.312 -19.297 1.827 1 97.25 340 VAL A O 1
ATOM 2688 N N . ILE A 1 341 ? 5.664 -17.266 1.179 1 95.62 341 ILE A N 1
ATOM 2689 C CA . ILE A 1 341 ? 5.227 -16.953 2.535 1 95.62 341 ILE A CA 1
ATOM 2690 C C . ILE A 1 341 ? 3.699 -16.938 2.592 1 95.62 341 ILE A C 1
ATOM 2692 O O . ILE A 1 341 ? 3.107 -17.25 3.633 1 95.62 341 ILE A O 1
ATOM 2696 N N . LEU A 1 342 ? 3.113 -16.562 1.475 1 94.56 342 LEU A N 1
ATOM 2697 C CA . LEU A 1 342 ? 1.661 -16.422 1.483 1 94.56 342 LEU A CA 1
ATOM 2698 C C . LEU A 1 342 ? 1.1 -16.484 0.067 1 94.56 342 LEU A C 1
ATOM 2700 O O . LEU A 1 342 ? 1.717 -15.977 -0.873 1 94.56 342 LEU A O 1
ATOM 2704 N N . ILE A 1 343 ? -0.038 -17.188 -0.081 1 95.62 343 ILE A N 1
ATOM 2705 C CA . ILE A 1 343 ? -0.829 -17.141 -1.307 1 95.62 343 ILE A CA 1
ATOM 2706 C C . ILE A 1 343 ? -2.178 -16.484 -1.026 1 95.62 343 ILE A C 1
ATOM 2708 O O . ILE A 1 343 ? -2.938 -16.938 -0.172 1 95.62 343 ILE A O 1
ATOM 2712 N N . LEU A 1 344 ? -2.488 -15.414 -1.714 1 94.06 344 LEU A N 1
ATOM 2713 C CA . LEU A 1 344 ? -3.695 -14.641 -1.437 1 94.06 344 LEU A CA 1
ATOM 2714 C C . LEU A 1 344 ? -4.707 -14.789 -2.566 1 94.06 344 LEU A C 1
ATOM 2716 O O . LEU A 1 344 ? -4.406 -14.477 -3.721 1 94.06 344 LEU A O 1
ATOM 2720 N N . ARG A 1 345 ? -5.848 -15.281 -2.225 1 91.94 345 ARG A N 1
ATOM 2721 C CA . ARG A 1 345 ? -6.977 -15.352 -3.146 1 91.94 345 ARG A CA 1
ATOM 2722 C C . ARG A 1 345 ? -7.797 -14.062 -3.102 1 91.94 345 ARG A C 1
ATOM 2724 O O . ARG A 1 345 ? -7.828 -13.383 -2.078 1 91.94 345 ARG A O 1
ATOM 2731 N N . PRO A 1 346 ? -8.375 -13.711 -4.246 1 88.56 346 PRO A N 1
ATOM 2732 C CA . PRO A 1 346 ? -9.203 -12.5 -4.23 1 88.56 346 PRO A CA 1
ATOM 2733 C C . PRO A 1 346 ? -10.469 -12.656 -3.389 1 88.56 346 PRO A C 1
ATOM 2735 O O . PRO A 1 346 ? -10.867 -13.781 -3.078 1 88.56 346 PRO A O 1
ATOM 2738 N N . LYS A 1 347 ? -11.047 -11.5 -3.014 1 83.44 347 LYS A N 1
ATOM 2739 C CA . LYS A 1 347 ? -12.281 -11.508 -2.236 1 83.44 347 LYS A CA 1
ATOM 2740 C C . LYS A 1 347 ? -13.438 -12.109 -3.039 1 83.44 347 LYS A C 1
ATOM 2742 O O . LYS A 1 347 ? -13.516 -11.922 -4.254 1 83.44 347 LYS A O 1
ATOM 2747 N N . ARG A 1 348 ? -14.258 -12.93 -2.365 1 76.06 348 ARG A N 1
ATOM 2748 C CA . ARG A 1 348 ? -15.406 -13.516 -3.045 1 76.06 348 ARG A CA 1
ATOM 2749 C C . ARG A 1 348 ? -16.484 -12.469 -3.309 1 76.06 348 ARG A C 1
ATOM 2751 O O . ARG A 1 348 ? -16.812 -11.672 -2.428 1 76.06 348 ARG A O 1
ATOM 2758 N N . ILE A 1 349 ? -16.641 -11.953 -4.508 1 62.22 349 ILE A N 1
ATOM 2759 C CA . ILE A 1 349 ? -17.703 -10.992 -4.82 1 62.22 349 ILE A CA 1
ATOM 2760 C C . ILE A 1 349 ? -19.047 -11.719 -4.887 1 62.22 349 ILE A C 1
ATOM 2762 O O . ILE A 1 349 ? -19.219 -12.656 -5.668 1 62.22 349 ILE A O 1
ATOM 2766 N N . VAL A 1 350 ? -19.641 -12 -3.734 1 53.56 350 VAL A N 1
ATOM 2767 C CA . VAL A 1 350 ? -20.984 -12.594 -3.799 1 53.56 350 VAL A CA 1
ATOM 2768 C C . VAL A 1 350 ? -21.875 -11.766 -4.723 1 53.56 350 VAL A C 1
ATOM 2770 O O . VAL A 1 350 ? -22.047 -10.562 -4.512 1 53.56 350 VAL A O 1
ATOM 2773 N N . ASP A 1 351 ? -21.844 -12.055 -5.941 1 47.81 351 ASP A N 1
ATOM 2774 C CA . ASP A 1 351 ? -22.859 -11.438 -6.801 1 47.81 351 ASP A CA 1
ATOM 2775 C C . ASP A 1 351 ? -24.219 -11.414 -6.113 1 47.81 351 ASP A C 1
ATOM 2777 O O . ASP A 1 351 ? -24.812 -12.461 -5.867 1 47.81 351 ASP A O 1
ATOM 2781 N N . GLU A 1 352 ? -24.453 -10.508 -5.402 1 43.97 352 GLU A N 1
ATOM 2782 C CA . GLU A 1 352 ? -25.828 -10.289 -4.949 1 43.97 352 GLU A CA 1
ATOM 2783 C C . GLU A 1 352 ? -26.828 -10.594 -6.051 1 43.97 352 GLU A C 1
ATOM 2785 O O . GLU A 1 352 ? -27.953 -11.016 -5.777 1 43.97 352 GLU A O 1
ATOM 2790 N N . ASN A 1 353 ? -26.422 -10.289 -7.25 1 42.22 353 ASN A N 1
ATOM 2791 C CA . ASN A 1 353 ? -27.438 -10.562 -8.25 1 42.22 353 ASN A CA 1
ATOM 2792 C C . ASN A 1 353 ? -27.672 -12.062 -8.43 1 42.22 353 ASN A C 1
ATOM 2794 O O . ASN A 1 353 ? -28.719 -12.477 -8.914 1 42.22 353 ASN A O 1
ATOM 2798 N N . GLN A 1 354 ? -26.766 -12.914 -8.227 1 40.03 354 GLN A N 1
ATOM 2799 C CA . GLN A 1 354 ? -27.062 -14.344 -8.32 1 40.03 354 GLN A CA 1
ATOM 2800 C C . GLN A 1 354 ? -27.859 -14.812 -7.109 1 40.03 354 GLN A C 1
ATOM 2802 O O . GLN A 1 354 ? -28.578 -15.812 -7.188 1 40.03 354 GLN A O 1
ATOM 2807 N N . MET A 1 355 ? -27.703 -14.273 -6.008 1 36.12 355 MET A N 1
ATOM 2808 C CA . MET A 1 355 ? -28.688 -14.523 -4.953 1 36.12 355 MET A CA 1
ATOM 2809 C C . MET A 1 355 ? -30.062 -13.977 -5.344 1 36.12 355 MET A C 1
ATOM 2811 O O . MET A 1 355 ? -31.094 -14.547 -4.977 1 36.12 355 MET A O 1
ATOM 2815 N N . THR A 1 356 ? -30.016 -12.883 -5.926 1 36.91 356 THR A N 1
ATOM 2816 C CA . THR A 1 356 ? -31.328 -12.445 -6.383 1 36.91 356 THR A CA 1
ATOM 2817 C C . THR A 1 356 ? -31.891 -13.383 -7.445 1 36.91 356 THR A C 1
ATOM 2819 O O . THR A 1 356 ? -33.094 -13.594 -7.531 1 36.91 356 THR A O 1
ATOM 2822 N N . ASP A 1 357 ? -31.078 -13.984 -8.25 1 35.97 357 ASP A N 1
ATOM 2823 C CA . ASP A 1 357 ? -31.672 -14.93 -9.195 1 35.97 357 ASP A CA 1
ATOM 2824 C C . ASP A 1 357 ? -32.125 -16.203 -8.484 1 35.97 357 ASP A C 1
ATOM 2826 O O . ASP A 1 357 ? -33.062 -16.859 -8.922 1 35.97 357 ASP A O 1
ATOM 2830 N N . ILE A 1 358 ? -31.531 -16.578 -7.441 1 34.97 358 ILE A N 1
ATOM 2831 C CA . ILE A 1 358 ? -32.094 -17.703 -6.695 1 34.97 358 ILE A CA 1
ATOM 2832 C C . ILE A 1 358 ? -33.406 -17.266 -6.059 1 34.97 358 ILE A C 1
ATOM 2834 O O . ILE A 1 358 ? -34.375 -18.031 -6.039 1 34.97 358 ILE A O 1
ATOM 2838 N N . TRP A 1 359 ? -33.5 -16.016 -5.621 1 34.22 359 TRP A N 1
ATOM 2839 C CA . TRP A 1 359 ? -34.781 -15.633 -5.027 1 34.22 359 TRP A CA 1
ATOM 2840 C C . TRP A 1 359 ? -35.844 -15.516 -6.098 1 34.22 359 TRP A C 1
ATOM 2842 O O . TRP A 1 359 ? -37.031 -15.625 -5.797 1 34.22 359 TRP A O 1
ATOM 2852 N N . GLN A 1 360 ? -35.438 -15.117 -7.254 1 32.53 360 GLN A N 1
ATOM 2853 C CA . GLN A 1 360 ? -36.562 -15.07 -8.188 1 32.53 360 GLN A CA 1
ATOM 2854 C C . GLN A 1 360 ? -37.031 -16.484 -8.562 1 32.53 360 GLN A C 1
ATOM 2856 O O . GLN A 1 360 ? -38.125 -16.656 -9.086 1 32.53 360 GLN A O 1
ATOM 2861 N N . ILE A 1 361 ? -36.219 -17.469 -8.414 1 31.31 361 ILE A N 1
ATOM 2862 C CA . ILE A 1 361 ? -36.812 -18.75 -8.805 1 31.31 361 ILE A CA 1
ATOM 2863 C C . ILE A 1 361 ? -37.812 -19.203 -7.742 1 31.31 361 ILE A C 1
ATOM 2865 O O . ILE A 1 361 ? -38.75 -19.969 -8.039 1 31.31 361 ILE A O 1
ATOM 2869 N N . GLU A 1 362 ? -37.625 -18.797 -6.484 1 29.52 362 GLU A N 1
ATOM 2870 C CA . GLU A 1 362 ? -38.656 -19.344 -5.609 1 29.52 362 GLU A CA 1
ATOM 2871 C C . GLU A 1 362 ? -39.938 -18.578 -5.742 1 29.52 362 GLU A C 1
ATOM 2873 O O . GLU A 1 362 ? -40.969 -18.953 -5.156 1 29.52 362 GLU A O 1
ATOM 2878 N N . GLU A 1 363 ? -40.031 -17.5 -6.637 1 24.06 363 GLU A N 1
ATOM 2879 C CA . GLU A 1 363 ? -41.469 -17.281 -6.848 1 24.06 363 GLU A CA 1
ATOM 2880 C C . GLU A 1 363 ? -41.969 -18.078 -8.047 1 24.06 363 GLU A C 1
ATOM 2882 O O . GLU A 1 363 ? -41.25 -18.25 -9.031 1 24.06 363 GLU A O 1
ATOM 2887 N N . MET B 1 1 ? 38.625 2.795 -19 1 21.58 1 MET B N 1
ATOM 2888 C CA . MET B 1 1 ? 37.656 3.852 -19.281 1 21.58 1 MET B CA 1
ATOM 2889 C C . MET B 1 1 ? 36.281 3.264 -19.578 1 21.58 1 MET B C 1
ATOM 2891 O O . MET B 1 1 ? 35.844 3.213 -20.734 1 21.58 1 MET B O 1
ATOM 2895 N N . THR B 1 2 ? 35.781 2.27 -18.922 1 24.28 2 THR B N 1
ATOM 2896 C CA . THR B 1 2 ? 34.906 1.184 -19.344 1 24.28 2 THR B CA 1
ATOM 2897 C C . THR B 1 2 ? 33.438 1.637 -19.344 1 24.28 2 THR B C 1
ATOM 2899 O O . THR B 1 2 ? 32.969 2.229 -18.375 1 24.28 2 THR B O 1
ATOM 2902 N N . GLU B 1 3 ? 32.844 1.927 -20.484 1 24.3 3 GLU B N 1
ATOM 2903 C CA . GLU B 1 3 ? 31.656 2.602 -20.953 1 24.3 3 GLU B CA 1
ATOM 2904 C C . GLU B 1 3 ? 30.391 1.949 -20.391 1 24.3 3 GLU B C 1
ATOM 2906 O O . GLU B 1 3 ? 30.172 0.754 -20.594 1 24.3 3 GLU B O 1
ATOM 2911 N N . THR B 1 4 ? 29.984 2.322 -19.234 1 26 4 THR B N 1
ATOM 2912 C CA . THR B 1 4 ? 28.938 1.772 -18.375 1 26 4 THR B CA 1
ATOM 2913 C C . THR B 1 4 ? 27.594 1.781 -19.094 1 26 4 THR B C 1
ATOM 2915 O O . THR B 1 4 ? 27.078 2.846 -19.438 1 26 4 THR B O 1
ATOM 2918 N N . SER B 1 5 ? 27.391 0.776 -19.938 1 26.08 5 SER B N 1
ATOM 2919 C CA . SER B 1 5 ? 26.312 0.729 -20.906 1 26.08 5 SER B CA 1
ATOM 2920 C C . SER B 1 5 ? 24.953 0.932 -20.234 1 26.08 5 SER B C 1
ATOM 2922 O O . SER B 1 5 ? 24.734 0.495 -19.109 1 26.08 5 SER B O 1
ATOM 2924 N N . PRO B 1 6 ? 24.203 1.982 -20.641 1 28.2 6 PRO B N 1
ATOM 2925 C CA . PRO B 1 6 ? 22.938 2.557 -20.172 1 28.2 6 PRO B CA 1
ATOM 2926 C C . PRO B 1 6 ? 21.859 1.499 -19.953 1 28.2 6 PRO B C 1
ATOM 2928 O O . PRO B 1 6 ? 21.891 0.436 -20.578 1 28.2 6 PRO B O 1
ATOM 2931 N N . ASN B 1 7 ? 21.516 1.356 -18.75 1 25.19 7 ASN B N 1
ATOM 2932 C CA . ASN B 1 7 ? 20.516 0.437 -18.203 1 25.19 7 ASN B CA 1
ATOM 2933 C C . ASN B 1 7 ? 19.25 0.416 -19.062 1 25.19 7 ASN B C 1
ATOM 2935 O O . ASN B 1 7 ? 18.625 1.454 -19.281 1 25.19 7 ASN B O 1
ATOM 2939 N N . PRO B 1 8 ? 19.141 -0.451 -20.016 1 26.5 8 PRO B N 1
ATOM 2940 C CA . PRO B 1 8 ? 18.078 -0.352 -21.016 1 26.5 8 PRO B CA 1
ATOM 2941 C C . PRO B 1 8 ? 16.703 -0.142 -20.406 1 26.5 8 PRO B C 1
ATOM 2943 O O . PRO B 1 8 ? 16.422 -0.663 -19.312 1 26.5 8 PRO B O 1
ATOM 2946 N N . LYS B 1 9 ? 16.109 1.003 -20.516 1 30.55 9 LYS B N 1
ATOM 2947 C CA . LYS B 1 9 ? 14.742 1.434 -20.25 1 30.55 9 LYS B CA 1
ATOM 2948 C C . LYS B 1 9 ? 13.75 0.304 -20.5 1 30.55 9 LYS B C 1
ATOM 2950 O O . LYS B 1 9 ? 13.773 -0.319 -21.562 1 30.55 9 LYS B O 1
ATOM 2955 N N . PHE B 1 10 ? 13.391 -0.338 -19.469 1 26.05 10 PHE B N 1
ATOM 2956 C CA . PHE B 1 10 ? 12.352 -1.353 -19.562 1 26.05 10 PHE B CA 1
ATOM 2957 C C . PHE B 1 10 ? 11.242 -0.901 -20.516 1 26.05 10 PHE B C 1
ATOM 2959 O O . PHE B 1 10 ? 10.422 -0.051 -20.156 1 26.05 10 PHE B O 1
ATOM 2966 N N . THR B 1 11 ? 11.57 -0.569 -21.797 1 30.91 11 THR B N 1
ATOM 2967 C CA . THR B 1 11 ? 10.5 -0.33 -22.75 1 30.91 11 THR B CA 1
ATOM 2968 C C . THR B 1 11 ? 9.508 -1.492 -22.766 1 30.91 11 THR B C 1
ATOM 2970 O O . THR B 1 11 ? 9.898 -2.645 -22.953 1 30.91 11 THR B O 1
ATOM 2973 N N . PRO B 1 12 ? 8.453 -1.353 -22.016 1 33.41 12 PRO B N 1
ATOM 2974 C CA . PRO B 1 12 ? 7.547 -2.479 -22.25 1 33.41 12 PRO B CA 1
ATOM 2975 C C . PRO B 1 12 ? 7.656 -3.033 -23.672 1 33.41 12 PRO B C 1
ATOM 2977 O O . PRO B 1 12 ? 7.941 -2.287 -24.609 1 33.41 12 PRO B O 1
ATOM 2980 N N . PRO B 1 13 ? 8.203 -4.156 -23.844 1 32.44 13 PRO B N 1
ATOM 2981 C CA . PRO B 1 13 ? 8.242 -4.586 -25.234 1 32.44 13 PRO B CA 1
ATOM 2982 C C . PRO B 1 13 ? 7.043 -4.086 -26.047 1 32.44 13 PRO B C 1
ATOM 2984 O O . PRO B 1 13 ? 5.898 -4.246 -25.609 1 32.44 13 PRO B O 1
ATOM 2987 N N . VAL B 1 14 ? 7.078 -2.982 -26.625 1 36.69 14 VAL B N 1
ATOM 2988 C CA . VAL B 1 14 ? 6.16 -2.572 -27.688 1 36.69 14 VAL B CA 1
ATOM 2989 C C . VAL B 1 14 ? 5.816 -3.77 -28.562 1 36.69 14 VAL B C 1
ATOM 2991 O O . VAL B 1 14 ? 6.676 -4.289 -29.281 1 36.69 14 VAL B O 1
ATOM 2994 N N . VAL B 1 15 ? 5.012 -4.75 -28.109 1 39.47 15 VAL B N 1
ATOM 2995 C CA . VAL B 1 15 ? 4.516 -5.684 -29.109 1 39.47 15 VAL B CA 1
ATOM 2996 C C . VAL B 1 15 ? 4.395 -4.98 -30.469 1 39.47 15 VAL B C 1
ATOM 2998 O O . VAL B 1 15 ? 4.074 -3.791 -30.516 1 39.47 15 VAL B O 1
ATOM 3001 N N . GLU B 1 16 ? 4.938 -5.332 -31.531 1 42.12 16 GLU B N 1
ATOM 3002 C CA . GLU B 1 16 ? 4.891 -4.973 -32.938 1 42.12 16 GLU B CA 1
ATOM 3003 C C . GLU B 1 16 ? 3.512 -4.441 -33.344 1 42.12 16 GLU B C 1
ATOM 3005 O O . GLU B 1 16 ? 2.498 -5.094 -33.094 1 42.12 16 GLU B O 1
ATOM 3010 N N . SER B 1 17 ? 3.174 -3.232 -33.344 1 46.19 17 SER B N 1
ATOM 3011 C CA . SER B 1 17 ? 2.168 -2.32 -33.875 1 46.19 17 SER B CA 1
ATOM 3012 C C . SER B 1 17 ? 1.357 -2.982 -35 1 46.19 17 SER B C 1
ATOM 3014 O O . SER B 1 17 ? 0.177 -2.676 -35.188 1 46.19 17 SER B O 1
ATOM 3016 N N . ASN B 1 18 ? 2.113 -3.844 -35.844 1 56.69 18 ASN B N 1
ATOM 3017 C CA . ASN B 1 18 ? 1.502 -4.113 -37.125 1 56.69 18 ASN B CA 1
ATOM 3018 C C . ASN B 1 18 ? 0.597 -5.34 -37.094 1 56.69 18 ASN B C 1
ATOM 3020 O O . ASN B 1 18 ? 0.376 -5.996 -38.094 1 56.69 18 ASN B O 1
ATOM 3024 N N . VAL B 1 19 ? 0.338 -5.871 -35.969 1 71.69 19 VAL B N 1
ATOM 3025 C CA . VAL B 1 19 ? -0.469 -7.09 -35.969 1 71.69 19 VAL B CA 1
ATOM 3026 C C . VAL B 1 19 ? -1.929 -6.742 -36.25 1 71.69 19 VAL B C 1
ATOM 3028 O O . VAL B 1 19 ? -2.482 -5.82 -35.656 1 71.69 19 VAL B O 1
ATOM 3031 N N . ASP B 1 20 ? -2.408 -7.184 -37.344 1 83.75 20 ASP B N 1
ATOM 3032 C CA . ASP B 1 20 ? -3.816 -7.027 -37.719 1 83.75 20 ASP B CA 1
ATOM 3033 C C . ASP B 1 20 ? -4.715 -7.723 -36.688 1 83.75 20 ASP B C 1
ATOM 3035 O O . ASP B 1 20 ? -5.109 -8.875 -36.875 1 83.75 20 ASP B O 1
ATOM 3039 N N . GLN B 1 21 ? -5.027 -7.098 -35.625 1 88.94 21 GLN B N 1
ATOM 3040 C CA . GLN B 1 21 ? -5.848 -7.629 -34.562 1 88.94 21 GLN B CA 1
ATOM 3041 C C . GLN B 1 21 ? -7.215 -8.078 -35.062 1 88.94 21 GLN B C 1
ATOM 3043 O O . GLN B 1 21 ? -7.746 -9.094 -34.625 1 88.94 21 GLN B O 1
ATOM 3048 N N . GLN B 1 22 ? -7.672 -7.332 -36.031 1 90.69 22 GLN B N 1
ATOM 3049 C CA . GLN B 1 22 ? -8.984 -7.668 -36.594 1 90.69 22 GLN B CA 1
ATOM 3050 C C . GLN B 1 22 ? -8.953 -9.016 -37.312 1 90.69 22 GLN B C 1
ATOM 3052 O O . GLN B 1 22 ? -9.914 -9.781 -37.219 1 90.69 22 GLN B O 1
ATOM 3057 N N . ALA B 1 23 ? -7.879 -9.227 -37.938 1 91.5 23 ALA B N 1
ATOM 3058 C CA . ALA B 1 23 ? -7.73 -10.516 -38.625 1 91.5 23 ALA B CA 1
ATOM 3059 C C . ALA B 1 23 ? -7.68 -11.664 -37.625 1 91.5 23 ALA B C 1
ATOM 3061 O O . ALA B 1 23 ? -8.25 -12.727 -37.875 1 91.5 23 ALA B O 1
ATOM 3062 N N . LEU B 1 24 ? -7.039 -11.445 -36.562 1 94 24 LEU B N 1
ATOM 3063 C CA . LEU B 1 24 ? -6.922 -12.469 -35.531 1 94 24 LEU B CA 1
ATOM 3064 C C . LEU B 1 24 ? -8.273 -12.75 -34.906 1 94 24 LEU B C 1
ATOM 3066 O O . LEU B 1 24 ? -8.625 -13.898 -34.656 1 94 24 LEU B O 1
ATOM 3070 N N . ILE B 1 25 ? -9.008 -11.695 -34.719 1 94.25 25 ILE B N 1
ATOM 3071 C CA . ILE B 1 25 ? -10.32 -11.828 -34.094 1 94.25 25 ILE B CA 1
ATOM 3072 C C . ILE B 1 25 ? -11.25 -12.617 -35.031 1 94.25 25 ILE B C 1
ATOM 3074 O O . ILE B 1 25 ? -11.992 -13.492 -34.562 1 94.25 25 ILE B O 1
ATOM 3078 N N . LYS B 1 26 ? -11.188 -12.289 -36.25 1 93.38 26 LYS B N 1
ATOM 3079 C CA . LYS B 1 26 ? -12 -13 -37.25 1 93.38 26 LYS B CA 1
ATOM 3080 C C . LYS B 1 26 ? -11.633 -14.484 -37.281 1 93.38 26 LYS B C 1
ATOM 3082 O O . LYS B 1 26 ? -12.508 -15.344 -37.375 1 93.38 26 LYS B O 1
ATOM 3087 N N . GLN B 1 27 ? -10.375 -14.727 -37.25 1 93.88 27 GLN B N 1
ATOM 3088 C CA . GLN B 1 27 ? -9.891 -16.109 -37.25 1 93.88 27 GLN B CA 1
ATOM 3089 C C . GLN B 1 27 ? -10.453 -16.875 -36.062 1 93.88 27 GLN B C 1
ATOM 3091 O O . GLN B 1 27 ? -10.883 -18.031 -36.219 1 93.88 27 GLN B O 1
ATOM 3096 N N . LEU B 1 28 ? -10.438 -16.297 -34.938 1 95.19 28 LEU B N 1
ATOM 3097 C CA . LEU B 1 28 ? -10.898 -16.938 -33.688 1 95.19 28 LEU B CA 1
ATOM 3098 C C . LEU B 1 28 ? -12.414 -17.109 -33.719 1 95.19 28 LEU B C 1
ATOM 3100 O O . LEU B 1 28 ? -12.93 -18.141 -33.281 1 95.19 28 LEU B O 1
ATOM 3104 N N . ARG B 1 29 ? -13.094 -16.109 -34.281 1 94.19 29 ARG B N 1
ATOM 3105 C CA . ARG B 1 29 ? -14.555 -16.188 -34.375 1 94.19 29 ARG B CA 1
ATOM 3106 C C . ARG B 1 29 ? -15 -17.328 -35.25 1 94.19 29 ARG B C 1
ATOM 3108 O O . ARG B 1 29 ? -15.969 -18.031 -34.938 1 94.19 29 ARG B O 1
ATOM 3115 N N . ARG B 1 30 ? -14.273 -17.516 -36.344 1 94.19 30 ARG B N 1
ATOM 3116 C CA . ARG B 1 30 ? -14.633 -18.547 -37.312 1 94.19 30 ARG B CA 1
ATOM 3117 C C . ARG B 1 30 ? -13.945 -19.859 -37 1 94.19 30 ARG B C 1
ATOM 3119 O O . ARG B 1 30 ? -14.148 -20.859 -37.688 1 94.19 30 ARG B O 1
ATOM 3126 N N . LYS B 1 31 ? -13.102 -19.891 -35.969 1 92.25 31 LYS B N 1
ATOM 3127 C CA . LYS B 1 31 ? -12.344 -21.062 -35.531 1 92.25 31 LYS B CA 1
ATOM 3128 C C . LYS B 1 31 ? -11.578 -21.672 -36.719 1 92.25 31 LYS B C 1
ATOM 3130 O O . LYS B 1 31 ? -11.68 -22.859 -36.969 1 92.25 31 LYS B O 1
ATOM 3135 N N . GLU B 1 32 ? -10.938 -20.75 -37.406 1 92.88 32 GLU B N 1
ATOM 3136 C CA . GLU B 1 32 ? -10.141 -21.172 -38.562 1 92.88 32 GLU B CA 1
ATOM 3137 C C . GLU B 1 32 ? -8.766 -21.672 -38.125 1 92.88 32 GLU B C 1
ATOM 3139 O O . GLU B 1 32 ? -8.117 -21.047 -37.281 1 92.88 32 GLU B O 1
ATOM 3144 N N . GLY B 1 33 ? -8.367 -22.875 -38.719 1 91.5 33 GLY B N 1
ATOM 3145 C CA . GLY B 1 33 ? -7.059 -23.422 -38.375 1 91.5 33 GLY B CA 1
ATOM 3146 C C . GLY B 1 33 ? -7.094 -24.391 -37.219 1 91.5 33 GLY B C 1
ATOM 3147 O O . GLY B 1 33 ? -8.148 -24.938 -36.906 1 91.5 33 GLY B O 1
ATOM 3148 N N . SER B 1 34 ? -5.867 -24.656 -36.656 1 94.5 34 SER B N 1
ATOM 3149 C CA . SER B 1 34 ? -5.746 -25.578 -35.531 1 94.5 34 SER B CA 1
ATOM 3150 C C . SER B 1 34 ? -5.84 -24.859 -34.188 1 94.5 34 SER B C 1
ATOM 3152 O O . SER B 1 34 ? -5.668 -23.641 -34.125 1 94.5 34 SER B O 1
ATOM 3154 N N . TRP B 1 35 ? -6.121 -25.609 -33.219 1 96.38 35 TRP B N 1
ATOM 3155 C CA . TRP B 1 35 ? -6.191 -25.031 -31.875 1 96.38 35 TRP B CA 1
ATOM 3156 C C . TRP B 1 35 ? -4.867 -24.359 -31.5 1 96.38 35 TRP B C 1
ATOM 3158 O O . TRP B 1 35 ? -4.844 -23.406 -30.703 1 96.38 35 TRP B O 1
ATOM 3168 N N . VAL B 1 36 ? -3.822 -24.781 -32.094 1 96.12 36 VAL B N 1
ATOM 3169 C CA . VAL B 1 36 ? -2.504 -24.203 -31.844 1 96.12 36 VAL B CA 1
ATOM 3170 C C . VAL B 1 36 ? -2.467 -22.766 -32.344 1 96.12 36 VAL B C 1
ATOM 3172 O O . VAL B 1 36 ? -1.951 -21.875 -31.656 1 96.12 36 VAL B O 1
ATOM 3175 N N . GLU B 1 37 ? -3.045 -22.594 -33.469 1 95.44 37 GLU B N 1
ATOM 3176 C CA . GLU B 1 37 ? -3.107 -21.25 -34.062 1 95.44 37 GLU B CA 1
ATOM 3177 C C . GLU B 1 37 ? -4.051 -20.344 -33.25 1 95.44 37 GLU B C 1
ATOM 3179 O O . GLU B 1 37 ? -3.814 -19.141 -33.156 1 95.44 37 GLU B O 1
ATOM 3184 N N . TRP B 1 38 ? -5.094 -21.016 -32.781 1 95.94 38 TRP B N 1
ATOM 3185 C CA . TRP B 1 38 ? -5.984 -20.25 -31.922 1 95.94 38 TRP B CA 1
ATOM 3186 C C . TRP B 1 38 ? -5.242 -19.734 -30.688 1 95.94 38 TRP B C 1
ATOM 3188 O O . TRP B 1 38 ? -5.43 -18.594 -30.281 1 95.94 38 TRP B O 1
ATOM 3198 N N . GLY B 1 39 ? -4.418 -20.625 -30.094 1 95.25 39 GLY B N 1
ATOM 3199 C CA . GLY B 1 39 ? -3.627 -20.219 -28.938 1 95.25 39 GLY B CA 1
ATOM 3200 C C . GLY B 1 39 ? -2.664 -19.094 -29.234 1 95.25 39 GLY B C 1
ATOM 3201 O O . GLY B 1 39 ? -2.527 -18.156 -28.438 1 95.25 39 GLY B O 1
ATOM 3202 N N . GLN B 1 40 ? -2.131 -19.125 -30.375 1 93.81 40 GLN B N 1
ATOM 3203 C CA . GLN B 1 40 ? -1.202 -18.078 -30.781 1 93.81 40 GLN B CA 1
ATOM 3204 C C . GLN B 1 40 ? -1.928 -16.75 -31 1 93.81 40 GLN B C 1
ATOM 3206 O O . GLN B 1 40 ? -1.412 -15.688 -30.656 1 93.81 40 GLN B O 1
ATOM 3211 N N . ALA B 1 41 ? -3.055 -16.859 -31.578 1 94.56 41 ALA B N 1
ATOM 3212 C CA . ALA B 1 41 ? -3.855 -15.656 -31.828 1 94.56 41 ALA B CA 1
ATOM 3213 C C . ALA B 1 41 ? -4.273 -15 -30.516 1 94.56 41 ALA B C 1
ATOM 3215 O O . ALA B 1 41 ? -4.16 -13.781 -30.359 1 94.56 41 ALA B O 1
ATOM 3216 N N . CYS B 1 42 ? -4.699 -15.844 -29.562 1 93.62 42 CYS B N 1
ATOM 3217 C CA . CYS B 1 42 ? -5.098 -15.328 -28.266 1 93.62 42 CYS B CA 1
ATOM 3218 C C . CYS B 1 42 ? -3.924 -14.664 -27.547 1 93.62 42 CYS B C 1
ATOM 3220 O O . CYS B 1 42 ? -4.066 -13.578 -26.984 1 93.62 42 CYS B O 1
ATOM 3222 N N . ALA B 1 43 ? -2.811 -15.312 -27.609 1 89.5 43 ALA B N 1
ATOM 3223 C CA . ALA B 1 43 ? -1.608 -14.797 -26.969 1 89.5 43 ALA B CA 1
ATOM 3224 C C . ALA B 1 43 ? -1.194 -13.453 -27.562 1 89.5 43 ALA B C 1
ATOM 3226 O O . ALA B 1 43 ? -0.809 -12.531 -26.844 1 89.5 43 ALA B O 1
ATOM 3227 N N . THR B 1 44 ? -1.29 -13.375 -28.844 1 90.88 44 THR B N 1
ATOM 3228 C CA . THR B 1 44 ? -0.915 -12.148 -29.547 1 90.88 44 THR B CA 1
ATOM 3229 C C . THR B 1 44 ? -1.863 -11.008 -29.188 1 90.88 44 THR B C 1
ATOM 3231 O O . THR B 1 44 ? -1.429 -9.875 -28.984 1 90.88 44 THR B O 1
ATOM 3234 N N . LEU B 1 45 ? -3.094 -11.32 -29.141 1 91.88 45 LEU B N 1
ATOM 3235 C CA . LEU B 1 45 ? -4.078 -10.305 -28.781 1 91.88 45 LEU B CA 1
ATOM 3236 C C . LEU B 1 45 ? -3.838 -9.789 -27.375 1 91.88 45 LEU B C 1
ATOM 3238 O O . LEU B 1 45 ? -3.951 -8.586 -27.125 1 91.88 45 LEU B O 1
ATOM 3242 N N . GLN B 1 46 ? -3.484 -10.68 -26.484 1 86.25 46 GLN B N 1
ATOM 3243 C CA . GLN B 1 46 ? -3.217 -10.281 -25.109 1 86.25 46 GLN B CA 1
ATOM 3244 C C . GLN B 1 46 ? -1.943 -9.445 -25.016 1 86.25 46 GLN B C 1
ATOM 3246 O O . GLN B 1 46 ? -1.879 -8.492 -24.25 1 86.25 46 GLN B O 1
ATOM 3251 N N . LYS B 1 47 ? -1.015 -9.781 -25.75 1 80.44 47 LYS B N 1
ATOM 3252 C CA . LYS B 1 47 ? 0.237 -9.031 -25.781 1 80.44 47 LYS B CA 1
ATOM 3253 C C . LYS B 1 47 ? 0.014 -7.617 -26.312 1 80.44 47 LYS B C 1
ATOM 3255 O O . LYS B 1 47 ? 0.733 -6.691 -25.938 1 80.44 47 LYS B O 1
ATOM 3260 N N . CYS B 1 48 ? -0.994 -7.551 -27.141 1 79.38 48 CYS B N 1
ATOM 3261 C CA . CYS B 1 48 ? -1.332 -6.254 -27.719 1 79.38 48 CYS B CA 1
ATOM 3262 C C . CYS B 1 48 ? -2.197 -5.441 -26.766 1 79.38 48 CYS B C 1
ATOM 3264 O O . CYS B 1 48 ? -2.643 -4.344 -27.094 1 79.38 48 CYS B O 1
ATOM 3266 N N . GLY B 1 49 ? -2.525 -5.992 -25.641 1 78.56 49 GLY B N 1
ATOM 3267 C CA . GLY B 1 49 ? -3.178 -5.195 -24.625 1 78.56 49 GLY B CA 1
ATOM 3268 C C . GLY B 1 49 ? -4.625 -5.582 -24.391 1 78.56 49 GLY B C 1
ATOM 3269 O O . GLY B 1 49 ? -5.297 -5.016 -23.531 1 78.56 49 GLY B O 1
ATOM 3270 N N . LYS B 1 50 ? -5.129 -6.477 -25.219 1 84.81 50 LYS B N 1
ATOM 3271 C CA . LYS B 1 50 ? -6.512 -6.906 -25.016 1 84.81 50 LYS B CA 1
ATOM 3272 C C . LYS B 1 50 ? -6.609 -7.879 -23.844 1 84.81 50 LYS B C 1
ATOM 3274 O O . LYS B 1 50 ? -5.84 -8.836 -23.75 1 84.81 50 LYS B O 1
ATOM 3279 N N . ASN B 1 51 ? -7.57 -7.555 -22.969 1 82.44 51 ASN B N 1
ATOM 3280 C CA . ASN B 1 51 ? -7.699 -8.477 -21.844 1 82.44 51 ASN B CA 1
ATOM 3281 C C . ASN B 1 51 ? -8.547 -9.695 -22.219 1 82.44 51 ASN B C 1
ATOM 3283 O O . ASN B 1 51 ? -9.18 -9.719 -23.266 1 82.44 51 ASN B O 1
ATOM 3287 N N . SER B 1 52 ? -8.523 -10.711 -21.453 1 86.44 52 SER B N 1
ATOM 3288 C CA . SER B 1 52 ? -9.172 -11.984 -21.719 1 86.44 52 SER B CA 1
ATOM 3289 C C . SER B 1 52 ? -10.68 -11.812 -21.875 1 86.44 52 SER B C 1
ATOM 3291 O O . SER B 1 52 ? -11.312 -12.508 -22.672 1 86.44 52 SER B O 1
ATOM 3293 N N . GLN B 1 53 ? -11.188 -10.852 -21.109 1 84.81 53 GLN B N 1
ATOM 3294 C CA . GLN B 1 53 ? -12.625 -10.617 -21.188 1 84.81 53 GLN B CA 1
ATOM 3295 C C . GLN B 1 53 ? -13.008 -9.969 -22.531 1 84.81 53 GLN B C 1
ATOM 3297 O O . GLN B 1 53 ? -14.031 -10.312 -23.109 1 84.81 53 GLN B O 1
ATOM 3302 N N . GLU B 1 54 ? -12.273 -9.125 -22.922 1 88.75 54 GLU B N 1
ATOM 3303 C CA . GLU B 1 54 ? -12.508 -8.477 -24.219 1 88.75 54 GLU B CA 1
ATOM 3304 C C . GLU B 1 54 ? -12.438 -9.477 -25.359 1 88.75 54 GLU B C 1
ATOM 3306 O O . GLU B 1 54 ? -13.258 -9.438 -26.281 1 88.75 54 GLU B O 1
ATOM 3311 N N . ILE B 1 55 ? -11.484 -10.32 -25.328 1 92.88 55 ILE B N 1
ATOM 3312 C CA . ILE B 1 55 ? -11.312 -11.352 -26.344 1 92.88 55 ILE B CA 1
ATOM 3313 C C . ILE B 1 55 ? -12.531 -12.273 -26.344 1 92.88 55 ILE B C 1
ATOM 3315 O O . ILE B 1 55 ? -13.016 -12.672 -27.406 1 92.88 55 ILE B O 1
ATOM 3319 N N . PHE B 1 56 ? -13.102 -12.562 -25.219 1 91.75 56 PHE B N 1
ATOM 3320 C CA . PHE B 1 56 ? -14.289 -13.406 -25.094 1 91.75 56 PHE B CA 1
ATOM 3321 C C . PHE B 1 56 ? -15.492 -12.75 -25.766 1 91.75 56 PHE B C 1
ATOM 3323 O O . PHE B 1 56 ? -16.219 -13.406 -26.531 1 91.75 56 PHE B O 1
ATOM 3330 N N . GLU B 1 57 ? -15.578 -11.555 -25.484 1 92.69 57 GLU B N 1
ATOM 3331 C CA . GLU B 1 57 ? -16.703 -10.82 -26.062 1 92.69 57 GLU B CA 1
ATOM 3332 C C . GLU B 1 57 ? -16.609 -10.742 -27.578 1 92.69 57 GLU B C 1
ATOM 3334 O O . GLU B 1 57 ? -17.609 -10.844 -28.281 1 92.69 57 GLU B O 1
ATOM 3339 N N . ASP B 1 58 ? -15.438 -10.758 -28.016 1 92.56 58 ASP B N 1
ATOM 3340 C CA . ASP B 1 58 ? -15.211 -10.578 -29.453 1 92.56 58 ASP B CA 1
ATOM 3341 C C . ASP B 1 58 ? -15.242 -11.922 -30.188 1 92.56 58 ASP B C 1
ATOM 3343 O O . ASP B 1 58 ? -15.562 -11.977 -31.375 1 92.56 58 ASP B O 1
ATOM 3347 N N . THR B 1 59 ? -14.828 -13 -29.547 1 94.5 59 THR B N 1
ATOM 3348 C CA . THR B 1 59 ? -14.547 -14.219 -30.297 1 94.5 59 THR B CA 1
ATOM 3349 C C . THR B 1 59 ? -15.336 -15.398 -29.719 1 94.5 59 THR B C 1
ATOM 3351 O O . THR B 1 59 ? -15.469 -16.438 -30.359 1 94.5 59 THR B O 1
ATOM 3354 N N . GLY B 1 60 ? -15.695 -15.359 -28.453 1 92.56 60 GLY B N 1
ATOM 3355 C CA . GLY B 1 60 ? -16.406 -16.438 -27.797 1 92.56 60 GLY B CA 1
ATOM 3356 C C . GLY B 1 60 ? -15.484 -17.359 -27 1 92.56 60 GLY B C 1
ATOM 3357 O O . GLY B 1 60 ? -15.953 -18.266 -26.312 1 92.56 60 GLY B O 1
ATOM 3358 N N . PHE B 1 61 ? -14.18 -17.156 -27.094 1 93.5 61 PHE B N 1
ATOM 3359 C CA . PHE B 1 61 ? -13.234 -17.953 -26.312 1 93.5 61 PHE B CA 1
ATOM 3360 C C . PHE B 1 61 ? -13.219 -17.516 -24.859 1 93.5 61 PHE B C 1
ATOM 3362 O O . PHE B 1 61 ? -12.734 -16.422 -24.531 1 93.5 61 PHE B O 1
ATOM 3369 N N . GLU B 1 62 ? -13.703 -18.375 -23.953 1 90.56 62 GLU B N 1
ATOM 3370 C CA . GLU B 1 62 ? -13.711 -18.078 -22.531 1 90.56 62 GLU B CA 1
ATOM 3371 C C . GLU B 1 62 ? -12.297 -17.922 -21.984 1 90.56 62 GLU B C 1
ATOM 3373 O O . GLU B 1 62 ? -11.352 -18.516 -22.516 1 90.56 62 GLU B O 1
ATOM 3378 N N . PRO B 1 63 ? -12.148 -17.125 -21.016 1 86 63 PRO B N 1
ATOM 3379 C CA . PRO B 1 63 ? -10.82 -16.891 -20.453 1 86 63 PRO B CA 1
ATOM 3380 C C . PRO B 1 63 ? -10.094 -18.188 -20.094 1 86 63 PRO B C 1
ATOM 3382 O O . PRO B 1 63 ? -8.906 -18.344 -20.375 1 86 63 PRO B O 1
ATOM 3385 N N . VAL B 1 64 ? -10.852 -19.141 -19.578 1 81.81 64 VAL B N 1
ATOM 3386 C CA . VAL B 1 64 ? -10.242 -20.422 -19.203 1 81.81 64 VAL B CA 1
ATOM 3387 C C . VAL B 1 64 ? -9.742 -21.141 -20.453 1 81.81 64 VAL B C 1
ATOM 3389 O O . VAL B 1 64 ? -8.656 -21.719 -20.453 1 81.81 64 VAL B O 1
ATOM 3392 N N . GLN B 1 65 ? -10.516 -21.016 -21.453 1 90.31 65 GLN B N 1
ATOM 3393 C CA . GLN B 1 65 ? -10.133 -21.641 -22.719 1 90.31 65 GLN B CA 1
ATOM 3394 C C . GLN B 1 65 ? -8.945 -20.938 -23.359 1 90.31 65 GLN B C 1
ATOM 3396 O O . GLN B 1 65 ? -8.062 -21.578 -23.938 1 90.31 65 GLN B O 1
ATOM 3401 N N . GLN B 1 66 ? -9.031 -19.641 -23.266 1 91.31 66 GLN B N 1
ATOM 3402 C CA . GLN B 1 66 ? -7.926 -18.859 -23.797 1 91.31 66 GLN B CA 1
ATOM 3403 C C . GLN B 1 66 ? -6.605 -19.266 -23.156 1 91.31 66 GLN B C 1
ATOM 3405 O O . GLN B 1 66 ? -5.621 -19.531 -23.844 1 91.31 66 GLN B O 1
ATOM 3410 N N . ASN B 1 67 ? -6.723 -19.391 -21.906 1 84.06 67 ASN B N 1
ATOM 3411 C CA . ASN B 1 67 ? -5.52 -19.781 -21.172 1 84.06 67 ASN B CA 1
ATOM 3412 C C . ASN B 1 67 ? -5.035 -21.172 -21.562 1 84.06 67 ASN B C 1
ATOM 3414 O O . ASN B 1 67 ? -3.838 -21.375 -21.766 1 84.06 67 ASN B O 1
ATOM 3418 N N . GLN B 1 68 ? -5.93 -22 -21.625 1 88.75 68 GLN B N 1
ATOM 3419 C CA . GLN B 1 68 ? -5.582 -23.375 -21.984 1 88.75 68 GLN B CA 1
ATOM 3420 C C . GLN B 1 68 ? -4.906 -23.438 -23.344 1 88.75 68 GLN B C 1
ATOM 3422 O O . GLN B 1 68 ? -3.842 -24.047 -23.5 1 88.75 68 GLN B O 1
ATOM 3427 N N . VAL B 1 69 ? -5.492 -22.75 -24.312 1 94.06 69 VAL B N 1
ATOM 3428 C CA . VAL B 1 69 ? -4.977 -22.859 -25.672 1 94.06 69 VAL B CA 1
ATOM 3429 C C . VAL B 1 69 ? -3.664 -22.094 -25.781 1 94.06 69 VAL B C 1
ATOM 3431 O O . VAL B 1 69 ? -2.77 -22.5 -26.531 1 94.06 69 VAL B O 1
ATOM 3434 N N . ILE B 1 70 ? -3.57 -21.078 -25.125 1 91.38 70 ILE B N 1
ATOM 3435 C CA . ILE B 1 70 ? -2.338 -20.297 -25.172 1 91.38 70 ILE B CA 1
ATOM 3436 C C . ILE B 1 70 ? -1.181 -21.141 -24.625 1 91.38 70 ILE B C 1
ATOM 3438 O O . ILE B 1 70 ? -0.168 -21.328 -25.297 1 91.38 70 ILE B O 1
ATOM 3442 N N . VAL B 1 71 ? -1.417 -21.703 -23.422 1 88.38 71 VAL B N 1
ATOM 3443 C CA . VAL B 1 71 ? -0.361 -22.469 -22.766 1 88.38 71 VAL B CA 1
ATOM 3444 C C . VAL B 1 71 ? -0.077 -23.75 -23.562 1 88.38 71 VAL B C 1
ATOM 3446 O O . VAL B 1 71 ? 1.083 -24.094 -23.797 1 88.38 71 VAL B O 1
ATOM 3449 N N . ALA B 1 72 ? -1.118 -24.391 -23.938 1 94.44 72 ALA B N 1
ATOM 3450 C CA . ALA B 1 72 ? -0.957 -25.609 -24.719 1 94.44 72 ALA B CA 1
ATOM 3451 C C . ALA B 1 72 ? -0.193 -25.344 -26.016 1 94.44 72 ALA B C 1
ATOM 3453 O O . ALA B 1 72 ? 0.616 -26.172 -26.438 1 94.44 72 ALA B O 1
ATOM 3454 N N . SER B 1 73 ? -0.523 -24.219 -26.641 1 94.88 73 SER B N 1
ATOM 3455 C CA . SER B 1 73 ? 0.169 -23.875 -27.875 1 94.88 73 SER B CA 1
ATOM 3456 C C . SER B 1 73 ? 1.661 -23.672 -27.641 1 94.88 73 SER B C 1
ATOM 3458 O O . SER B 1 73 ? 2.486 -24.016 -28.484 1 94.88 73 SER B O 1
ATOM 3460 N N . GLN B 1 74 ? 2.012 -23.156 -26.562 1 90.44 74 GLN B N 1
ATOM 3461 C CA . GLN B 1 74 ? 3.414 -22.969 -26.203 1 90.44 74 GLN B CA 1
ATOM 3462 C C . GLN B 1 74 ? 4.105 -24.312 -25.984 1 90.44 74 GLN B C 1
ATOM 3464 O O . GLN B 1 74 ? 5.246 -24.516 -26.422 1 90.44 74 GLN B O 1
ATOM 3469 N N . VAL B 1 75 ? 3.398 -25.172 -25.281 1 93.94 75 VAL B N 1
ATOM 3470 C CA . VAL B 1 75 ? 3.928 -26.516 -25.062 1 93.94 75 VAL B CA 1
ATOM 3471 C C . VAL B 1 75 ? 4.141 -27.203 -26.406 1 93.94 75 VAL B C 1
ATOM 3473 O O . VAL B 1 75 ? 5.164 -27.859 -26.625 1 93.94 75 VAL B O 1
ATOM 3476 N N . TYR B 1 76 ? 3.182 -27.031 -27.312 1 96.5 76 TYR B N 1
ATOM 3477 C CA . TYR B 1 76 ? 3.293 -27.625 -28.641 1 96.5 76 TYR B CA 1
ATOM 3478 C C . TYR B 1 76 ? 4.547 -27.125 -29.359 1 96.5 76 TYR B C 1
ATOM 3480 O O . TYR B 1 76 ? 5.301 -27.922 -29.922 1 96.5 76 TYR B O 1
ATOM 3488 N N . HIS B 1 77 ? 4.723 -25.859 -29.328 1 93.44 77 HIS B N 1
ATOM 3489 C CA . HIS B 1 77 ? 5.887 -25.281 -29.984 1 93.44 77 HIS B CA 1
ATOM 3490 C C . HIS B 1 77 ? 7.18 -25.766 -29.344 1 93.44 77 HIS B C 1
ATOM 3492 O O . HIS B 1 77 ? 8.18 -25.984 -30.031 1 93.44 77 HIS B O 1
ATOM 3498 N N . SER B 1 78 ? 7.105 -25.906 -28.094 1 92.75 78 SER B N 1
ATOM 3499 C CA . SER B 1 78 ? 8.258 -26.453 -27.375 1 92.75 78 SER B CA 1
ATOM 3500 C C . SER B 1 78 ? 8.57 -27.875 -27.828 1 92.75 78 SER B C 1
ATOM 3502 O O . SER B 1 78 ? 9.742 -28.234 -28 1 92.75 78 SER B O 1
ATOM 3504 N N . MET B 1 79 ? 7.586 -28.609 -27.984 1 95.06 79 MET B N 1
ATOM 3505 C CA . MET B 1 79 ? 7.75 -30 -28.406 1 95.06 79 MET B CA 1
ATOM 3506 C C . MET B 1 79 ? 8.328 -30.062 -29.812 1 95.06 79 MET B C 1
ATOM 3508 O O . MET B 1 79 ? 9.172 -30.906 -30.109 1 95.06 79 MET B O 1
ATOM 3512 N N . VAL B 1 80 ? 7.84 -29.156 -30.641 1 94.81 80 VAL B N 1
ATOM 3513 C CA . VAL B 1 80 ? 8.328 -29.109 -32 1 94.81 80 VAL B CA 1
ATOM 3514 C C . VAL B 1 80 ? 9.812 -28.75 -32.031 1 94.81 80 VAL B C 1
ATOM 3516 O O . VAL B 1 80 ? 10.609 -29.359 -32.75 1 94.81 80 VAL B O 1
ATOM 3519 N N . LYS B 1 81 ? 10.156 -27.828 -31.234 1 92.81 81 LYS B N 1
ATOM 3520 C CA . LYS B 1 81 ? 11.555 -27.422 -31.125 1 92.81 81 LYS B CA 1
ATOM 3521 C C . LYS B 1 81 ? 12.422 -28.531 -30.547 1 92.81 81 LYS B C 1
ATOM 3523 O O . LYS B 1 81 ? 13.602 -28.641 -30.875 1 92.81 81 LYS B O 1
ATOM 3528 N N . GLY B 1 82 ? 11.844 -29.391 -29.703 1 93.25 82 GLY B N 1
ATOM 3529 C CA . GLY B 1 82 ? 12.539 -30.516 -29.094 1 93.25 82 GLY B CA 1
ATOM 3530 C C . GLY B 1 82 ? 12.578 -31.734 -29.969 1 93.25 82 GLY B C 1
ATOM 3531 O O . GLY B 1 82 ? 12.961 -32.812 -29.531 1 93.25 82 GLY B O 1
ATOM 3532 N N . GLU B 1 83 ? 12.078 -31.594 -31.141 1 92.88 83 GLU B N 1
ATOM 3533 C CA . GLU B 1 83 ? 12.141 -32.625 -32.188 1 92.88 83 GLU B CA 1
ATOM 3534 C C . GLU B 1 83 ? 11.234 -33.812 -31.828 1 92.88 83 GLU B C 1
ATOM 3536 O O . GLU B 1 83 ? 11.664 -34.969 -31.891 1 92.88 83 GLU B O 1
ATOM 3541 N N . ALA B 1 84 ? 10.094 -33.531 -31.438 1 94.81 84 ALA B N 1
ATOM 3542 C CA . ALA B 1 84 ? 9.086 -34.594 -31.266 1 94.81 84 ALA B CA 1
ATOM 3543 C C . ALA B 1 84 ? 8.82 -35.312 -32.594 1 94.81 84 ALA B C 1
ATOM 3545 O O . ALA B 1 84 ? 8.953 -34.719 -33.656 1 94.81 84 ALA B O 1
ATOM 3546 N N . SER B 1 85 ? 8.531 -36.562 -32.562 1 95.5 85 SER B N 1
ATOM 3547 C CA . SER B 1 85 ? 8.273 -37.344 -33.75 1 95.5 85 SER B CA 1
ATOM 3548 C C . SER B 1 85 ? 7.141 -36.75 -34.562 1 95.5 85 SER B C 1
ATOM 3550 O O . SER B 1 85 ? 6.27 -36.062 -34.031 1 95.5 85 SER B O 1
ATOM 3552 N N . GLU B 1 86 ? 7.125 -37 -35.844 1 95.44 86 GLU B N 1
ATOM 3553 C CA . GLU B 1 86 ? 6.105 -36.469 -36.75 1 95.44 86 GLU B CA 1
ATOM 3554 C C . GLU B 1 86 ? 4.715 -36.938 -36.344 1 95.44 86 GLU B C 1
ATOM 3556 O O . GLU B 1 86 ? 3.734 -36.219 -36.5 1 95.44 86 GLU B O 1
ATOM 3561 N N . LYS B 1 87 ? 4.695 -38.156 -35.875 1 96 87 LYS B N 1
ATOM 3562 C CA . LYS B 1 87 ? 3.422 -38.719 -35.438 1 96 87 LYS B CA 1
ATOM 3563 C C . LYS B 1 87 ? 2.842 -37.906 -34.281 1 96 87 LYS B C 1
ATOM 3565 O O . LYS B 1 87 ? 1.646 -37.625 -34.25 1 96 87 LYS B O 1
ATOM 3570 N N . VAL B 1 88 ? 3.691 -37.594 -33.406 1 96.75 88 VAL B N 1
ATOM 3571 C CA . VAL B 1 88 ? 3.281 -36.875 -32.219 1 96.75 88 VAL B CA 1
ATOM 3572 C C . VAL B 1 88 ? 2.877 -35.438 -32.625 1 96.75 88 VAL B C 1
ATOM 3574 O O . VAL B 1 88 ? 1.847 -34.938 -32.156 1 96.75 88 VAL B O 1
ATOM 3577 N N . ARG B 1 89 ? 3.57 -34.812 -33.469 1 96.62 89 ARG B N 1
ATOM 3578 C CA . ARG B 1 89 ? 3.309 -33.438 -33.906 1 96.62 89 ARG B CA 1
ATOM 3579 C C . ARG B 1 89 ? 1.985 -33.344 -34.656 1 96.62 89 ARG B C 1
ATOM 3581 O O . ARG B 1 89 ? 1.191 -32.406 -34.406 1 96.62 89 ARG B O 1
ATOM 3588 N N . SER B 1 90 ? 1.864 -34.312 -35.531 1 96.12 90 SER B N 1
ATOM 3589 C CA . SER B 1 90 ? 0.65 -34.312 -36.344 1 96.12 90 SER B CA 1
ATOM 3590 C C . SER B 1 90 ? -0.588 -34.531 -35.5 1 96.12 90 SER B C 1
ATOM 3592 O O . SER B 1 90 ? -1.625 -33.906 -35.688 1 96.12 90 SER B O 1
ATOM 3594 N N . HIS B 1 91 ? -0.438 -35.406 -34.594 1 96.75 91 HIS B N 1
ATOM 3595 C CA . HIS B 1 91 ? -1.574 -35.75 -33.75 1 96.75 91 HIS B CA 1
ATOM 3596 C C . HIS B 1 91 ? -1.994 -34.531 -32.906 1 96.75 91 HIS B C 1
ATOM 3598 O O . HIS B 1 91 ? -3.174 -34.188 -32.875 1 96.75 91 HIS B O 1
ATOM 3604 N N . PHE B 1 92 ? -1.103 -33.875 -32.281 1 97.31 92 PHE B N 1
ATOM 3605 C CA . PHE B 1 92 ? -1.429 -32.844 -31.328 1 97.31 92 PHE B CA 1
ATOM 3606 C C . PHE B 1 92 ? -1.649 -31.5 -32.031 1 97.31 92 PHE B C 1
ATOM 3608 O O . PHE B 1 92 ? -2.129 -30.547 -31.406 1 97.31 92 PHE B O 1
ATOM 3615 N N . TRP B 1 93 ? -1.308 -31.453 -33.312 1 95.31 93 TRP B N 1
ATOM 3616 C CA . TRP B 1 93 ? -1.696 -30.297 -34.094 1 95.31 93 TRP B CA 1
ATOM 3617 C C . TRP B 1 93 ? -3.205 -30.266 -34.312 1 95.31 93 TRP B C 1
ATOM 3619 O O . TRP B 1 93 ? -3.816 -29.203 -34.344 1 95.31 93 TRP B O 1
ATOM 3629 N N . GLN B 1 94 ? -3.715 -31.469 -34.375 1 93.81 94 GLN B N 1
ATOM 3630 C CA . GLN B 1 94 ? -5.137 -31.578 -34.688 1 93.81 94 GLN B CA 1
ATOM 3631 C C . GLN B 1 94 ? -5.988 -31.5 -33.438 1 93.81 94 GLN B C 1
ATOM 3633 O O . GLN B 1 94 ? -7.043 -30.859 -33.438 1 93.81 94 GLN B O 1
ATOM 3638 N N . LYS B 1 95 ? -5.527 -32.219 -32.438 1 94.12 95 LYS B N 1
ATOM 3639 C CA . LYS B 1 95 ? -6.324 -32.25 -31.234 1 94.12 95 LYS B CA 1
ATOM 3640 C C . LYS B 1 95 ? -5.449 -32.469 -30 1 94.12 95 LYS B C 1
ATOM 3642 O O . LYS B 1 95 ? -4.312 -32.938 -30.125 1 94.12 95 LYS B O 1
ATOM 3647 N N . GLY B 1 96 ? -5.992 -31.953 -28.828 1 95.06 96 GLY B N 1
ATOM 3648 C CA . GLY B 1 96 ? -5.336 -32.312 -27.578 1 95.06 96 GLY B CA 1
ATOM 3649 C C . GLY B 1 96 ? -4.793 -31.094 -26.828 1 95.06 96 GLY B C 1
ATOM 3650 O O . GLY B 1 96 ? -3.752 -31.172 -26.172 1 95.06 96 GLY B O 1
ATOM 3651 N N . SER B 1 97 ? -5.453 -30.031 -27.047 1 95.12 97 SER B N 1
ATOM 3652 C CA . SER B 1 97 ? -5.027 -28.844 -26.312 1 95.12 97 SER B CA 1
ATOM 3653 C C . SER B 1 97 ? -5.109 -29.062 -24.797 1 95.12 97 SER B C 1
ATOM 3655 O O . SER B 1 97 ? -4.246 -28.594 -24.062 1 95.12 97 SER B O 1
ATOM 3657 N N . ASP B 1 98 ? -6.105 -29.812 -24.344 1 94.62 98 ASP B N 1
ATOM 3658 C CA . ASP B 1 98 ? -6.293 -30.094 -22.922 1 94.62 98 ASP B CA 1
ATOM 3659 C C . ASP B 1 98 ? -5.188 -31 -22.391 1 94.62 98 ASP B C 1
ATOM 3661 O O . ASP B 1 98 ? -4.738 -30.844 -21.266 1 94.62 98 ASP B O 1
ATOM 3665 N N . ILE B 1 99 ? -4.727 -31.844 -23.266 1 96.12 99 ILE B N 1
ATOM 3666 C CA . ILE B 1 99 ? -3.68 -32.781 -22.891 1 96.12 99 ILE B CA 1
ATOM 3667 C C . ILE B 1 99 ? -2.336 -32.062 -22.812 1 96.12 99 ILE B C 1
ATOM 3669 O O . ILE B 1 99 ? -1.607 -32.188 -21.828 1 96.12 99 ILE B O 1
ATOM 3673 N N . LEU B 1 100 ? -2.062 -31.281 -23.812 1 96.06 100 LEU B N 1
ATOM 3674 C CA . LEU B 1 100 ? -0.781 -30.594 -23.859 1 96.06 100 LEU B CA 1
ATOM 3675 C C . LEU B 1 100 ? -0.697 -29.531 -22.766 1 96.06 100 LEU B C 1
ATOM 3677 O O . LEU B 1 100 ? 0.392 -29.234 -22.266 1 96.06 100 LEU B O 1
ATOM 3681 N N . TYR B 1 101 ? -1.839 -29.078 -22.391 1 93.25 101 TYR B N 1
ATOM 3682 C CA . TYR B 1 101 ? -1.878 -28.109 -21.297 1 93.25 101 TYR B CA 1
ATOM 3683 C C . TYR B 1 101 ? -1.267 -28.688 -20.031 1 93.25 101 TYR B C 1
ATOM 3685 O O . TYR B 1 101 ? -0.58 -28 -19.281 1 93.25 101 TYR B O 1
ATOM 3693 N N . GLU B 1 102 ? -1.469 -29.984 -19.781 1 91.31 102 GLU B N 1
ATOM 3694 C CA . GLU B 1 102 ? -1.003 -30.641 -18.562 1 91.31 102 GLU B CA 1
ATOM 3695 C C . GLU B 1 102 ? 0.518 -30.766 -18.562 1 91.31 102 GLU B C 1
ATOM 3697 O O . GLU B 1 102 ? 1.12 -30.984 -17.5 1 91.31 102 GLU B O 1
ATOM 3702 N N . LEU B 1 103 ? 1.089 -30.578 -19.688 1 94.12 103 LEU B N 1
ATOM 3703 C CA . LEU B 1 103 ? 2.529 -30.766 -19.797 1 94.12 103 LEU B CA 1
ATOM 3704 C C . LEU B 1 103 ? 3.275 -29.453 -19.578 1 94.12 103 LEU B C 1
ATOM 3706 O O . LEU B 1 103 ? 4.5 -29.406 -19.719 1 94.12 103 LEU B O 1
ATOM 3710 N N . ARG B 1 104 ? 2.539 -28.453 -19.156 1 89.19 104 ARG B N 1
ATOM 3711 C CA . ARG B 1 104 ? 3.107 -27.125 -19 1 89.19 104 ARG B CA 1
ATOM 3712 C C . ARG B 1 104 ? 4.188 -27.109 -17.922 1 89.19 104 ARG B C 1
ATOM 3714 O O . ARG B 1 104 ? 5.113 -26.297 -17.969 1 89.19 104 ARG B O 1
ATOM 3721 N N . ILE B 1 105 ? 4.141 -28.031 -16.984 1 83.44 105 ILE B N 1
ATOM 3722 C CA . ILE B 1 105 ? 5.035 -28.031 -15.836 1 83.44 105 ILE B CA 1
ATOM 3723 C C . ILE B 1 105 ? 6.355 -28.703 -16.203 1 83.44 105 ILE B C 1
ATOM 3725 O O . ILE B 1 105 ? 7.301 -28.703 -15.414 1 83.44 105 ILE B O 1
ATOM 3729 N N . LEU B 1 106 ? 6.438 -29.25 -17.391 1 89.56 106 LEU B N 1
ATOM 3730 C CA . LEU B 1 106 ? 7.59 -30.062 -17.781 1 89.56 106 LEU B CA 1
ATOM 3731 C C . LEU B 1 106 ? 8.562 -29.25 -18.625 1 89.56 106 LEU B C 1
ATOM 3733 O O . LEU B 1 106 ? 8.188 -28.219 -19.203 1 89.56 106 LEU B O 1
ATOM 3737 N N . THR B 1 107 ? 9.805 -29.719 -18.625 1 87.94 107 THR B N 1
ATOM 3738 C CA . THR B 1 107 ? 10.812 -29.188 -19.516 1 87.94 107 THR B CA 1
ATOM 3739 C C . THR B 1 107 ? 10.602 -29.703 -20.938 1 87.94 107 THR B C 1
ATOM 3741 O O . THR B 1 107 ? 9.828 -30.641 -21.156 1 87.94 107 THR B O 1
ATOM 3744 N N . GLN B 1 108 ? 11.336 -29.109 -21.891 1 90.56 108 GLN B N 1
ATOM 3745 C CA . GLN B 1 108 ? 11.156 -29.422 -23.297 1 90.56 108 GLN B CA 1
ATOM 3746 C C . GLN B 1 108 ? 11.406 -30.906 -23.562 1 90.56 108 GLN B C 1
ATOM 3748 O O . GLN B 1 108 ? 10.602 -31.562 -24.219 1 90.56 108 GLN B O 1
ATOM 3753 N N . PRO B 1 109 ? 12.508 -31.484 -22.984 1 91.88 109 PRO B N 1
ATOM 3754 C CA . PRO B 1 109 ? 12.734 -32.906 -23.266 1 91.88 109 PRO B CA 1
ATOM 3755 C C . PRO B 1 109 ? 11.672 -33.812 -22.625 1 91.88 109 PRO B C 1
ATOM 3757 O O . PRO B 1 109 ? 11.281 -34.812 -23.234 1 91.88 109 PRO B O 1
ATOM 3760 N N . LEU B 1 110 ? 11.242 -33.406 -21.516 1 93.25 110 LEU B N 1
ATOM 3761 C CA . LEU B 1 110 ? 10.234 -34.188 -20.828 1 93.25 110 LEU B CA 1
ATOM 3762 C C . LEU B 1 110 ? 8.875 -34.062 -21.5 1 93.25 110 LEU B C 1
ATOM 3764 O O . LEU B 1 110 ? 8.07 -34.969 -21.484 1 93.25 110 LEU B O 1
ATOM 3768 N N . ARG B 1 111 ? 8.633 -32.906 -22.078 1 95.25 111 ARG B N 1
ATOM 3769 C CA . ARG B 1 111 ? 7.402 -32.719 -22.844 1 95.25 111 ARG B CA 1
ATOM 3770 C C . ARG B 1 111 ? 7.336 -33.656 -24.031 1 95.25 111 ARG B C 1
ATOM 3772 O O . ARG B 1 111 ? 6.297 -34.281 -24.281 1 95.25 111 ARG B O 1
ATOM 3779 N N . VAL B 1 112 ? 8.469 -33.75 -24.688 1 96 112 VAL B N 1
ATOM 3780 C CA . VAL B 1 112 ? 8.539 -34.625 -25.859 1 96 112 VAL B CA 1
ATOM 3781 C C . VAL B 1 112 ? 8.312 -36.094 -25.422 1 96 112 VAL B C 1
ATOM 3783 O O . VAL B 1 112 ? 7.531 -36.812 -26.047 1 96 112 VAL B O 1
ATOM 3786 N N . ALA B 1 113 ? 8.992 -36.438 -24.359 1 95.06 113 ALA B N 1
ATOM 3787 C CA . ALA B 1 113 ? 8.859 -37.812 -23.875 1 95.06 113 ALA B CA 1
ATOM 3788 C C . ALA B 1 113 ? 7.434 -38.094 -23.406 1 95.06 113 ALA B C 1
ATOM 3790 O O . ALA B 1 113 ? 6.879 -39.156 -23.703 1 95.06 113 ALA B O 1
ATOM 3791 N N . ALA B 1 114 ? 6.863 -37.188 -22.703 1 96.38 114 ALA B N 1
ATOM 3792 C CA . ALA B 1 114 ? 5.512 -37.344 -22.172 1 96.38 114 ALA B CA 1
ATOM 3793 C C . ALA B 1 114 ? 4.488 -37.438 -23.297 1 96.38 114 ALA B C 1
ATOM 3795 O O . ALA B 1 114 ? 3.598 -38.281 -23.266 1 96.38 114 ALA B O 1
ATOM 3796 N N . ALA B 1 115 ? 4.617 -36.531 -24.281 1 96.94 115 ALA B N 1
ATOM 3797 C CA . ALA B 1 115 ? 3.686 -36.531 -25.406 1 96.94 115 ALA B CA 1
ATOM 3798 C C . ALA B 1 115 ? 3.73 -37.875 -26.156 1 96.94 115 ALA B C 1
ATOM 3800 O O . ALA B 1 115 ? 2.693 -38.375 -26.578 1 96.94 115 ALA B O 1
ATOM 3801 N N . GLY B 1 116 ? 4.945 -38.375 -26.328 1 95.62 116 GLY B N 1
ATOM 3802 C CA . GLY B 1 116 ? 5.09 -39.688 -26.969 1 95.62 116 GLY B CA 1
ATOM 3803 C C . GLY B 1 116 ? 4.402 -40.781 -26.203 1 95.62 116 GLY B C 1
ATOM 3804 O O . GLY B 1 116 ? 3.711 -41.625 -26.797 1 95.62 116 GLY B O 1
ATOM 3805 N N . LEU B 1 117 ? 4.629 -40.75 -24.938 1 95.25 117 LEU B N 1
ATOM 3806 C CA . LEU B 1 117 ? 4.023 -41.75 -24.078 1 95.25 117 LEU B CA 1
ATOM 3807 C C . LEU B 1 117 ? 2.502 -41.656 -24.094 1 95.25 117 LEU B C 1
ATOM 3809 O O . LEU B 1 117 ? 1.801 -42.656 -24.141 1 95.25 117 LEU B O 1
ATOM 3813 N N . ILE B 1 118 ? 1.981 -40.469 -24.062 1 96.31 118 ILE B N 1
ATOM 3814 C CA . ILE B 1 118 ? 0.546 -40.219 -24 1 96.31 118 ILE B CA 1
ATOM 3815 C C . ILE B 1 118 ? -0.111 -40.688 -25.297 1 96.31 118 ILE B C 1
ATOM 3817 O O . ILE B 1 118 ? -1.187 -41.281 -25.266 1 96.31 118 ILE B O 1
ATOM 3821 N N . LEU B 1 119 ? 0.544 -40.375 -26.391 1 95.94 119 LEU B N 1
ATOM 3822 C CA . LEU B 1 119 ? 0.007 -40.812 -27.688 1 95.94 119 LEU B CA 1
ATOM 3823 C C . LEU B 1 119 ? 0.051 -42.344 -27.797 1 95.94 119 LEU B C 1
ATOM 3825 O O . LEU B 1 119 ? -0.899 -42.969 -28.281 1 95.94 119 LEU B O 1
ATOM 3829 N N . GLU B 1 120 ? 1.155 -42.938 -27.375 1 94.69 120 GLU B N 1
ATOM 3830 C CA . GLU B 1 120 ? 1.351 -44.406 -27.469 1 94.69 120 GLU B CA 1
ATOM 3831 C C . GLU B 1 120 ? 0.26 -45.156 -26.719 1 94.69 120 GLU B C 1
ATOM 3833 O O . GLU B 1 120 ? -0.227 -46.188 -27.188 1 94.69 120 GLU B O 1
ATOM 3838 N N . TYR B 1 121 ? -0.109 -44.656 -25.625 1 94.25 121 TYR B N 1
ATOM 3839 C CA . TYR B 1 121 ? -1.064 -45.375 -24.781 1 94.25 121 TYR B CA 1
ATOM 3840 C C . TYR B 1 121 ? -2.434 -44.688 -24.828 1 94.25 121 TYR B C 1
ATOM 3842 O O . TYR B 1 121 ? -3.332 -45.062 -24.062 1 94.25 121 TYR B O 1
ATOM 3850 N N . ASN B 1 122 ? -2.59 -43.719 -25.625 1 94.12 122 ASN B N 1
ATOM 3851 C CA . ASN B 1 122 ? -3.852 -43.031 -25.844 1 94.12 122 ASN B CA 1
ATOM 3852 C C . ASN B 1 122 ? -4.457 -42.562 -24.531 1 94.12 122 ASN B C 1
ATOM 3854 O O . ASN B 1 122 ? -5.609 -42.875 -24.219 1 94.12 122 ASN B O 1
ATOM 3858 N N . LEU B 1 123 ? -3.672 -41.75 -23.844 1 94.56 123 LEU B N 1
ATOM 3859 C CA . LEU B 1 123 ? -4.059 -41.281 -22.5 1 94.56 123 LEU B CA 1
ATOM 3860 C C . LEU B 1 123 ? -4.898 -40.031 -22.578 1 94.56 123 LEU B C 1
ATOM 3862 O O . LEU B 1 123 ? -4.758 -39.25 -23.531 1 94.56 123 LEU B O 1
ATOM 3866 N N . ASP B 1 124 ? -5.824 -39.844 -21.594 1 94.88 124 ASP B N 1
ATOM 3867 C CA . ASP B 1 124 ? -6.641 -38.656 -21.547 1 94.88 124 ASP B CA 1
ATOM 3868 C C . ASP B 1 124 ? -5.965 -37.562 -20.703 1 94.88 124 ASP B C 1
ATOM 3870 O O . ASP B 1 124 ? -4.809 -37.719 -20.312 1 94.88 124 ASP B O 1
ATOM 3874 N N . ALA B 1 125 ? -6.688 -36.5 -20.562 1 92.88 125 ALA B N 1
ATOM 3875 C CA . ALA B 1 125 ? -6.117 -35.312 -19.906 1 92.88 125 ALA B CA 1
ATOM 3876 C C . ALA B 1 125 ? -5.762 -35.625 -18.469 1 92.88 125 ALA B C 1
ATOM 3878 O O . ALA B 1 125 ? -4.727 -35.188 -17.969 1 92.88 125 ALA B O 1
ATOM 3879 N N . ASP B 1 126 ? -6.559 -36.406 -17.766 1 91.5 126 ASP B N 1
ATOM 3880 C CA . ASP B 1 126 ? -6.301 -36.75 -16.375 1 91.5 126 ASP B CA 1
ATOM 3881 C C . ASP B 1 126 ? -5.051 -37.625 -16.25 1 91.5 126 ASP B C 1
ATOM 3883 O O . ASP B 1 126 ? -4.211 -37.375 -15.375 1 91.5 126 ASP B O 1
ATOM 3887 N N . GLU B 1 127 ? -4.992 -38.5 -17.078 1 91.56 127 GLU B N 1
ATOM 3888 C CA . GLU B 1 127 ? -3.822 -39.375 -17.078 1 91.56 127 GLU B CA 1
ATOM 3889 C C . GLU B 1 127 ? -2.562 -38.625 -17.484 1 91.56 127 GLU B C 1
ATOM 3891 O O . GLU B 1 127 ? -1.483 -38.875 -16.938 1 91.56 127 GLU B O 1
ATOM 3896 N N . ALA B 1 128 ? -2.75 -37.719 -18.453 1 94.62 128 ALA B N 1
ATOM 3897 C CA . ALA B 1 128 ? -1.624 -36.906 -18.875 1 94.62 128 ALA B CA 1
ATOM 3898 C C . ALA B 1 128 ? -1.1 -36.062 -17.703 1 94.62 128 ALA B C 1
ATOM 3900 O O . ALA B 1 128 ? 0.111 -35.875 -17.562 1 94.62 128 ALA B O 1
ATOM 3901 N N . ARG B 1 129 ? -1.981 -35.656 -16.906 1 90.88 129 ARG B N 1
ATOM 3902 C CA . ARG B 1 129 ? -1.613 -34.875 -15.727 1 90.88 129 ARG B CA 1
ATOM 3903 C C . ARG B 1 129 ? -0.749 -35.719 -14.781 1 90.88 129 ARG B C 1
ATOM 3905 O O . ARG B 1 129 ? 0.265 -35.219 -14.273 1 90.88 129 ARG B O 1
ATOM 3912 N N . ASN B 1 130 ? -1.136 -36.906 -14.578 1 89.06 130 ASN B N 1
ATOM 3913 C CA . ASN B 1 130 ? -0.378 -37.812 -13.719 1 89.06 130 ASN B CA 1
ATOM 3914 C C . ASN B 1 130 ? 1.002 -38.125 -14.297 1 89.06 130 ASN B C 1
ATOM 3916 O O . ASN B 1 130 ? 1.989 -38.156 -13.562 1 89.06 130 ASN B O 1
ATOM 3920 N N . ILE B 1 131 ? 0.98 -38.25 -15.594 1 93.12 131 ILE B N 1
ATOM 3921 C CA . ILE B 1 131 ? 2.248 -38.531 -16.266 1 93.12 131 ILE B CA 1
ATOM 3922 C C . ILE B 1 131 ? 3.174 -37.312 -16.094 1 93.12 131 ILE B C 1
ATOM 3924 O O . ILE B 1 131 ? 4.363 -37.469 -15.82 1 93.12 131 ILE B O 1
ATOM 3928 N N . ALA B 1 132 ? 2.561 -36.156 -16.328 1 93.06 132 ALA B N 1
ATOM 3929 C CA . ALA B 1 132 ? 3.348 -34.938 -16.188 1 93.06 132 ALA B CA 1
ATOM 3930 C C . ALA B 1 132 ? 3.916 -34.812 -14.781 1 93.06 132 ALA B C 1
ATOM 3932 O O . ALA B 1 132 ? 5.098 -34.469 -14.609 1 93.06 132 ALA B O 1
ATOM 3933 N N . ARG B 1 133 ? 3.145 -35.094 -13.828 1 86.69 133 ARG B N 1
ATOM 3934 C CA . ARG B 1 133 ? 3.578 -35 -12.438 1 86.69 133 ARG B CA 1
ATOM 3935 C C . ARG B 1 133 ? 4.688 -36 -12.156 1 86.69 133 ARG B C 1
ATOM 3937 O O . ARG B 1 133 ? 5.656 -35.688 -11.461 1 86.69 133 ARG B O 1
ATOM 3944 N N . ALA B 1 134 ? 4.488 -37.156 -12.625 1 90.12 134 ALA B N 1
ATOM 3945 C CA . ALA B 1 134 ? 5.461 -38.219 -12.422 1 90.12 134 ALA B CA 1
ATOM 3946 C C . ALA B 1 134 ? 6.82 -37.844 -13 1 90.12 134 ALA B C 1
ATOM 3948 O O . ALA B 1 134 ? 7.852 -38 -12.344 1 90.12 134 ALA B O 1
ATOM 3949 N N . LEU B 1 135 ? 6.781 -37.344 -14.195 1 91.56 135 LEU B N 1
ATOM 3950 C CA . LEU B 1 135 ? 8.023 -37 -14.867 1 91.56 135 LEU B CA 1
ATOM 3951 C C . LEU B 1 135 ? 8.695 -35.812 -14.164 1 91.56 135 LEU B C 1
ATOM 3953 O O . LEU B 1 135 ? 9.922 -35.812 -14.008 1 91.56 135 LEU B O 1
ATOM 3957 N N . LYS B 1 136 ? 7.891 -34.906 -13.805 1 86.19 136 LYS B N 1
ATOM 3958 C CA . LYS B 1 136 ? 8.43 -33.75 -13.086 1 86.19 136 LYS B CA 1
ATOM 3959 C C . LYS B 1 136 ? 9.062 -34.156 -11.766 1 86.19 136 LYS B C 1
ATOM 3961 O O . LYS B 1 136 ? 10.18 -33.75 -11.445 1 86.19 136 LYS B O 1
ATOM 3966 N N . ASP B 1 137 ? 8.352 -35 -11.008 1 81.44 137 ASP B N 1
ATOM 3967 C CA . ASP B 1 137 ? 8.859 -35.469 -9.727 1 81.44 137 ASP B CA 1
ATOM 3968 C C . ASP B 1 137 ? 10.188 -36.219 -9.898 1 81.44 137 ASP B C 1
ATOM 3970 O O . ASP B 1 137 ? 11.094 -36.062 -9.078 1 81.44 137 ASP B O 1
ATOM 3974 N N . PHE B 1 138 ? 10.266 -37 -10.906 1 84.75 138 PHE B N 1
ATOM 3975 C CA . PHE B 1 138 ? 11.477 -37.75 -11.188 1 84.75 138 PHE B CA 1
ATOM 3976 C C . PHE B 1 138 ? 12.648 -36.812 -11.477 1 84.75 138 PHE B C 1
ATOM 3978 O O . PHE B 1 138 ? 13.758 -37.031 -11.008 1 84.75 138 PHE B O 1
ATOM 3985 N N . SER B 1 139 ? 12.359 -35.812 -12.203 1 81.25 139 SER B N 1
ATOM 3986 C CA . SER B 1 139 ? 13.406 -34.844 -12.602 1 81.25 139 SER B CA 1
ATOM 3987 C C . SER B 1 139 ? 13.914 -34.062 -11.398 1 81.25 139 SER B C 1
ATOM 3989 O O . SER B 1 139 ? 15.055 -33.594 -11.398 1 81.25 139 SER B O 1
ATOM 3991 N N . LEU B 1 140 ? 13.109 -33.906 -10.445 1 75.06 140 LEU B N 1
ATOM 3992 C CA . LEU B 1 140 ? 13.461 -33.094 -9.273 1 75.06 140 LEU B CA 1
ATOM 3993 C C . LEU B 1 140 ? 14.141 -33.969 -8.219 1 75.06 140 LEU B C 1
ATOM 3995 O O . LEU B 1 140 ? 14.711 -33.438 -7.258 1 75.06 140 LEU B O 1
ATOM 3999 N N . SER B 1 141 ? 14.023 -35.219 -8.508 1 73.75 141 SER B N 1
ATOM 4000 C CA . SER B 1 141 ? 14.609 -36.156 -7.543 1 73.75 141 SER B CA 1
ATOM 4001 C C . SER B 1 141 ? 16.125 -36.188 -7.664 1 73.75 141 SER B C 1
ATOM 4003 O O . SER B 1 141 ? 16.672 -36.062 -8.766 1 73.75 141 SER B O 1
ATOM 4005 N N . GLY B 1 142 ? 16.969 -35.688 -6.75 1 63.97 142 GLY B N 1
ATOM 4006 C CA . GLY B 1 142 ? 18.422 -35.562 -6.699 1 63.97 142 GLY B CA 1
ATOM 4007 C C . GLY B 1 142 ? 19.125 -36.812 -7.199 1 63.97 142 GLY B C 1
ATOM 4008 O O . GLY B 1 142 ? 20.312 -36.75 -7.535 1 63.97 142 GLY B O 1
ATOM 4009 N N . GLY B 1 143 ? 18.469 -38.031 -7.281 1 66.81 143 GLY B N 1
ATOM 4010 C CA . GLY B 1 143 ? 19.203 -39.219 -7.668 1 66.81 143 GLY B CA 1
ATOM 4011 C C . GLY B 1 143 ? 18.359 -40.219 -8.438 1 66.81 143 GLY B C 1
ATOM 4012 O O . GLY B 1 143 ? 17.125 -40.156 -8.43 1 66.81 143 GLY B O 1
ATOM 4013 N N . MET B 1 144 ? 19.109 -40.875 -9.398 1 73.81 144 MET B N 1
ATOM 4014 C CA . MET B 1 144 ? 18.438 -41.906 -10.156 1 73.81 144 MET B CA 1
ATOM 4015 C C . MET B 1 144 ? 18.109 -43.094 -9.258 1 73.81 144 MET B C 1
ATOM 4017 O O . MET B 1 144 ? 19 -43.688 -8.641 1 73.81 144 MET B O 1
ATOM 4021 N N . PRO B 1 145 ? 16.859 -43.312 -9.07 1 80.31 145 PRO B N 1
ATOM 4022 C CA . PRO B 1 145 ? 16.484 -44.469 -8.266 1 80.31 145 PRO B CA 1
ATOM 4023 C C . PRO B 1 145 ? 17.031 -45.781 -8.844 1 80.31 145 PRO B C 1
ATOM 4025 O O . PRO B 1 145 ? 17.125 -45.906 -10.062 1 80.31 145 PRO B O 1
ATOM 4028 N N . GLU B 1 146 ? 17.422 -46.688 -7.969 1 83.06 146 GLU B N 1
ATOM 4029 C CA . GLU B 1 146 ? 18 -47.969 -8.383 1 83.06 146 GLU B CA 1
ATOM 4030 C C . GLU B 1 146 ? 17.031 -48.75 -9.258 1 83.06 146 GLU B C 1
ATOM 4032 O O . GLU B 1 146 ? 15.852 -48.875 -8.93 1 83.06 146 GLU B O 1
ATOM 4037 N N . GLY B 1 147 ? 17.531 -49.156 -10.398 1 87.12 147 GLY B N 1
ATOM 4038 C CA . GLY B 1 147 ? 16.766 -50.031 -11.266 1 87.12 147 GLY B CA 1
ATOM 4039 C C . GLY B 1 147 ? 15.961 -49.312 -12.312 1 87.12 147 GLY B C 1
ATOM 4040 O O . GLY B 1 147 ? 15.375 -49.906 -13.203 1 87.12 147 GLY B O 1
ATOM 4041 N N . PHE B 1 148 ? 15.914 -48 -12.125 1 90.38 148 PHE B N 1
ATOM 4042 C CA . PHE B 1 148 ? 15.094 -47.25 -13.062 1 90.38 148 PHE B CA 1
ATOM 4043 C C . PHE B 1 148 ? 15.969 -46.438 -14.008 1 90.38 148 PHE B C 1
ATOM 4045 O O . PHE B 1 148 ? 17.047 -46 -13.625 1 90.38 148 PHE B O 1
ATOM 4052 N N . SER B 1 149 ? 15.539 -46.375 -15.242 1 88.94 149 SER B N 1
ATOM 4053 C CA . SER B 1 149 ? 16.281 -45.594 -16.234 1 88.94 149 SER B CA 1
ATOM 4054 C C . SER B 1 149 ? 15.656 -44.219 -16.469 1 88.94 149 SER B C 1
ATOM 4056 O O . SER B 1 149 ? 14.648 -43.875 -15.844 1 88.94 149 SER B O 1
ATOM 4058 N N . THR B 1 150 ? 16.188 -43.469 -17.422 1 87.5 150 THR B N 1
ATOM 4059 C CA . THR B 1 150 ? 15.727 -42.125 -17.703 1 87.5 150 THR B CA 1
ATOM 4060 C C . THR B 1 150 ? 14.664 -42.156 -18.812 1 87.5 150 THR B C 1
ATOM 4062 O O . THR B 1 150 ? 14.242 -41.094 -19.281 1 87.5 150 THR B O 1
ATOM 4065 N N . ASP B 1 151 ? 14.305 -43.375 -19.109 1 90.56 151 ASP B N 1
ATOM 4066 C CA . ASP B 1 151 ? 13.188 -43.469 -20.047 1 90.56 151 ASP B CA 1
ATOM 4067 C C . ASP B 1 151 ? 11.883 -43 -19.406 1 90.56 151 ASP B C 1
ATOM 4069 O O . ASP B 1 151 ? 11.625 -43.281 -18.234 1 90.56 151 ASP B O 1
ATOM 4073 N N . ALA B 1 152 ? 10.992 -42.406 -20.219 1 92.38 152 ALA B N 1
ATOM 4074 C CA . ALA B 1 152 ? 9.758 -41.812 -19.703 1 92.38 152 ALA B CA 1
ATOM 4075 C C . ALA B 1 152 ? 8.891 -42.875 -19.031 1 92.38 152 ALA B C 1
ATOM 4077 O O . ALA B 1 152 ? 8.281 -42.625 -18 1 92.38 152 ALA B O 1
ATOM 4078 N N . GLY B 1 153 ? 8.859 -44 -19.656 1 93.44 153 GLY B N 1
ATOM 4079 C CA . GLY B 1 153 ? 8.094 -45.062 -19.062 1 93.44 153 GLY B CA 1
ATOM 4080 C C . GLY B 1 153 ? 8.594 -45.5 -17.703 1 93.44 153 GLY B C 1
ATOM 4081 O O . GLY B 1 153 ? 7.801 -45.75 -16.797 1 93.44 153 GLY B O 1
ATOM 4082 N N . ASP B 1 154 ? 9.906 -45.594 -17.578 1 94 154 ASP B N 1
ATOM 4083 C CA . ASP B 1 154 ? 10.516 -45.969 -16.297 1 94 154 ASP B CA 1
ATOM 4084 C C . ASP B 1 154 ? 10.305 -44.875 -15.258 1 94 154 ASP B C 1
ATOM 4086 O O . ASP B 1 154 ? 10.125 -45.188 -14.07 1 94 154 ASP B O 1
ATOM 4090 N N . MET B 1 155 ? 10.375 -43.688 -15.742 1 92.25 155 MET B N 1
ATOM 4091 C CA . MET B 1 155 ? 10.164 -42.562 -14.82 1 92.25 155 MET B CA 1
ATOM 4092 C C . MET B 1 155 ? 8.75 -42.625 -14.242 1 92.25 155 MET B C 1
ATOM 4094 O O . MET B 1 155 ? 8.562 -42.406 -13.039 1 92.25 155 MET B O 1
ATOM 4098 N N . VAL B 1 156 ? 7.816 -42.844 -15.055 1 93.94 156 VAL B N 1
ATOM 4099 C CA . VAL B 1 156 ? 6.422 -42.938 -14.633 1 93.94 156 VAL B CA 1
ATOM 4100 C C . VAL B 1 156 ? 6.25 -44.156 -13.695 1 93.94 156 VAL B C 1
ATOM 4102 O O . VAL B 1 156 ? 5.562 -44.062 -12.68 1 93.94 156 VAL B O 1
ATOM 4105 N N . ALA B 1 157 ? 6.914 -45.219 -14.102 1 93.94 157 ALA B N 1
ATOM 4106 C CA . ALA B 1 157 ? 6.844 -46.438 -13.273 1 93.94 157 ALA B CA 1
ATOM 4107 C C . ALA B 1 157 ? 7.398 -46.156 -11.875 1 93.94 157 ALA B C 1
ATOM 4109 O O . ALA B 1 157 ? 6.855 -46.656 -10.883 1 93.94 157 ALA B O 1
ATOM 4110 N N . TYR B 1 158 ? 8.445 -45.438 -11.883 1 92.19 158 TYR B N 1
ATOM 4111 C CA . TYR B 1 158 ? 9.047 -45.094 -10.594 1 92.19 158 TYR B CA 1
ATOM 4112 C C . TYR B 1 158 ? 8.078 -44.312 -9.727 1 92.19 158 TYR B C 1
ATOM 4114 O O . TYR B 1 158 ? 7.992 -44.531 -8.516 1 92.19 158 TYR B O 1
ATOM 4122 N N . TYR B 1 159 ? 7.43 -43.375 -10.297 1 89.5 159 TYR B N 1
ATOM 4123 C CA . TYR B 1 159 ? 6.445 -42.562 -9.594 1 89.5 159 TYR B CA 1
ATOM 4124 C C . TYR B 1 159 ? 5.371 -43.438 -8.953 1 89.5 159 TYR B C 1
ATOM 4126 O O . TYR B 1 159 ? 5.066 -43.281 -7.766 1 89.5 159 TYR B O 1
ATOM 4134 N N . PHE B 1 160 ? 4.875 -44.344 -9.703 1 90.06 160 PHE B N 1
ATOM 4135 C CA . PHE B 1 160 ? 3.809 -45.188 -9.18 1 90.06 160 PHE B CA 1
ATOM 4136 C C . PHE B 1 160 ? 4.352 -46.188 -8.148 1 90.06 160 PHE B C 1
ATOM 4138 O O . PHE B 1 160 ? 3.656 -46.531 -7.199 1 90.06 160 PHE B O 1
ATOM 4145 N N . ALA B 1 161 ? 5.594 -46.594 -8.367 1 90.06 161 ALA B N 1
ATOM 4146 C CA . ALA B 1 161 ? 6.23 -47.438 -7.363 1 90.06 161 ALA B CA 1
ATOM 4147 C C . ALA B 1 161 ? 6.332 -46.719 -6.02 1 90.06 161 ALA B C 1
ATOM 4149 O O . ALA B 1 161 ? 6.062 -47.281 -4.969 1 90.06 161 ALA B O 1
ATOM 4150 N N . LYS B 1 162 ? 6.746 -45.531 -6.109 1 86.38 162 LYS B N 1
ATOM 4151 C CA . LYS B 1 162 ? 6.867 -44.719 -4.91 1 86.38 162 LYS B CA 1
ATOM 4152 C C . LYS B 1 162 ? 5.516 -44.531 -4.223 1 86.38 162 LYS B C 1
ATOM 4154 O O . LYS B 1 162 ? 5.414 -44.656 -3 1 86.38 162 LYS B O 1
ATOM 4159 N N . LEU B 1 163 ? 4.48 -44.219 -4.996 1 86.81 163 LEU B N 1
ATOM 4160 C CA . LEU B 1 163 ? 3.135 -44.062 -4.457 1 86.81 163 LEU B CA 1
ATOM 4161 C C . LEU B 1 163 ? 2.637 -45.344 -3.828 1 86.81 163 LEU B C 1
ATOM 4163 O O . LEU B 1 163 ? 1.975 -45.344 -2.789 1 86.81 163 LEU B O 1
ATOM 4167 N N . ALA B 1 164 ? 2.986 -46.406 -4.496 1 89.19 164 ALA B N 1
ATOM 4168 C CA . ALA B 1 164 ? 2.566 -47.719 -4.004 1 89.19 164 ALA B CA 1
ATOM 4169 C C . ALA B 1 164 ? 3.207 -48.031 -2.656 1 89.19 164 ALA B C 1
ATOM 4171 O O . ALA B 1 164 ? 2.557 -48.562 -1.764 1 89.19 164 ALA B O 1
ATOM 4172 N N . ARG B 1 165 ? 4.473 -47.688 -2.547 1 88.25 165 ARG B N 1
ATOM 4173 C CA . ARG B 1 165 ? 5.191 -47.938 -1.303 1 88.25 165 ARG B CA 1
ATOM 4174 C C . ARG B 1 165 ? 4.59 -47.125 -0.15 1 88.25 165 ARG B C 1
ATOM 4176 O O . ARG B 1 165 ? 4.707 -47.531 1.013 1 88.25 165 ARG B O 1
ATOM 4183 N N . GLN B 1 166 ? 3.939 -46.062 -0.537 1 85.56 166 GLN B N 1
ATOM 4184 C CA . GLN B 1 166 ? 3.383 -45.188 0.481 1 85.56 166 GLN B CA 1
ATOM 4185 C C . GLN B 1 166 ? 1.926 -45.531 0.773 1 85.56 166 GLN B C 1
ATOM 4187 O O . GLN B 1 166 ? 1.317 -44.969 1.679 1 85.56 166 GLN B O 1
ATOM 4192 N N . GLN B 1 167 ? 1.415 -46.406 -0.006 1 85.69 167 GLN B N 1
ATOM 4193 C CA . GLN B 1 167 ? 0.001 -46.75 0.097 1 85.69 167 GLN B CA 1
ATOM 4194 C C . GLN B 1 167 ? -0.224 -47.875 1.127 1 85.69 167 GLN B C 1
ATOM 4196 O O . GLN B 1 167 ? 0.393 -48.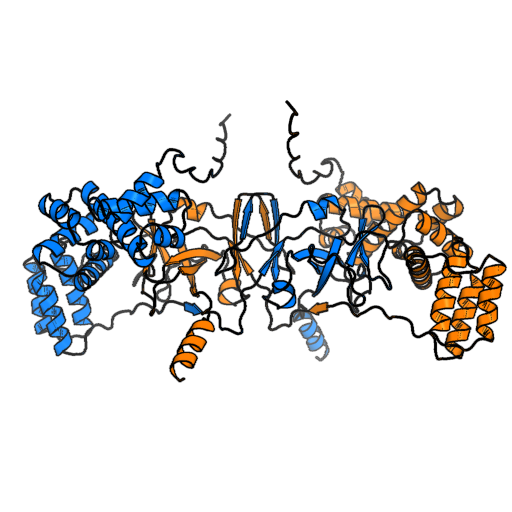938 1.049 1 85.69 167 GLN B O 1
ATOM 4201 N N . LYS B 1 168 ? -1.159 -47.594 2.111 1 83.44 168 LYS B N 1
ATOM 4202 C CA . LYS B 1 168 ? -1.48 -48.562 3.135 1 83.44 168 LYS B CA 1
ATOM 4203 C C . LYS B 1 168 ? -2.512 -49.562 2.627 1 83.44 168 LYS B C 1
ATOM 4205 O O . LYS B 1 168 ? -2.459 -50.75 2.973 1 83.44 168 LYS B O 1
ATOM 4210 N N . ASP B 1 169 ? -3.389 -49.094 1.833 1 88.25 169 ASP B N 1
ATOM 4211 C CA . ASP B 1 169 ? -4.441 -49.969 1.294 1 88.25 169 ASP B CA 1
ATOM 4212 C C . ASP B 1 169 ? -3.896 -50.875 0.218 1 88.25 169 ASP B C 1
ATOM 4214 O O . ASP B 1 169 ? -3.408 -50.438 -0.818 1 88.25 169 ASP B O 1
ATOM 4218 N N . ILE B 1 170 ? -4.102 -52.125 0.465 1 86.25 170 ILE B N 1
ATOM 4219 C CA . ILE B 1 170 ? -3.523 -53.156 -0.396 1 86.25 170 ILE B CA 1
ATOM 4220 C C . ILE B 1 170 ? -4.148 -53.062 -1.786 1 86.25 170 ILE B C 1
ATOM 4222 O O . ILE B 1 170 ? -3.471 -53.281 -2.793 1 86.25 170 ILE B O 1
ATOM 4226 N N . GLN B 1 171 ? -5.414 -52.812 -1.815 1 89.94 171 GLN B N 1
ATOM 4227 C CA . GLN B 1 171 ? -6.074 -52.719 -3.113 1 89.94 171 GLN B CA 1
ATOM 4228 C C . GLN B 1 171 ? -5.539 -51.531 -3.922 1 89.94 171 GLN B C 1
ATOM 4230 O O . GLN B 1 171 ? -5.223 -51.688 -5.105 1 89.94 171 GLN B O 1
ATOM 4235 N N . GLU B 1 172 ? -5.484 -50.5 -3.232 1 91.31 172 GLU B N 1
ATOM 4236 C CA . GLU B 1 172 ? -4.965 -49.312 -3.91 1 91.31 172 GLU B CA 1
ATOM 4237 C C . GLU B 1 172 ? -3.494 -49.5 -4.281 1 91.31 172 GLU B C 1
ATOM 4239 O O . GLU B 1 172 ? -3.047 -49 -5.324 1 91.31 172 GLU B O 1
ATOM 4244 N N . ARG B 1 173 ? -2.773 -50.125 -3.508 1 90.81 173 ARG B N 1
ATOM 4245 C CA . ARG B 1 173 ? -1.369 -50.406 -3.783 1 90.81 173 ARG B CA 1
ATOM 4246 C C . ARG B 1 173 ? -1.222 -51.25 -5.055 1 90.81 173 ARG B C 1
ATOM 4248 O O . ARG B 1 173 ? -0.393 -50.938 -5.914 1 90.81 173 ARG B O 1
ATOM 4255 N N . SER B 1 174 ? -2.01 -52.219 -5.156 1 91.25 174 SER B N 1
ATOM 4256 C CA . SER B 1 174 ? -1.958 -53.062 -6.328 1 91.25 174 SER B CA 1
ATOM 4257 C C . SER B 1 174 ? -2.312 -52.312 -7.598 1 91.25 174 SER B C 1
ATOM 4259 O O . SER B 1 174 ? -1.729 -52.531 -8.656 1 91.25 174 SER B O 1
ATOM 4261 N N . ARG B 1 175 ? -3.314 -51.469 -7.398 1 93.31 175 ARG B N 1
ATOM 4262 C CA . ARG B 1 175 ? -3.721 -50.688 -8.547 1 93.31 175 ARG B CA 1
ATOM 4263 C C . ARG B 1 175 ? -2.582 -49.781 -9.016 1 93.31 175 ARG B C 1
ATOM 4265 O O . ARG B 1 175 ? -2.354 -49.625 -10.219 1 93.31 175 ARG B O 1
ATOM 4272 N N . LEU B 1 176 ? -1.86 -49.25 -8.094 1 92.94 176 LEU B N 1
ATOM 4273 C CA . LEU B 1 176 ? -0.745 -48.344 -8.414 1 92.94 176 LEU B CA 1
ATOM 4274 C C . LEU B 1 176 ? 0.394 -49.125 -9.07 1 92.94 176 LEU B C 1
ATOM 4276 O O . LEU B 1 176 ? 1.018 -48.656 -10.016 1 92.94 176 LEU B O 1
ATOM 4280 N N . ILE B 1 177 ? 0.643 -50.312 -8.617 1 93.69 177 ILE B N 1
ATOM 4281 C CA . ILE B 1 177 ? 1.688 -51.125 -9.203 1 93.69 177 ILE B CA 1
ATOM 4282 C C . ILE B 1 177 ? 1.314 -51.5 -10.641 1 93.69 177 ILE B C 1
ATOM 4284 O O . ILE B 1 177 ? 2.164 -51.469 -11.539 1 93.69 177 ILE B O 1
ATOM 4288 N N . ALA B 1 178 ? 0.007 -51.781 -10.836 1 93.88 178 ALA B N 1
ATOM 4289 C CA . ALA B 1 178 ? -0.472 -52.125 -12.172 1 93.88 178 ALA B CA 1
ATOM 4290 C C . ALA B 1 178 ? -0.28 -50.938 -13.125 1 93.88 178 ALA B C 1
ATOM 4292 O O . ALA B 1 178 ? 0.071 -51.125 -14.289 1 93.88 178 ALA B O 1
ATOM 4293 N N . LYS B 1 179 ? -0.545 -49.812 -12.641 1 92.75 179 LYS B N 1
ATOM 4294 C CA . LYS B 1 179 ? -0.356 -48.594 -13.453 1 92.75 179 LYS B CA 1
ATOM 4295 C C . LYS B 1 179 ? 1.107 -48.438 -13.852 1 92.75 179 LYS B C 1
ATOM 4297 O O . LYS B 1 179 ? 1.408 -48.062 -14.984 1 92.75 179 LYS B O 1
ATOM 4302 N N . GLY B 1 180 ? 1.959 -48.688 -12.906 1 94.25 180 GLY B N 1
ATOM 4303 C CA . GLY B 1 180 ? 3.379 -48.594 -13.211 1 94.25 180 GLY B CA 1
ATOM 4304 C C . GLY B 1 180 ? 3.822 -49.625 -14.242 1 94.25 180 GLY B C 1
ATOM 4305 O O . GLY B 1 180 ? 4.605 -49.312 -15.141 1 94.25 180 GLY B O 1
ATOM 4306 N N . LEU B 1 181 ? 3.271 -50.812 -14.109 1 94.75 181 LEU B N 1
ATOM 4307 C CA . LEU B 1 181 ? 3.654 -51.906 -14.992 1 94.75 181 LEU B CA 1
ATOM 4308 C C . LEU B 1 181 ? 3.178 -51.656 -16.422 1 94.75 181 LEU B C 1
ATOM 4310 O O . LEU B 1 181 ? 3.75 -52.188 -17.375 1 94.75 181 LEU B O 1
ATOM 4314 N N . LYS B 1 182 ? 2.211 -50.812 -16.516 1 93.62 182 LYS B N 1
ATOM 4315 C CA . LYS B 1 182 ? 1.672 -50.469 -17.828 1 93.62 182 LYS B CA 1
ATOM 4316 C C . LYS B 1 182 ? 2.697 -49.719 -18.656 1 93.62 182 LYS B C 1
ATOM 4318 O O . LYS B 1 182 ? 2.758 -49.875 -19.875 1 93.62 182 LYS B O 1
ATOM 4323 N N . PHE B 1 183 ? 3.547 -48.938 -18 1 94 183 PHE B N 1
ATOM 4324 C CA . PHE B 1 183 ? 4.379 -48 -18.734 1 94 183 PHE B CA 1
ATOM 4325 C C . PHE B 1 183 ? 5.836 -48.438 -18.719 1 94 183 PHE B C 1
ATOM 4327 O O . PHE B 1 183 ? 6.637 -47.969 -19.531 1 94 183 PHE B O 1
ATOM 4334 N N . VAL B 1 184 ? 6.191 -49.312 -17.844 1 94.12 184 VAL B N 1
ATOM 4335 C CA . VAL B 1 184 ? 7.59 -49.656 -17.609 1 94.12 184 VAL B CA 1
ATOM 4336 C C . VAL B 1 184 ? 8.211 -50.219 -18.875 1 94.12 184 VAL B C 1
ATOM 4338 O O . VAL B 1 184 ? 7.566 -51 -19.609 1 94.12 184 VAL B O 1
ATOM 4341 N N . LYS B 1 185 ? 9.438 -49.844 -19.172 1 91.25 185 LYS B N 1
ATOM 4342 C CA . LYS B 1 185 ? 10.102 -50.312 -20.391 1 91.25 185 LYS B CA 1
ATOM 4343 C C . LYS B 1 185 ? 11.312 -51.188 -20.078 1 91.25 185 LYS B C 1
ATOM 4345 O O . LYS B 1 185 ? 11.539 -52.188 -20.75 1 91.25 185 LYS B O 1
ATOM 4350 N N . SER B 1 186 ? 12.062 -50.875 -19.047 1 93.06 186 SER B N 1
ATOM 4351 C CA . SER B 1 186 ? 13.266 -51.625 -18.719 1 93.06 186 SER B CA 1
ATOM 4352 C C . SER B 1 186 ? 12.93 -52.844 -17.891 1 93.06 186 SER B C 1
ATOM 4354 O O . SER B 1 186 ? 11.992 -52.844 -17.094 1 93.06 186 SER B O 1
ATOM 4356 N N . THR B 1 187 ? 13.727 -53.906 -18.094 1 94.31 187 THR B N 1
ATOM 4357 C CA . THR B 1 187 ? 13.531 -55.156 -17.359 1 94.31 187 THR B CA 1
ATOM 4358 C C . THR B 1 187 ? 13.852 -54.938 -15.883 1 94.31 187 THR B C 1
ATOM 4360 O O . THR B 1 187 ? 13.188 -55.531 -15.016 1 94.31 187 THR B O 1
ATOM 4363 N N . ALA B 1 188 ? 14.836 -54.188 -15.703 1 93.62 188 ALA B N 1
ATOM 4364 C CA . ALA B 1 188 ? 15.227 -53.938 -14.312 1 93.62 188 ALA B CA 1
ATOM 4365 C C . ALA B 1 188 ? 14.117 -53.25 -13.555 1 93.62 188 ALA B C 1
ATOM 4367 O O . ALA B 1 188 ? 13.805 -53.594 -12.414 1 93.62 188 ALA B O 1
ATOM 4368 N N . ALA B 1 189 ? 13.531 -52.25 -14.141 1 94.38 189 ALA B N 1
ATOM 4369 C CA . ALA B 1 189 ? 12.453 -51.5 -13.508 1 94.38 189 ALA B CA 1
ATOM 4370 C C . ALA B 1 189 ? 11.227 -52.375 -13.297 1 94.38 189 ALA B C 1
ATOM 4372 O O . ALA B 1 189 ? 10.547 -52.281 -12.273 1 94.38 189 ALA B O 1
ATOM 4373 N N . ARG B 1 190 ? 10.953 -53.188 -14.25 1 94.81 190 ARG B N 1
ATOM 4374 C CA . ARG B 1 190 ? 9.82 -54.125 -14.141 1 94.81 190 ARG B CA 1
ATOM 4375 C C . ARG B 1 190 ? 9.977 -55.062 -12.945 1 94.81 190 ARG B C 1
ATOM 4377 O O . ARG B 1 190 ? 9.016 -55.312 -12.219 1 94.81 190 ARG B O 1
ATOM 4384 N N . SER B 1 191 ? 11.211 -55.5 -12.805 1 93.38 191 SER B N 1
ATOM 4385 C CA . SER B 1 191 ? 11.492 -56.375 -11.695 1 93.38 191 SER B CA 1
ATOM 4386 C C . SER B 1 191 ? 11.281 -55.688 -10.352 1 93.38 191 SER B C 1
ATOM 4388 O O . SER B 1 191 ? 10.781 -56.281 -9.398 1 93.38 191 SER B O 1
ATOM 4390 N N . GLN B 1 192 ? 11.648 -54.5 -10.289 1 91.56 192 GLN B N 1
ATOM 4391 C CA . GLN B 1 192 ? 11.477 -53.719 -9.07 1 91.56 192 GLN B CA 1
ATOM 4392 C C . GLN B 1 192 ? 9.992 -53.531 -8.734 1 91.56 192 GLN B C 1
ATOM 4394 O O . GLN B 1 192 ? 9.602 -53.625 -7.57 1 91.56 192 GLN B O 1
ATOM 4399 N N . LEU B 1 193 ? 9.164 -53.281 -9.711 1 93.06 193 LEU B N 1
ATOM 4400 C CA . LEU B 1 193 ? 7.73 -53.094 -9.523 1 93.06 193 LEU B CA 1
ATOM 4401 C C . LEU B 1 193 ? 7.059 -54.406 -9.094 1 93.06 193 LEU B C 1
ATOM 4403 O O . LEU B 1 193 ? 6.172 -54.375 -8.234 1 93.06 193 LEU B O 1
ATOM 4407 N N . GLU B 1 194 ? 7.527 -55.406 -9.688 1 92.12 194 GLU B N 1
ATOM 4408 C CA . GLU B 1 194 ? 6.945 -56.719 -9.359 1 92.12 194 GLU B CA 1
ATOM 4409 C C . GLU B 1 194 ? 7.281 -57.125 -7.93 1 92.12 194 GLU B C 1
ATOM 4411 O O . GLU B 1 194 ? 6.488 -57.812 -7.273 1 92.12 194 GLU B O 1
ATOM 4416 N N . GLN B 1 195 ? 8.414 -56.75 -7.492 1 90.5 195 GLN B N 1
ATOM 4417 C CA . GLN B 1 195 ? 8.828 -57.062 -6.129 1 90.5 195 GLN B CA 1
ATOM 4418 C C . GLN B 1 195 ? 7.91 -56.406 -5.109 1 90.5 195 GLN B C 1
ATOM 4420 O O . GLN B 1 195 ? 7.758 -56.875 -3.99 1 90.5 195 GLN B O 1
ATOM 4425 N N . LEU B 1 196 ? 7.32 -55.312 -5.473 1 90.62 196 LEU B N 1
ATOM 4426 C CA . LEU B 1 196 ? 6.445 -54.594 -4.57 1 90.62 196 LEU B CA 1
ATOM 4427 C C . LEU B 1 196 ? 5.148 -55.344 -4.324 1 90.62 196 LEU B C 1
ATOM 4429 O O . LEU B 1 196 ? 4.438 -55.062 -3.354 1 90.62 196 LEU B O 1
ATOM 4433 N N . LEU B 1 197 ? 4.836 -56.281 -5.188 1 87.62 197 LEU B N 1
ATOM 4434 C CA . LEU B 1 197 ? 3.627 -57.094 -5.035 1 87.62 197 LEU B CA 1
ATOM 4435 C C . LEU B 1 197 ? 3.727 -58 -3.814 1 87.62 197 LEU B C 1
ATOM 4437 O O . LEU B 1 197 ? 2.707 -58.406 -3.254 1 87.62 197 LEU B O 1
ATOM 4441 N N . THR B 1 198 ? 5.031 -58.188 -3.379 1 86.06 198 THR B N 1
ATOM 4442 C CA . THR B 1 198 ? 5.227 -59.125 -2.264 1 86.06 198 THR B CA 1
ATOM 4443 C C . THR B 1 198 ? 5.82 -58.375 -1.061 1 86.06 198 THR B C 1
ATOM 4445 O O . THR B 1 198 ? 5.816 -58.906 0.054 1 86.06 198 THR B O 1
ATOM 4448 N N . ASP B 1 199 ? 6.438 -57.281 -1.366 1 82.06 199 ASP B N 1
ATOM 4449 C CA . ASP B 1 199 ? 6.988 -56.469 -0.297 1 82.06 199 ASP B CA 1
ATOM 4450 C C . ASP B 1 199 ? 5.945 -55.469 0.235 1 82.06 199 ASP B C 1
ATOM 4452 O O . ASP B 1 199 ? 5.676 -54.438 -0.39 1 82.06 199 ASP B O 1
ATOM 4456 N N . PHE B 1 200 ? 5.445 -55.688 1.411 1 77.38 200 PHE B N 1
ATOM 4457 C CA . PHE B 1 200 ? 4.352 -54.875 1.932 1 77.38 200 PHE B CA 1
ATOM 4458 C C . PHE B 1 200 ? 4.875 -53.812 2.887 1 77.38 200 PHE B C 1
ATOM 4460 O O . PHE B 1 200 ? 4.109 -53.219 3.654 1 77.38 200 PHE B O 1
ATOM 4467 N N . THR B 1 201 ? 6.281 -53.531 2.828 1 78.31 201 THR B N 1
ATOM 4468 C CA . THR B 1 201 ? 6.84 -52.469 3.678 1 78.31 201 THR B CA 1
ATOM 4469 C C . THR B 1 201 ? 6.344 -51.094 3.238 1 78.31 201 THR B C 1
ATOM 4471 O O . THR B 1 201 ? 6.367 -50.781 2.049 1 78.31 201 THR B O 1
ATOM 4474 N N . VAL B 1 202 ? 5.629 -50.344 4.078 1 73.94 202 VAL B N 1
ATOM 4475 C CA . VAL B 1 202 ? 5.078 -49.031 3.773 1 73.94 202 VAL B CA 1
ATOM 4476 C C . VAL B 1 202 ? 6.07 -47.938 4.195 1 73.94 202 VAL B C 1
ATOM 4478 O O . VAL B 1 202 ? 6.605 -47.969 5.305 1 73.94 202 VAL B O 1
ATOM 4481 N N . SER B 1 203 ? 6.523 -47.188 3.176 1 74 203 SER B N 1
ATOM 4482 C CA . SER B 1 203 ? 7.387 -46.031 3.457 1 74 203 SER B CA 1
ATOM 4483 C C . SER B 1 203 ? 6.57 -44.781 3.766 1 74 203 SER B C 1
ATOM 4485 O O . SER B 1 203 ? 5.492 -44.594 3.197 1 74 203 SER B O 1
ATOM 4487 N N . TYR B 1 204 ? 6.828 -44.125 4.906 1 66.25 204 TYR B N 1
ATOM 4488 C CA . TYR B 1 204 ? 6.129 -42.875 5.25 1 66.25 204 TYR B CA 1
ATOM 4489 C C . TYR B 1 204 ? 6.727 -41.688 4.504 1 66.25 204 TYR B C 1
ATOM 4491 O O . TYR B 1 204 ? 7.863 -41.281 4.77 1 66.25 204 TYR B O 1
ATOM 4499 N N . PRO B 1 205 ? 6.086 -41.469 3.338 1 63.19 205 PRO B N 1
ATOM 4500 C CA . PRO B 1 205 ? 6.652 -40.375 2.539 1 63.19 205 PRO B CA 1
ATOM 4501 C C . PRO B 1 205 ? 6.598 -39.031 3.258 1 63.19 205 PRO B C 1
ATOM 4503 O O . PRO B 1 205 ? 5.719 -38.812 4.09 1 63.19 205 PRO B O 1
ATOM 4506 N N . LYS B 1 206 ? 7.668 -38.281 3.092 1 70.5 206 LYS B N 1
ATOM 4507 C CA . LYS B 1 206 ? 7.582 -36.875 3.457 1 70.5 206 LYS B CA 1
ATOM 4508 C C . LYS B 1 206 ? 6.547 -36.125 2.602 1 70.5 206 LYS B C 1
ATOM 4510 O O . LYS B 1 206 ? 6.52 -36.312 1.38 1 70.5 206 LYS B O 1
ATOM 4515 N N . THR B 1 207 ? 5.422 -35.844 3.102 1 75.12 207 THR B N 1
ATOM 4516 C CA . THR B 1 207 ? 4.324 -35.219 2.381 1 75.12 207 THR B CA 1
ATOM 4517 C C . THR B 1 207 ? 4.543 -33.688 2.271 1 75.12 207 THR B C 1
ATOM 4519 O O . THR B 1 207 ? 5.027 -33.062 3.213 1 75.12 207 THR B O 1
ATOM 4522 N N . ALA B 1 208 ? 4.301 -33.25 1.055 1 79.38 208 ALA B N 1
ATOM 4523 C CA . ALA B 1 208 ? 4.395 -31.828 0.822 1 79.38 208 ALA B CA 1
ATOM 4524 C C . ALA B 1 208 ? 3.455 -31.047 1.744 1 79.38 208 ALA B C 1
ATOM 4526 O O . ALA B 1 208 ? 2.328 -31.484 1.995 1 79.38 208 ALA B O 1
ATOM 4527 N N . PRO B 1 209 ? 3.961 -29.922 2.266 1 85.12 209 PRO B N 1
ATOM 4528 C CA . PRO B 1 209 ? 3.098 -29.109 3.123 1 85.12 209 PRO B CA 1
ATOM 4529 C C . PRO B 1 209 ? 1.973 -28.422 2.348 1 85.12 209 PRO B C 1
ATOM 4531 O O . PRO B 1 209 ? 2.016 -28.359 1.117 1 85.12 209 PRO B O 1
ATOM 4534 N N . ARG B 1 210 ? 0.952 -28.016 3.053 1 87.19 210 ARG B N 1
ATOM 4535 C CA . ARG B 1 210 ? -0.114 -27.234 2.438 1 87.19 210 ARG B CA 1
ATOM 4536 C C . ARG B 1 210 ? 0.378 -25.844 2.059 1 87.19 210 ARG B C 1
ATOM 4538 O O . ARG B 1 210 ? 1.208 -25.266 2.76 1 87.19 210 ARG B O 1
ATOM 4545 N N . LEU B 1 211 ? -0.124 -25.406 0.968 1 88.88 211 LEU B N 1
ATOM 4546 C CA . LEU B 1 211 ? 0.188 -24.031 0.589 1 88.88 211 LEU B CA 1
ATOM 4547 C C . LEU B 1 211 ? -0.413 -23.047 1.584 1 88.88 211 LEU B C 1
ATOM 4549 O O . LEU B 1 211 ? -1.536 -23.234 2.055 1 88.88 211 LEU B O 1
ATOM 4553 N N . PRO B 1 212 ? 0.345 -22.078 1.969 1 91.5 212 PRO B N 1
ATOM 4554 C CA . PRO B 1 212 ? -0.208 -21.047 2.855 1 91.5 212 PRO B CA 1
ATOM 4555 C C . PRO B 1 212 ? -1.187 -20.109 2.143 1 91.5 212 PRO B C 1
ATOM 4557 O O . PRO B 1 212 ? -0.832 -18.984 1.806 1 91.5 212 PRO B O 1
ATOM 4560 N N . VAL B 1 213 ? -2.369 -20.531 2.053 1 91 213 VAL B N 1
ATOM 4561 C CA . VAL B 1 213 ? -3.385 -19.828 1.28 1 91 213 VAL B CA 1
ATOM 4562 C C . VAL B 1 213 ? -4.285 -19.031 2.219 1 91 213 VAL B C 1
ATOM 4564 O O . VAL B 1 213 ? -4.684 -19.531 3.277 1 91 213 VAL B O 1
ATOM 4567 N N . TYR B 1 214 ? -4.477 -17.812 1.84 1 89.12 214 TYR B N 1
ATOM 4568 C CA . TYR B 1 214 ? -5.391 -16.938 2.576 1 89.12 214 TYR B CA 1
ATOM 4569 C C . TYR B 1 214 ? -6.383 -16.281 1.637 1 89.12 214 TYR B C 1
ATOM 4571 O O . TYR B 1 214 ? -6.031 -15.898 0.516 1 89.12 214 TYR B O 1
ATOM 4579 N N . ARG B 1 215 ? -7.645 -16.25 2.004 1 84.44 215 ARG B N 1
ATOM 4580 C CA . ARG B 1 215 ? -8.648 -15.484 1.285 1 84.44 215 ARG B CA 1
ATOM 4581 C C . ARG B 1 215 ? -9.258 -14.406 2.184 1 84.44 215 ARG B C 1
ATOM 4583 O O . ARG B 1 215 ? -9.664 -14.695 3.314 1 84.44 215 ARG B O 1
ATOM 4590 N N . LEU B 1 216 ? -9.281 -13.195 1.604 1 78.06 216 LEU B N 1
ATOM 4591 C CA . LEU B 1 216 ? -9.828 -12.094 2.391 1 78.06 216 LEU B CA 1
ATOM 4592 C C . LEU B 1 216 ? -11.312 -12.312 2.672 1 78.06 216 LEU B C 1
ATOM 4594 O O . LEU B 1 216 ? -12.07 -12.688 1.776 1 78.06 216 LEU B O 1
ATOM 4598 N N . GLU B 1 217 ? -11.641 -12.172 3.916 1 75.06 217 GLU B N 1
ATOM 4599 C CA . GLU B 1 217 ? -13.039 -12.273 4.309 1 75.06 217 GLU B CA 1
ATOM 4600 C C . GLU B 1 217 ? -13.82 -11.023 3.891 1 75.06 217 GLU B C 1
ATOM 4602 O O . GLU B 1 217 ? -13.227 -10 3.562 1 75.06 217 GLU B O 1
ATOM 4607 N N . GLU B 1 218 ? -15.086 -11.188 3.801 1 64.19 218 GLU B N 1
ATOM 4608 C CA . GLU B 1 218 ? -15.984 -10.102 3.398 1 64.19 218 GLU B CA 1
ATOM 4609 C C . GLU B 1 218 ? -15.742 -8.852 4.234 1 64.19 218 GLU B C 1
ATOM 4611 O O . GLU B 1 218 ? -15.805 -7.734 3.715 1 64.19 218 GLU B O 1
ATOM 4616 N N . SER B 1 219 ? -15.477 -9.078 5.457 1 67.62 219 SER B N 1
ATOM 4617 C CA . SER B 1 219 ? -15.312 -7.945 6.367 1 67.62 219 SER B CA 1
ATOM 4618 C C . SER B 1 219 ? -13.938 -7.309 6.223 1 67.62 219 SER B C 1
ATOM 4620 O O . SER B 1 219 ? -13.727 -6.16 6.617 1 67.62 219 SER B O 1
ATOM 4622 N N . GLU B 1 220 ? -13.102 -8.102 5.645 1 70.94 220 GLU B N 1
ATOM 4623 C CA . GLU B 1 220 ? -11.734 -7.613 5.508 1 70.94 220 GLU B CA 1
ATOM 4624 C C . GLU B 1 220 ? -11.539 -6.887 4.18 1 70.94 220 GLU B C 1
ATOM 4626 O O . GLU B 1 220 ? -12.148 -7.25 3.172 1 70.94 220 GLU B O 1
ATOM 4631 N N . GLU B 1 221 ? -10.93 -5.723 4.258 1 77.69 221 GLU B N 1
ATOM 4632 C CA . GLU B 1 221 ? -10.602 -4.984 3.043 1 77.69 221 GLU B CA 1
ATOM 4633 C C . GLU B 1 221 ? -9.094 -4.91 2.836 1 77.69 221 GLU B C 1
ATOM 4635 O O . GLU B 1 221 ? -8.328 -4.867 3.805 1 77.69 221 GLU B O 1
ATOM 4640 N N . LEU B 1 222 ? -8.789 -5.07 1.526 1 85.25 222 LEU B N 1
ATOM 4641 C CA . LEU B 1 222 ? -7.383 -4.844 1.209 1 85.25 222 LEU B CA 1
ATOM 4642 C C . LEU B 1 222 ? -6.98 -3.408 1.525 1 85.25 222 LEU B C 1
ATOM 4644 O O . LEU B 1 222 ? -7.785 -2.484 1.368 1 85.25 222 LEU B O 1
ATOM 4648 N N . PRO B 1 223 ? -5.777 -3.271 1.996 1 92 223 PRO B N 1
ATOM 4649 C CA . PRO B 1 223 ? -5.27 -1.916 2.225 1 92 223 PRO B CA 1
ATOM 4650 C C . PRO B 1 223 ? -5.203 -1.085 0.946 1 92 223 PRO B C 1
ATOM 4652 O O . PRO B 1 223 ? -5.258 -1.638 -0.156 1 92 223 PRO B O 1
ATOM 4655 N N . CYS B 1 224 ? -5.211 0.185 1.108 1 92.19 224 CYS B N 1
ATOM 4656 C CA . CYS B 1 224 ? -5.16 1.115 -0.014 1 92.19 224 CYS B CA 1
ATOM 4657 C C . CYS B 1 224 ? -3.822 1.842 -0.061 1 92.19 224 CYS B C 1
ATOM 4659 O O . CYS B 1 224 ? -3.336 2.324 0.964 1 92.19 224 CYS B O 1
ATOM 4661 N N . ILE B 1 225 ? -3.244 1.856 -1.21 1 94.06 225 ILE B N 1
ATOM 4662 C CA . ILE B 1 225 ? -2.025 2.635 -1.405 1 94.06 225 ILE B CA 1
ATOM 4663 C C . ILE B 1 225 ? -2.387 4.074 -1.772 1 94.06 225 ILE B C 1
ATOM 4665 O O . ILE B 1 225 ? -3.189 4.309 -2.68 1 94.06 225 ILE B O 1
ATOM 4669 N N . VAL B 1 226 ? -1.833 4.949 -1.082 1 94.31 226 VAL B N 1
ATOM 4670 C CA . VAL B 1 226 ? -2.115 6.363 -1.306 1 94.31 226 VAL B CA 1
ATOM 4671 C C . VAL B 1 226 ? -0.811 7.125 -1.532 1 94.31 226 VAL B C 1
ATOM 4673 O O . VAL B 1 226 ? 0.181 6.887 -0.838 1 94.31 226 VAL B O 1
ATOM 4676 N N . PRO B 1 227 ? -0.783 8.031 -2.502 1 95.38 227 PRO B N 1
ATOM 4677 C CA . PRO B 1 227 ? 0.43 8.812 -2.748 1 95.38 227 PRO B CA 1
ATOM 4678 C C . PRO B 1 227 ? 0.682 9.859 -1.671 1 95.38 227 PRO B C 1
ATOM 4680 O O . PRO B 1 227 ? -0.266 10.375 -1.067 1 95.38 227 PRO B O 1
ATOM 4683 N N . VAL B 1 228 ? 1.962 10.188 -1.475 1 95.25 228 VAL B N 1
ATOM 4684 C CA . VAL B 1 228 ? 2.379 11.188 -0.503 1 95.25 228 VAL B CA 1
ATOM 4685 C C . VAL B 1 228 ? 2.861 12.445 -1.229 1 95.25 228 VAL B C 1
ATOM 4687 O O . VAL B 1 228 ? 3.775 12.375 -2.055 1 95.25 228 VAL B O 1
ATOM 4690 N N . ALA B 1 229 ? 2.236 13.523 -0.933 1 95.5 229 ALA B N 1
ATOM 4691 C CA . ALA B 1 229 ? 2.621 14.781 -1.569 1 95.5 229 ALA B CA 1
ATOM 4692 C C . ALA B 1 229 ? 3.922 15.32 -0.98 1 95.5 229 ALA B C 1
ATOM 4694 O O . ALA B 1 229 ? 4.715 15.945 -1.683 1 95.5 229 ALA B O 1
ATOM 4695 N N . GLY B 1 230 ? 4.059 15.086 0.272 1 92.25 230 GLY B N 1
ATOM 4696 C CA . GLY B 1 230 ? 5.234 15.586 0.967 1 92.25 230 GLY B CA 1
ATOM 4697 C C . GLY B 1 230 ? 4.957 15.977 2.408 1 92.25 230 GLY B C 1
ATOM 4698 O O . GLY B 1 230 ? 3.982 15.516 3.004 1 92.25 230 GLY B O 1
ATOM 4699 N N . ARG B 1 231 ? 5.934 16.812 2.916 1 89.19 231 ARG B N 1
ATOM 4700 C CA . ARG B 1 231 ? 5.836 17.312 4.285 1 89.19 231 ARG B CA 1
ATOM 4701 C C . ARG B 1 231 ? 5.586 18.812 4.305 1 89.19 231 ARG B C 1
ATOM 4703 O O . ARG B 1 231 ? 6.16 19.547 3.502 1 89.19 231 ARG B O 1
ATOM 4710 N N . PHE B 1 232 ? 4.652 19.156 5.289 1 86.56 232 PHE B N 1
ATOM 4711 C CA . PHE B 1 232 ? 4.469 20.594 5.473 1 86.56 232 PHE B CA 1
ATOM 4712 C C . PHE B 1 232 ? 5.785 21.25 5.852 1 86.56 232 PHE B C 1
ATOM 4714 O O . PHE B 1 232 ? 6.59 20.688 6.59 1 86.56 232 PHE B O 1
ATOM 4721 N N . PRO B 1 233 ? 6.078 22.484 5.359 1 83.81 233 PRO B N 1
ATOM 4722 C CA . PRO B 1 233 ? 5.262 23.297 4.461 1 83.81 233 PRO B CA 1
ATOM 4723 C C . PRO B 1 233 ? 5.379 22.875 3 1 83.81 233 PRO B C 1
ATOM 4725 O O . PRO B 1 233 ? 6.445 22.438 2.566 1 83.81 233 PRO B O 1
ATOM 4728 N N . LEU B 1 234 ? 4.23 22.938 2.289 1 88.25 234 LEU B N 1
ATOM 4729 C CA . LEU B 1 234 ? 4.156 22.562 0.88 1 88.25 234 LEU B CA 1
ATOM 4730 C C . LEU B 1 234 ? 3.531 23.688 0.054 1 88.25 234 LEU B C 1
ATOM 4732 O O . LEU B 1 234 ? 2.779 24.5 0.583 1 88.25 234 LEU B O 1
ATOM 4736 N N . ASN B 1 235 ? 3.924 23.703 -1.157 1 88.69 235 ASN B N 1
ATOM 4737 C CA . ASN B 1 235 ? 3.285 24.656 -2.066 1 88.69 235 ASN B CA 1
ATOM 4738 C C . ASN B 1 235 ? 2.273 23.969 -2.975 1 88.69 235 ASN B C 1
ATOM 4740 O O . ASN B 1 235 ? 2.164 22.734 -2.971 1 88.69 235 ASN B O 1
ATOM 4744 N N . LYS B 1 236 ? 1.58 24.719 -3.625 1 92.06 236 LYS B N 1
ATOM 4745 C CA . LYS B 1 236 ? 0.509 24.219 -4.48 1 92.06 236 LYS B CA 1
ATOM 4746 C C . LYS B 1 236 ? 1.066 23.344 -5.598 1 92.06 236 LYS B C 1
ATOM 4748 O O . LYS B 1 236 ? 0.422 22.375 -6.016 1 92.06 236 LYS B O 1
ATOM 4753 N N . GLU B 1 237 ? 2.195 23.656 -6.07 1 91.75 237 GLU B N 1
ATOM 4754 C CA . GLU B 1 237 ? 2.826 22.875 -7.141 1 91.75 237 GLU B CA 1
ATOM 4755 C C . GLU B 1 237 ? 3.135 21.453 -6.688 1 91.75 237 GLU B C 1
ATOM 4757 O O . GLU B 1 237 ? 2.963 20.5 -7.453 1 91.75 237 GLU B O 1
ATOM 4762 N N . ASP B 1 238 ? 3.586 21.375 -5.488 1 91.62 238 ASP B N 1
ATOM 4763 C CA . ASP B 1 238 ? 3.871 20.062 -4.926 1 91.62 238 ASP B CA 1
ATOM 4764 C C . ASP B 1 238 ? 2.607 19.203 -4.863 1 91.62 238 ASP B C 1
ATOM 4766 O O . ASP B 1 238 ? 2.646 18 -5.148 1 91.62 238 ASP B O 1
ATOM 4770 N N . TRP B 1 239 ? 1.564 19.828 -4.539 1 94.56 239 TRP B N 1
ATOM 4771 C CA . TRP B 1 239 ? 0.271 19.172 -4.387 1 94.56 239 TRP B CA 1
ATOM 4772 C C . TRP B 1 239 ? -0.27 18.719 -5.742 1 94.56 239 TRP B C 1
ATOM 4774 O O . TRP B 1 239 ? -0.741 17.594 -5.879 1 94.56 239 TRP B O 1
ATOM 4784 N N . GLN B 1 240 ? -0.079 19.547 -6.676 1 92.56 240 GLN B N 1
ATOM 4785 C CA . GLN B 1 240 ? -0.612 19.266 -8 1 92.56 240 GLN B CA 1
ATOM 4786 C C . GLN B 1 240 ? 0.266 18.266 -8.75 1 92.56 240 GLN B C 1
ATOM 4788 O O . GLN B 1 240 ? -0.186 17.625 -9.703 1 92.56 240 GLN B O 1
ATOM 4793 N N . ALA B 1 241 ? 1.451 18.172 -8.336 1 91.06 241 ALA B N 1
ATOM 4794 C CA . ALA B 1 241 ? 2.402 17.297 -9.016 1 91.06 241 ALA B CA 1
ATOM 4795 C C . ALA B 1 241 ? 2.158 15.828 -8.656 1 91.06 241 ALA B C 1
ATOM 4797 O O . ALA B 1 241 ? 2.674 14.93 -9.32 1 91.06 241 ALA B O 1
ATOM 4798 N N . VAL B 1 242 ? 1.399 15.602 -7.598 1 92.12 242 VAL B N 1
ATOM 4799 C CA . VAL B 1 242 ? 1.136 14.234 -7.172 1 92.12 242 VAL B CA 1
ATOM 4800 C C . VAL B 1 242 ? 0.307 13.516 -8.234 1 92.12 242 VAL B C 1
ATOM 4802 O O . VAL B 1 242 ? -0.762 13.992 -8.625 1 92.12 242 VAL B O 1
ATOM 4805 N N . PRO B 1 243 ? 0.79 12.422 -8.688 1 87.56 243 PRO B N 1
ATOM 4806 C CA . PRO B 1 243 ? 0.069 11.719 -9.75 1 87.56 243 PRO B CA 1
ATOM 4807 C C . PRO B 1 243 ? -1.224 11.07 -9.258 1 87.56 243 PRO B C 1
ATOM 4809 O O . PRO B 1 243 ? -1.348 10.75 -8.07 1 87.56 243 PRO B O 1
ATOM 4812 N N . LEU B 1 244 ? -2.121 10.961 -10.258 1 86.12 244 LEU B N 1
ATOM 4813 C CA . LEU B 1 244 ? -3.33 10.195 -9.984 1 86.12 244 LEU B CA 1
ATOM 4814 C C . LEU B 1 244 ? -3.033 8.695 -9.992 1 86.12 244 LEU B C 1
ATOM 4816 O O . LEU B 1 244 ? -2.301 8.211 -10.859 1 86.12 244 LEU B O 1
ATOM 4820 N N . CYS B 1 245 ? -3.512 8.047 -8.93 1 81.19 245 CYS B N 1
ATOM 4821 C CA . CYS B 1 245 ? -3.246 6.617 -8.836 1 81.19 245 CYS B CA 1
ATOM 4822 C C . CYS B 1 245 ? -4.516 5.809 -9.062 1 81.19 245 CYS B C 1
ATOM 4824 O O . CYS B 1 245 ? -5.559 6.098 -8.469 1 81.19 245 CYS B O 1
ATOM 4826 N N . GLU B 1 246 ? -4.395 4.941 -10.023 1 84.12 246 GLU B N 1
ATOM 4827 C CA . GLU B 1 246 ? -5.512 4.035 -10.266 1 84.12 246 GLU B CA 1
ATOM 4828 C C . GLU B 1 246 ? -5.152 2.604 -9.875 1 84.12 246 GLU B C 1
ATOM 4830 O O . GLU B 1 246 ? -4.152 2.057 -10.344 1 84.12 246 GLU B O 1
ATOM 4835 N N . ALA B 1 247 ? -6.004 2.113 -9.023 1 87.56 247 ALA B N 1
ATOM 4836 C CA . ALA B 1 247 ? -5.773 0.752 -8.547 1 87.56 247 ALA B CA 1
ATOM 4837 C C . ALA B 1 247 ? -6.363 -0.274 -9.508 1 87.56 247 ALA B C 1
ATOM 4839 O O . ALA B 1 247 ? -7.496 -0.12 -9.969 1 87.56 247 ALA B O 1
ATOM 4840 N N . ILE B 1 248 ? -5.578 -1.315 -9.852 1 86.69 248 ILE B N 1
ATOM 4841 C CA . ILE B 1 248 ? -6.027 -2.402 -10.719 1 86.69 248 ILE B CA 1
ATOM 4842 C C . ILE B 1 248 ? -6.621 -3.523 -9.867 1 86.69 248 ILE B C 1
ATOM 4844 O O . ILE B 1 248 ? -5.934 -4.105 -9.023 1 86.69 248 ILE B O 1
ATOM 4848 N N . GLU B 1 249 ? -7.867 -3.734 -10.102 1 85.38 249 GLU B N 1
ATOM 4849 C CA . GLU B 1 249 ? -8.578 -4.781 -9.375 1 85.38 249 GLU B CA 1
ATOM 4850 C C . GLU B 1 249 ? -8.211 -6.164 -9.891 1 85.38 249 GLU B C 1
ATOM 4852 O O . GLU B 1 249 ? -7.793 -6.312 -11.047 1 85.38 249 GLU B O 1
ATOM 4857 N N . PRO B 1 250 ? -8.227 -7.285 -9.047 1 87.81 250 PRO B N 1
ATOM 4858 C CA . PRO B 1 250 ? -8.914 -7.336 -7.75 1 87.81 250 PRO B CA 1
ATOM 4859 C C . PRO B 1 250 ? -7.977 -7.062 -6.574 1 87.81 250 PRO B C 1
ATOM 4861 O O . PRO B 1 250 ? -8.43 -6.969 -5.43 1 87.81 250 PRO B O 1
ATOM 4864 N N . PHE B 1 251 ? -6.754 -6.871 -6.711 1 91 251 PHE B N 1
ATOM 4865 C CA . PHE B 1 251 ? -5.832 -6.801 -5.582 1 91 251 PHE B CA 1
ATOM 4866 C C . PHE B 1 251 ? -5.379 -5.367 -5.336 1 91 251 PHE B C 1
ATOM 4868 O O . PHE B 1 251 ? -4.559 -5.113 -4.457 1 91 251 PHE B O 1
ATOM 4875 N N . GLY B 1 252 ? -5.922 -4.465 -6.133 1 89.81 252 GLY B N 1
ATOM 4876 C CA . GLY B 1 252 ? -5.621 -3.061 -5.922 1 89.81 252 GLY B CA 1
ATOM 4877 C C . GLY B 1 252 ? -4.184 -2.701 -6.246 1 89.81 252 GLY B C 1
ATOM 4878 O O . GLY B 1 252 ? -3.545 -1.947 -5.508 1 89.81 252 GLY B O 1
ATOM 4879 N N . ILE B 1 253 ? -3.688 -3.262 -7.297 1 92.56 253 ILE B N 1
ATOM 4880 C CA . ILE B 1 253 ? -2.311 -3.029 -7.719 1 92.56 253 ILE B CA 1
ATOM 4881 C C . ILE B 1 253 ? -2.186 -1.638 -8.336 1 92.56 253 ILE B C 1
ATOM 4883 O O . ILE B 1 253 ? -3.043 -1.221 -9.117 1 92.56 253 ILE B O 1
ATOM 4887 N N . ILE B 1 254 ? -1.157 -0.96 -7.895 1 91.19 254 ILE B N 1
ATOM 4888 C CA . ILE B 1 254 ? -0.887 0.358 -8.461 1 91.19 254 ILE B CA 1
ATOM 4889 C C . ILE B 1 254 ? 0.385 0.308 -9.305 1 91.19 254 ILE B C 1
ATOM 4891 O O . ILE B 1 254 ? 1.415 -0.199 -8.852 1 91.19 254 ILE B O 1
ATOM 4895 N N . LYS B 1 255 ? 0.213 0.759 -10.523 1 87.81 255 LYS B N 1
ATOM 4896 C CA . LYS B 1 255 ? 1.369 0.912 -11.398 1 87.81 255 LYS B CA 1
ATOM 4897 C C . LYS B 1 255 ? 1.779 2.377 -11.516 1 87.81 255 LYS B C 1
ATOM 4899 O O . LYS B 1 255 ? 0.928 3.256 -11.672 1 87.81 255 LYS B O 1
ATOM 4904 N N . PHE B 1 256 ? 3.004 2.586 -11.32 1 82.56 256 PHE B N 1
ATOM 4905 C CA . PHE B 1 256 ? 3.457 3.971 -11.391 1 82.56 256 PHE B CA 1
ATOM 4906 C C . PHE B 1 256 ? 4.832 4.055 -12.047 1 82.56 256 PHE B C 1
ATOM 4908 O O . PHE B 1 256 ? 5.645 3.135 -11.914 1 82.56 256 PHE B O 1
ATOM 4915 N N . ASN B 1 257 ? 4.879 5.07 -12.82 1 82.94 257 ASN B N 1
ATOM 4916 C CA . ASN B 1 257 ? 6.152 5.414 -13.445 1 82.94 257 ASN B CA 1
ATOM 4917 C C . ASN B 1 257 ? 6.641 6.789 -13.008 1 82.94 257 ASN B C 1
ATOM 4919 O O . ASN B 1 257 ? 5.918 7.781 -13.148 1 82.94 257 ASN B O 1
ATOM 4923 N N . GLY B 1 258 ? 7.863 6.871 -12.469 1 82.44 258 GLY B N 1
ATOM 4924 C CA . GLY B 1 258 ? 8.43 8.125 -12 1 82.44 258 GLY B CA 1
ATOM 4925 C C . GLY B 1 258 ? 8.805 8.102 -10.531 1 82.44 258 GLY B C 1
ATOM 4926 O O . GLY B 1 258 ? 8.992 7.027 -9.953 1 82.44 258 GLY B O 1
ATOM 4927 N N . GLY B 1 259 ? 9.117 9.305 -10.125 1 82.19 259 GLY B N 1
ATOM 4928 C CA . GLY B 1 259 ? 9.469 9.422 -8.719 1 82.19 259 GLY B CA 1
ATOM 4929 C C . GLY B 1 259 ? 8.297 9.805 -7.832 1 82.19 259 GLY B C 1
ATOM 4930 O O . GLY B 1 259 ? 7.465 10.633 -8.219 1 82.19 259 GLY B O 1
ATOM 4931 N N . GLY B 1 260 ? 8.211 9.016 -6.738 1 86.19 260 GLY B N 1
ATOM 4932 C CA . GLY B 1 260 ? 7.156 9.352 -5.801 1 86.19 260 GLY B CA 1
ATOM 4933 C C . GLY B 1 260 ? 7.258 8.602 -4.488 1 86.19 260 GLY B C 1
ATOM 4934 O O . GLY B 1 260 ? 8.164 7.785 -4.305 1 86.19 260 GLY B O 1
ATOM 4935 N N . ALA B 1 261 ? 6.422 9.047 -3.578 1 91.25 261 ALA B N 1
ATOM 4936 C CA . ALA B 1 261 ? 6.32 8.391 -2.277 1 91.25 261 ALA B CA 1
ATOM 4937 C C . ALA B 1 261 ? 4.906 7.867 -2.041 1 91.25 261 ALA B C 1
ATOM 4939 O O . ALA B 1 261 ? 3.926 8.492 -2.453 1 91.25 261 ALA B O 1
ATOM 4940 N N . TRP B 1 262 ? 4.871 6.68 -1.398 1 93 262 TRP B N 1
ATOM 4941 C CA . TRP B 1 262 ? 3.582 6.023 -1.206 1 93 262 TRP B CA 1
ATOM 4942 C C . TRP B 1 262 ? 3.447 5.496 0.218 1 93 262 TRP B C 1
ATOM 4944 O O . TRP B 1 262 ? 4.441 5.129 0.848 1 93 262 TRP B O 1
ATOM 4954 N N . LEU B 1 263 ? 2.252 5.523 0.613 1 93.56 263 LEU B N 1
ATOM 4955 C CA . LEU B 1 263 ? 1.898 4.969 1.914 1 93.56 263 LEU B CA 1
ATOM 4956 C C . LEU B 1 263 ? 0.661 4.082 1.809 1 93.56 263 LEU B C 1
ATOM 4958 O O . LEU B 1 263 ? -0.231 4.348 1 1 93.56 263 LEU B O 1
ATOM 4962 N N . ALA B 1 264 ? 0.678 2.975 2.602 1 93.94 264 ALA B N 1
ATOM 4963 C CA . ALA B 1 264 ? -0.49 2.1 2.604 1 93.94 264 ALA B CA 1
ATOM 4964 C C . ALA B 1 264 ? -1.344 2.326 3.85 1 93.94 264 ALA B C 1
ATOM 4966 O O . ALA B 1 264 ? -0.817 2.426 4.961 1 93.94 264 ALA B O 1
ATOM 4967 N N . LEU B 1 265 ? -2.627 2.455 3.643 1 92.81 265 LEU B N 1
ATOM 4968 C CA . LEU B 1 265 ? -3.58 2.605 4.738 1 92.81 265 LEU B CA 1
ATOM 4969 C C . LEU B 1 265 ? -4.531 1.415 4.797 1 92.81 265 LEU B C 1
ATOM 4971 O O . LEU B 1 265 ? -4.844 0.813 3.77 1 92.81 265 LEU B O 1
ATOM 4975 N N . PRO B 1 266 ? -4.93 1.114 6.047 1 89.56 266 PRO B N 1
ATOM 4976 C CA . PRO B 1 266 ? -5.953 0.068 6.125 1 89.56 266 PRO B CA 1
ATOM 4977 C C . PRO B 1 266 ? -7.184 0.38 5.273 1 89.56 266 PRO B C 1
ATOM 4979 O O . PRO B 1 266 ? -7.484 1.55 5.027 1 89.56 266 PRO B O 1
ATOM 4982 N N . GLY B 1 267 ? -7.852 -0.641 4.832 1 87.81 267 GLY B N 1
ATOM 4983 C CA . GLY B 1 267 ? -9.023 -0.463 3.984 1 87.81 267 GLY B CA 1
ATOM 4984 C C . GLY B 1 267 ? -10.195 0.168 4.711 1 87.81 267 GLY B C 1
ATOM 4985 O O . GLY B 1 267 ? -11.312 -0.34 4.652 1 87.81 267 GLY B O 1
ATOM 4986 N N . TRP B 1 268 ? -9.953 1.247 5.41 1 87.12 268 TRP B N 1
ATOM 4987 C CA . TRP B 1 268 ? -11.023 1.965 6.086 1 87.12 268 TRP B CA 1
ATOM 4988 C C . TRP B 1 268 ? -12.023 2.527 5.078 1 87.12 268 TRP B C 1
ATOM 4990 O O . TRP B 1 268 ? -11.633 3.012 4.016 1 87.12 268 TRP B O 1
ATOM 5000 N N . GLN B 1 269 ? -13.227 2.561 5.398 1 88.38 269 GLN B N 1
ATOM 5001 C CA . GLN B 1 269 ? -14.289 3.004 4.504 1 88.38 269 GLN B CA 1
ATOM 5002 C C . GLN B 1 269 ? -14.078 4.453 4.07 1 88.38 269 GLN B C 1
ATOM 5004 O O . GLN B 1 269 ? -14.352 4.809 2.924 1 88.38 269 GLN B O 1
ATOM 5009 N N . VAL B 1 270 ? -13.609 5.289 4.965 1 90.56 270 VAL B N 1
ATOM 5010 C CA . VAL B 1 270 ? -13.43 6.707 4.664 1 90.56 270 VAL B CA 1
ATOM 5011 C C . VAL B 1 270 ? -12.406 6.871 3.543 1 90.56 270 VAL B C 1
ATOM 5013 O O . VAL B 1 270 ? -12.539 7.758 2.697 1 90.56 270 VAL B O 1
ATOM 5016 N N . VAL B 1 271 ? -11.383 6.047 3.594 1 91.38 271 VAL B N 1
ATOM 5017 C CA . VAL B 1 271 ? -10.344 6.102 2.566 1 91.38 271 VAL B CA 1
ATOM 5018 C C . VAL B 1 271 ? -10.875 5.5 1.268 1 91.38 271 VAL B C 1
ATOM 5020 O O . VAL B 1 271 ? -10.695 6.074 0.19 1 91.38 271 VAL B O 1
ATOM 5023 N N . ARG B 1 272 ? -11.562 4.402 1.387 1 88.12 272 ARG B N 1
ATOM 5024 C CA . ARG B 1 272 ? -12.086 3.701 0.217 1 88.12 272 ARG B CA 1
ATOM 5025 C C . ARG B 1 272 ? -13.156 4.531 -0.484 1 88.12 272 ARG B C 1
ATOM 5027 O O . ARG B 1 272 ? -13.312 4.449 -1.704 1 88.12 272 ARG B O 1
ATOM 5034 N N . ASN B 1 273 ? -13.859 5.312 0.239 1 90.31 273 ASN B N 1
ATOM 5035 C CA . ASN B 1 273 ? -14.93 6.137 -0.315 1 90.31 273 ASN B CA 1
ATOM 5036 C C . ASN B 1 273 ? -14.383 7.41 -0.952 1 90.31 273 ASN B C 1
ATOM 5038 O O . ASN B 1 273 ? -15.109 8.133 -1.635 1 90.31 273 ASN B O 1
ATOM 5042 N N . SER B 1 274 ? -13.172 7.652 -0.687 1 92.69 274 SER B N 1
ATOM 5043 C CA . SER B 1 274 ? -12.555 8.836 -1.285 1 92.69 274 SER B CA 1
ATOM 5044 C C . SER B 1 274 ? -12.195 8.586 -2.746 1 92.69 274 SER B C 1
ATOM 5046 O O . SER B 1 274 ? -11.836 7.473 -3.123 1 92.69 274 SER B O 1
ATOM 5048 N N . GLU B 1 275 ? -12.266 9.516 -3.539 1 93.25 275 GLU B N 1
ATOM 5049 C CA . GLU B 1 275 ? -12.031 9.391 -4.973 1 93.25 275 GLU B CA 1
ATOM 5050 C C . GLU B 1 275 ? -10.547 9.523 -5.305 1 93.25 275 GLU B C 1
ATOM 5052 O O . GLU B 1 275 ? -10.023 8.781 -6.137 1 93.25 275 GLU B O 1
ATOM 5057 N N . ASP B 1 276 ? -9.922 10.5 -4.691 1 95.5 276 ASP B N 1
ATOM 5058 C CA . ASP B 1 276 ? -8.516 10.766 -4.977 1 95.5 276 ASP B CA 1
ATOM 5059 C C . ASP B 1 276 ? -7.762 11.148 -3.707 1 95.5 276 ASP B C 1
ATOM 5061 O O . ASP B 1 276 ? -7.332 12.289 -3.553 1 95.5 276 ASP B O 1
ATOM 5065 N N . PRO B 1 277 ? -7.535 10.156 -2.846 1 96.06 277 PRO B N 1
ATOM 5066 C CA . PRO B 1 277 ? -6.855 10.445 -1.582 1 96.06 277 PRO B CA 1
ATOM 5067 C C . PRO B 1 277 ? -5.359 10.703 -1.761 1 96.06 277 PRO B C 1
ATOM 5069 O O . PRO B 1 277 ? -4.688 9.977 -2.496 1 96.06 277 PRO B O 1
ATOM 5072 N N . VAL B 1 278 ? -4.879 11.766 -1.128 1 96.88 278 VAL B N 1
ATOM 5073 C CA . VAL B 1 278 ? -3.467 12.133 -1.117 1 96.88 278 VAL B CA 1
ATOM 5074 C C . VAL B 1 278 ? -3.02 12.422 0.313 1 96.88 278 VAL B C 1
ATOM 5076 O O . VAL B 1 278 ? -3.777 12.992 1.102 1 96.88 278 VAL B O 1
ATOM 5079 N N . VAL B 1 279 ? -1.8 12.062 0.621 1 96.44 279 VAL B N 1
ATOM 5080 C CA . VAL B 1 279 ? -1.308 12.172 1.99 1 96.44 279 VAL B CA 1
ATOM 5081 C C . VAL B 1 279 ? -0.342 13.344 2.104 1 96.44 279 VAL B C 1
ATOM 5083 O O . VAL B 1 279 ? 0.481 13.57 1.213 1 96.44 279 VAL B O 1
ATOM 5086 N N . ILE B 1 280 ? -0.437 14.062 3.189 1 96.38 280 ILE B N 1
ATOM 5087 C CA . ILE B 1 280 ? 0.53 15.078 3.592 1 96.38 280 ILE B CA 1
ATOM 5088 C C . ILE B 1 280 ? 1.043 14.773 4.996 1 96.38 280 ILE B C 1
ATOM 5090 O O . ILE B 1 280 ? 0.26 14.461 5.895 1 96.38 280 ILE B O 1
ATOM 5094 N N . LEU B 1 281 ? 2.352 14.844 5.125 1 93.94 281 LEU B N 1
ATOM 5095 C CA . LEU B 1 281 ? 2.947 14.695 6.449 1 93.94 281 LEU B CA 1
ATOM 5096 C C . LEU B 1 281 ? 3.055 16.047 7.156 1 93.94 281 LEU B C 1
ATOM 5098 O O . LEU B 1 281 ? 3.406 17.047 6.531 1 93.94 281 LEU B O 1
ATOM 5102 N N . CYS B 1 282 ? 2.666 16.062 8.445 1 90.62 282 CYS B N 1
ATOM 5103 C CA . CYS B 1 282 ? 2.795 17.312 9.203 1 90.62 282 CYS B CA 1
ATOM 5104 C C . CYS B 1 282 ? 2.98 17.016 10.688 1 90.62 282 CYS B C 1
ATOM 5106 O O . CYS B 1 282 ? 2.809 15.883 11.133 1 90.62 282 CYS B O 1
ATOM 5108 N N . GLN B 1 283 ? 3.416 18.078 11.359 1 85.62 283 GLN B N 1
ATOM 5109 C CA . GLN B 1 283 ? 3.498 17.969 12.812 1 85.62 283 GLN B CA 1
ATOM 5110 C C . GLN B 1 283 ? 2.137 18.203 13.461 1 85.62 283 GLN B C 1
ATOM 5112 O O . GLN B 1 283 ? 1.325 18.969 12.945 1 85.62 283 GLN B O 1
ATOM 5117 N N . SER B 1 284 ? 1.929 17.516 14.57 1 87.44 284 SER B N 1
ATOM 5118 C CA . SER B 1 284 ? 0.626 17.562 15.227 1 87.44 284 SER B CA 1
ATOM 5119 C C . SER B 1 284 ? 0.263 19 15.625 1 87.44 284 SER B C 1
ATOM 5121 O O . SER B 1 284 ? -0.917 19.328 15.734 1 87.44 284 SER B O 1
ATOM 5123 N N . ASP B 1 285 ? 1.214 19.891 15.836 1 79.69 285 ASP B N 1
ATOM 5124 C CA . ASP B 1 285 ? 0.94 21.266 16.25 1 79.69 285 ASP B CA 1
ATOM 5125 C C . ASP B 1 285 ? 0.69 22.156 15.047 1 79.69 285 ASP B C 1
ATOM 5127 O O . ASP B 1 285 ? 0.357 23.344 15.203 1 79.69 285 ASP B O 1
ATOM 5131 N N . GLN B 1 286 ? 0.851 21.609 13.867 1 80.69 286 GLN B N 1
ATOM 5132 C CA . GLN B 1 286 ? 0.582 22.359 12.648 1 80.69 286 GLN B CA 1
ATOM 5133 C C . GLN B 1 286 ? -0.871 22.188 12.211 1 80.69 286 GLN B C 1
ATOM 5135 O O . GLN B 1 286 ? -1.316 22.844 11.258 1 80.69 286 GLN B O 1
ATOM 5140 N N . LEU B 1 287 ? -1.553 21.328 12.859 1 88.25 287 LEU B N 1
ATOM 5141 C CA . LEU B 1 287 ? -2.965 21.125 12.555 1 88.25 287 LEU B CA 1
ATOM 5142 C C . LEU B 1 287 ? -3.809 22.297 13.047 1 88.25 287 LEU B C 1
ATOM 5144 O O . LEU B 1 287 ? -3.379 23.047 13.922 1 88.25 287 LEU B O 1
ATOM 5148 N N . PRO B 1 288 ? -4.969 22.453 12.438 1 84.44 288 PRO B N 1
ATOM 5149 C CA . PRO B 1 288 ? -5.812 23.562 12.883 1 84.44 288 PRO B CA 1
ATOM 5150 C C . PRO B 1 288 ? -6.098 23.531 14.383 1 84.44 288 PRO B C 1
ATOM 5152 O O . PRO B 1 288 ? -6.188 24.578 15.031 1 84.44 288 PRO B O 1
ATOM 5155 N N . THR B 1 289 ? -6.301 22.375 14.836 1 78.81 289 THR B N 1
ATOM 5156 C CA . THR B 1 289 ? -6.438 22.141 16.266 1 78.81 289 THR B CA 1
ATOM 5157 C C . THR B 1 289 ? -5.32 21.234 16.781 1 78.81 289 THR B C 1
ATOM 5159 O O . THR B 1 289 ? -5.223 20.062 16.375 1 78.81 289 THR B O 1
ATOM 5162 N N . PRO B 1 290 ? -4.508 21.891 17.562 1 76.94 290 PRO B N 1
ATOM 5163 C CA . PRO B 1 290 ? -3.41 21.062 18.062 1 76.94 290 PRO B CA 1
ATOM 5164 C C . PRO B 1 290 ? -3.9 19.797 18.766 1 76.94 290 PRO B C 1
ATOM 5166 O O . PRO B 1 290 ? -4.922 19.828 19.453 1 76.94 290 PRO B O 1
ATOM 5169 N N . LEU B 1 291 ? -3.213 18.75 18.531 1 81.81 291 LEU B N 1
ATOM 5170 C CA . LEU B 1 291 ? -3.555 17.5 19.188 1 81.81 291 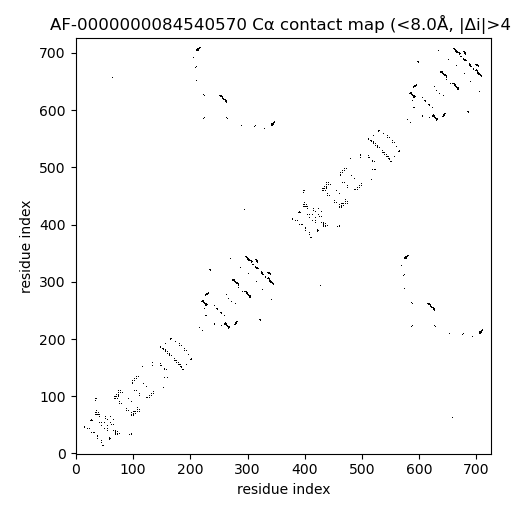LEU B CA 1
ATOM 5171 C C . LEU B 1 291 ? -2.916 17.406 20.562 1 81.81 291 LEU B C 1
ATOM 5173 O O . LEU B 1 291 ? -1.796 17.875 20.766 1 81.81 291 LEU B O 1
ATOM 5177 N N . PRO B 1 292 ? -3.635 16.844 21.438 1 79.94 292 PRO B N 1
ATOM 5178 C CA . PRO B 1 292 ? -3.068 16.688 22.781 1 79.94 292 PRO B CA 1
ATOM 5179 C C . PRO B 1 292 ? -1.812 15.82 22.781 1 79.94 292 PRO B C 1
ATOM 5181 O O . PRO B 1 292 ? -1.663 14.938 21.938 1 79.94 292 PRO B O 1
ATOM 5184 N N . GLY B 1 293 ? -0.891 16.109 23.781 1 77.06 293 GLY B N 1
ATOM 5185 C CA . GLY B 1 293 ? 0.318 15.312 23.938 1 77.06 293 GLY B CA 1
ATOM 5186 C C . GLY B 1 293 ? 1.539 15.953 23.297 1 77.06 293 GLY B C 1
ATOM 5187 O O . GLY B 1 293 ? 1.525 17.141 22.984 1 77.06 293 GLY B O 1
ATOM 5188 N N . GLN B 1 294 ? 2.537 15.18 23.203 1 79.5 294 GLN B N 1
ATOM 5189 C CA . GLN B 1 294 ? 3.783 15.656 22.609 1 79.5 294 GLN B CA 1
ATOM 5190 C C . GLN B 1 294 ? 3.646 15.82 21.109 1 79.5 294 GLN B C 1
ATOM 5192 O O . GLN B 1 294 ? 2.906 15.078 20.453 1 79.5 294 GLN B O 1
ATOM 5197 N N . VAL B 1 295 ? 4.32 16.781 20.703 1 81.12 295 VAL B N 1
ATOM 5198 C CA . VAL B 1 295 ? 4.324 17.047 19.266 1 81.12 295 VAL B CA 1
ATOM 5199 C C . VAL B 1 295 ? 4.906 15.852 18.516 1 81.12 295 VAL B C 1
ATOM 5201 O O . VAL B 1 295 ? 5.965 15.336 18.891 1 81.12 295 VAL B O 1
ATOM 5204 N N . GLU B 1 296 ? 4.195 15.328 17.531 1 85.44 296 GLU B N 1
ATOM 5205 C CA . GLU B 1 296 ? 4.629 14.18 16.734 1 85.44 296 GLU B CA 1
ATOM 5206 C C . GLU B 1 296 ? 4.227 14.352 15.273 1 85.44 296 GLU B C 1
ATOM 5208 O O . GLU B 1 296 ? 3.357 15.164 14.953 1 85.44 296 GLU B O 1
ATOM 5213 N N . GLU B 1 297 ? 4.891 13.625 14.531 1 89 297 GLU B N 1
ATOM 5214 C CA . GLU B 1 297 ? 4.535 13.641 13.117 1 89 297 GLU B CA 1
ATOM 5215 C C . GLU B 1 297 ? 3.25 12.859 12.859 1 89 297 GLU B C 1
ATOM 5217 O O . GLU B 1 297 ? 3.049 11.781 13.422 1 89 297 GLU B O 1
ATOM 5222 N N . VAL B 1 298 ? 2.361 13.445 12.055 1 93.5 298 VAL B N 1
ATOM 5223 C CA . VAL B 1 298 ? 1.092 12.797 11.742 1 93.5 298 VAL B CA 1
ATOM 5224 C C . VAL B 1 298 ? 0.868 12.797 10.234 1 93.5 298 VAL B C 1
ATOM 5226 O O . VAL B 1 298 ? 1.54 13.531 9.5 1 93.5 298 VAL B O 1
ATOM 5229 N N . VAL B 1 299 ? -0.013 11.898 9.82 1 95 299 VAL B N 1
ATOM 5230 C CA . VAL B 1 299 ? -0.399 11.781 8.414 1 95 299 VAL B CA 1
ATOM 5231 C C . VAL B 1 299 ? -1.789 12.375 8.211 1 95 299 VAL B C 1
ATOM 5233 O O . VAL B 1 299 ? -2.75 11.977 8.867 1 95 299 VAL B O 1
ATOM 5236 N N . ALA B 1 300 ? -1.841 13.375 7.379 1 97.12 300 ALA B N 1
ATOM 5237 C CA . ALA B 1 300 ? -3.139 13.914 6.973 1 97.12 300 ALA B CA 1
ATOM 5238 C C . ALA B 1 300 ? -3.549 13.375 5.605 1 97.12 300 ALA B C 1
ATOM 5240 O O . ALA B 1 300 ? -2.832 13.562 4.617 1 97.12 300 ALA B O 1
ATOM 5241 N N . VAL B 1 301 ? -4.648 12.68 5.531 1 97.12 301 VAL B N 1
ATOM 5242 C CA . VAL B 1 301 ? -5.18 12.164 4.273 1 97.12 301 VAL B CA 1
ATOM 5243 C C . VAL B 1 301 ? -6.238 13.117 3.727 1 97.12 301 VAL B C 1
ATOM 5245 O O . VAL B 1 301 ? -7.25 13.375 4.387 1 97.12 301 VAL B O 1
ATOM 5248 N N . ILE B 1 302 ? -6.004 13.617 2.541 1 97.88 302 ILE B N 1
ATOM 5249 C CA . ILE B 1 302 ? -6.871 14.625 1.935 1 97.88 302 ILE B CA 1
ATOM 5250 C C . ILE B 1 302 ? -7.414 14.094 0.607 1 97.88 302 ILE B C 1
ATOM 5252 O O . ILE B 1 302 ? -6.656 13.602 -0.229 1 97.88 302 ILE B O 1
ATOM 5256 N N . ASP B 1 303 ? -8.727 14.109 0.427 1 97.44 303 ASP B N 1
ATOM 5257 C CA . ASP B 1 303 ? -9.336 13.758 -0.852 1 97.44 303 ASP B CA 1
ATOM 5258 C C . ASP B 1 303 ? -9.328 14.945 -1.81 1 97.44 303 ASP B C 1
ATOM 5260 O O . ASP B 1 303 ? -10.086 15.906 -1.629 1 97.44 303 ASP B O 1
ATOM 5264 N N . ARG B 1 304 ? -8.531 14.938 -2.777 1 96.62 304 ARG B N 1
ATOM 5265 C CA . ARG B 1 304 ? -8.383 16.031 -3.734 1 96.62 304 ARG B CA 1
ATOM 5266 C C . ARG B 1 304 ? -9.68 16.266 -4.496 1 96.62 304 ARG B C 1
ATOM 5268 O O . ARG B 1 304 ? -9.898 17.359 -5.039 1 96.62 304 ARG B O 1
ATOM 5275 N N . ALA B 1 305 ? -10.531 15.312 -4.539 1 95.5 305 ALA B N 1
ATOM 5276 C CA . ALA B 1 305 ? -11.797 15.445 -5.258 1 95.5 305 ALA B CA 1
ATOM 5277 C C . ALA B 1 305 ? -12.836 16.188 -4.414 1 95.5 305 ALA B C 1
ATOM 5279 O O . ALA B 1 305 ? -13.812 16.719 -4.945 1 95.5 305 ALA B O 1
ATOM 5280 N N . GLY B 1 306 ? -12.727 16.203 -3.135 1 96.25 306 GLY B N 1
ATOM 5281 C CA . GLY B 1 306 ? -13.656 16.875 -2.242 1 96.25 306 GLY B CA 1
ATOM 5282 C C . GLY B 1 306 ? -13.414 18.375 -2.139 1 96.25 306 GLY B C 1
ATOM 5283 O O . GLY B 1 306 ? -12.781 18.828 -1.187 1 96.25 306 GLY B O 1
ATOM 5284 N N . ARG B 1 307 ? -14 19.109 -3.061 1 96.31 307 ARG B N 1
ATOM 5285 C CA . ARG B 1 307 ? -13.727 20.531 -3.096 1 96.31 307 ARG B CA 1
ATOM 5286 C C . ARG B 1 307 ? -14.984 21.344 -2.811 1 96.31 307 ARG B C 1
ATOM 5288 O O . ARG B 1 307 ? -14.992 22.562 -2.959 1 96.31 307 ARG B O 1
ATOM 5295 N N . THR B 1 308 ? -16.031 20.641 -2.445 1 96.5 308 THR B N 1
ATOM 5296 C CA . THR B 1 308 ? -17.266 21.312 -2.057 1 96.5 308 THR B CA 1
ATOM 5297 C C . THR B 1 308 ? -17.297 21.562 -0.55 1 96.5 308 THR B C 1
ATOM 5299 O O . THR B 1 308 ? -17.109 20.625 0.239 1 96.5 308 THR B O 1
ATOM 5302 N N . TRP B 1 309 ? -17.562 22.766 -0.223 1 95.12 309 TRP B N 1
ATOM 5303 C CA . TRP B 1 309 ? -17.531 23.172 1.178 1 95.12 309 TRP B CA 1
ATOM 5304 C C . TRP B 1 309 ? -18.578 22.422 1.989 1 95.12 309 TRP B C 1
ATOM 5306 O O . TRP B 1 309 ? -19.719 22.234 1.54 1 95.12 309 TRP B O 1
ATOM 5316 N N . GLN B 1 310 ? -18.188 21.938 3.104 1 93.94 310 GLN B N 1
ATOM 5317 C CA . GLN B 1 310 ? -19.031 21.312 4.117 1 93.94 310 GLN B CA 1
ATOM 5318 C C . GLN B 1 310 ? -18.688 21.812 5.512 1 93.94 310 GLN B C 1
ATOM 5320 O O . GLN B 1 310 ? -17.516 21.875 5.883 1 93.94 310 GLN B O 1
ATOM 5325 N N . ALA B 1 311 ? -19.625 22.156 6.32 1 89.06 311 ALA B N 1
ATOM 5326 C CA . ALA B 1 311 ? -19.438 22.781 7.617 1 89.06 311 ALA B CA 1
ATOM 5327 C C . ALA B 1 311 ? -18.75 21.844 8.602 1 89.06 311 ALA B C 1
ATOM 5329 O O . ALA B 1 311 ? -18.125 22.281 9.562 1 89.06 311 ALA B O 1
ATOM 5330 N N . ASP B 1 312 ? -18.797 20.578 8.32 1 91.44 312 ASP B N 1
ATOM 5331 C CA . ASP B 1 312 ? -18.281 19.609 9.289 1 91.44 312 ASP B CA 1
ATOM 5332 C C . ASP B 1 312 ? -16.938 19.047 8.844 1 91.44 312 ASP B C 1
ATOM 5334 O O . ASP B 1 312 ? -16.5 18 9.32 1 91.44 312 ASP B O 1
ATOM 5338 N N . SER B 1 313 ? -16.297 19.781 7.895 1 93.94 313 SER B N 1
ATOM 5339 C CA . SER B 1 313 ? -15.055 19.234 7.355 1 93.94 313 SER B CA 1
ATOM 5340 C C . SER B 1 313 ? -13.953 20.281 7.332 1 93.94 313 SER B C 1
ATOM 5342 O O . SER B 1 313 ? -14.234 21.484 7.332 1 93.94 313 SER B O 1
ATOM 5344 N N . TYR B 1 314 ? -12.766 19.812 7.414 1 95.94 314 TYR B N 1
ATOM 5345 C CA . TYR B 1 314 ? -11.586 20.641 7.18 1 95.94 314 TYR B CA 1
ATOM 5346 C C . TYR B 1 314 ? -11.117 20.516 5.738 1 95.94 314 TYR B C 1
ATOM 5348 O O . TYR B 1 314 ? -11.344 19.484 5.086 1 95.94 314 TYR B O 1
ATOM 5356 N N . PHE B 1 315 ? -10.438 21.578 5.285 1 96.5 315 PHE B N 1
ATOM 5357 C CA . PHE B 1 315 ? -10.039 21.609 3.883 1 96.5 315 PHE B CA 1
ATOM 5358 C C . PHE B 1 315 ? -8.602 22.094 3.74 1 96.5 315 PHE B C 1
ATOM 5360 O O . PHE B 1 315 ? -8.086 22.797 4.609 1 96.5 315 PHE B O 1
ATOM 5367 N N . LEU B 1 316 ? -8.008 21.594 2.729 1 96.94 316 LEU B N 1
ATOM 5368 C CA . LEU B 1 316 ? -6.711 22.125 2.309 1 96.94 316 LEU B CA 1
ATOM 5369 C C . LEU B 1 316 ? -6.875 23.359 1.444 1 96.94 316 LEU B C 1
ATOM 5371 O O . LEU B 1 316 ? -7.656 23.359 0.491 1 96.94 316 LEU B O 1
ATOM 5375 N N . VAL B 1 317 ? -6.199 24.438 1.809 1 93.25 317 VAL B N 1
ATOM 5376 C CA . VAL B 1 317 ? -6.27 25.688 1.057 1 93.25 317 VAL B CA 1
ATOM 5377 C C . VAL B 1 317 ? -4.867 26.266 0.89 1 93.25 317 VAL B C 1
ATOM 5379 O O . VAL B 1 317 ? -3.932 25.859 1.577 1 93.25 317 VAL B O 1
ATOM 5382 N N . GLU B 1 318 ? -4.754 27.078 -0.034 1 90.12 318 GLU B N 1
ATOM 5383 C CA . GLU B 1 318 ? -3.506 27.812 -0.24 1 90.12 318 GLU B CA 1
ATOM 5384 C C . GLU B 1 318 ? -3.588 29.219 0.34 1 90.12 318 GLU B C 1
ATOM 5386 O O . GLU B 1 318 ? -4.473 30 -0.028 1 90.12 318 GLU B O 1
ATOM 5391 N N . ILE B 1 319 ? -2.773 29.516 1.222 1 76.44 319 ILE B N 1
ATOM 5392 C CA . ILE B 1 319 ? -2.676 30.844 1.792 1 76.44 319 ILE B CA 1
ATOM 5393 C C . ILE B 1 319 ? -1.267 31.406 1.582 1 76.44 319 ILE B C 1
ATOM 5395 O O . ILE B 1 319 ? -0.296 30.859 2.119 1 76.44 319 ILE B O 1
ATOM 5399 N N . GLU B 1 320 ? -1.145 32.375 0.83 1 73.25 320 GLU B N 1
ATOM 5400 C CA . GLU B 1 320 ? 0.13 33.031 0.534 1 73.25 320 GLU B CA 1
ATOM 5401 C C . GLU B 1 320 ? 1.139 32.031 -0.027 1 73.25 320 GLU B C 1
ATOM 5403 O O . GLU B 1 320 ? 2.27 31.953 0.458 1 73.25 320 GLU B O 1
ATOM 5408 N N . GLY B 1 321 ? 0.686 31.219 -0.807 1 77.94 321 GLY B N 1
ATOM 5409 C CA . GLY B 1 321 ? 1.566 30.312 -1.528 1 77.94 321 GLY B CA 1
ATOM 5410 C C . GLY B 1 321 ? 1.869 29.031 -0.763 1 77.94 321 GLY B C 1
ATOM 5411 O O . GLY B 1 321 ? 2.582 28.156 -1.259 1 77.94 321 GLY B O 1
ATOM 5412 N N . GLN B 1 322 ? 1.376 28.984 0.457 1 82.56 322 GLN B N 1
ATOM 5413 C CA . GLN B 1 322 ? 1.604 27.797 1.259 1 82.56 322 GLN B CA 1
ATOM 5414 C C . GLN B 1 322 ? 0.298 27.047 1.524 1 82.56 322 GLN B C 1
ATOM 5416 O O . GLN B 1 322 ? -0.762 27.672 1.638 1 82.56 322 GLN B O 1
ATOM 5421 N N . LEU B 1 323 ? 0.463 25.75 1.613 1 91.62 323 LEU B N 1
ATOM 5422 C CA . LEU B 1 323 ? -0.717 24.922 1.862 1 91.62 323 LEU B CA 1
ATOM 5423 C C . LEU B 1 323 ? -0.986 24.797 3.359 1 91.62 323 LEU B C 1
ATOM 5425 O O . LEU B 1 323 ? -0.052 24.672 4.152 1 91.62 323 LEU B O 1
ATOM 5429 N N . GLU B 1 324 ? -2.271 24.906 3.682 1 89.25 324 GLU B N 1
ATOM 5430 C CA . GLU B 1 324 ? -2.666 24.781 5.082 1 89.25 324 GLU B CA 1
ATOM 5431 C C . GLU B 1 324 ? -4.016 24.078 5.215 1 89.25 324 GLU B C 1
ATOM 5433 O O . GLU B 1 324 ? -4.844 24.141 4.305 1 89.25 324 GLU B O 1
ATOM 5438 N N . LEU B 1 325 ? -4.199 23.453 6.367 1 93 325 LEU B N 1
ATOM 5439 C CA . LEU B 1 325 ? -5.496 22.859 6.695 1 93 325 LEU B CA 1
ATOM 5440 C C . LEU B 1 325 ? -6.352 23.844 7.484 1 93 325 LEU B C 1
ATOM 5442 O O . LEU B 1 325 ? -5.883 24.438 8.461 1 93 325 LEU B O 1
ATOM 5446 N N . GLN B 1 326 ? -7.609 24.031 6.988 1 90.62 326 GLN B N 1
ATOM 5447 C CA . GLN B 1 326 ? -8.453 25.047 7.613 1 90.62 326 GLN B CA 1
ATOM 5448 C C . GLN B 1 326 ? -9.914 24.625 7.598 1 90.62 326 GLN B C 1
ATOM 5450 O O . GLN B 1 326 ? -10.352 23.891 6.707 1 90.62 326 GLN B O 1
ATOM 5455 N N . TRP B 1 327 ? -10.602 25.078 8.586 1 90.5 327 TRP B N 1
ATOM 5456 C CA . TRP B 1 327 ? -12.062 25 8.641 1 90.5 327 TRP B CA 1
ATOM 5457 C C . TRP B 1 327 ? -12.688 26.359 8.391 1 90.5 327 TRP B C 1
ATOM 5459 O O . TRP B 1 327 ? -12.133 27.391 8.789 1 90.5 327 TRP B O 1
ATOM 5469 N N . PHE B 1 328 ? -13.836 26.359 7.719 1 86.44 328 PHE B N 1
ATOM 5470 C CA . PHE B 1 328 ? -14.562 27.594 7.434 1 86.44 328 PHE B CA 1
ATOM 5471 C C . PHE B 1 328 ? -16 27.5 7.934 1 86.44 328 PHE B C 1
ATOM 5473 O O . PHE B 1 328 ? -16.672 26.484 7.711 1 86.44 328 PHE B O 1
ATOM 5480 N N . GLU B 1 329 ? -16.359 28.531 8.617 1 82.62 329 GLU B N 1
ATOM 5481 C CA . GLU B 1 329 ? -17.734 28.578 9.086 1 82.62 329 GLU B CA 1
ATOM 5482 C C . GLU B 1 329 ? -18.719 28.656 7.914 1 82.62 329 GLU B C 1
ATOM 5484 O O . GLU B 1 329 ? -19.797 28.062 7.953 1 82.62 329 GLU B O 1
ATOM 5489 N N . ASP B 1 330 ? -18.281 29.453 6.988 1 84.5 330 ASP B N 1
ATOM 5490 C CA . ASP B 1 330 ? -19.062 29.641 5.766 1 84.5 330 ASP B CA 1
ATOM 5491 C C . ASP B 1 330 ? -18.219 29.344 4.527 1 84.5 330 ASP B C 1
ATOM 5493 O O . ASP B 1 330 ? -16.984 29.266 4.617 1 84.5 330 ASP B O 1
ATOM 5497 N N . GLN B 1 331 ? -18.891 29.188 3.416 1 88.31 331 GLN B N 1
ATOM 5498 C CA . GLN B 1 331 ? -18.172 28.906 2.174 1 88.31 331 GLN B CA 1
ATOM 5499 C C . GLN B 1 331 ? -17.109 29.984 1.901 1 88.31 331 GLN B C 1
ATOM 5501 O O . GLN B 1 331 ? -17.438 31.156 1.784 1 88.31 331 GLN B O 1
ATOM 5506 N N . PRO B 1 332 ? -15.969 29.578 1.815 1 87.06 332 PRO B N 1
ATOM 5507 C CA . PRO B 1 332 ? -14.891 30.547 1.591 1 87.06 332 PRO B CA 1
ATOM 5508 C C . PRO B 1 332 ? -14.812 31.016 0.138 1 87.06 332 PRO B C 1
ATOM 5510 O O . PRO B 1 332 ? -15.305 30.328 -0.76 1 87.06 332 PRO B O 1
ATOM 5513 N N . GLU B 1 333 ? -14.094 32.156 -0.008 1 83.75 333 GLU B N 1
ATOM 5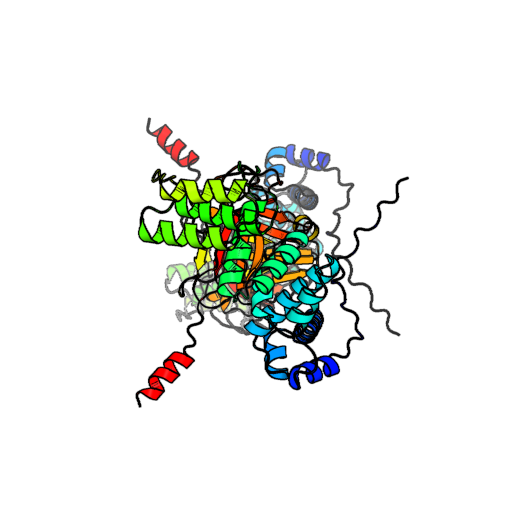514 C CA . GLU B 1 333 ? -13.836 32.656 -1.354 1 83.75 333 GLU B CA 1
ATOM 5515 C C . GLU B 1 333 ? -12.625 31.969 -1.979 1 83.75 333 GLU B C 1
ATOM 5517 O O . GLU B 1 333 ? -12.516 31.891 -3.203 1 83.75 333 GLU B O 1
ATOM 5522 N N . THR B 1 334 ? -11.852 31.5 -1.1 1 85.38 334 THR B N 1
ATOM 5523 C CA . THR B 1 334 ? -10.648 30.828 -1.561 1 85.38 334 THR B CA 1
ATOM 5524 C C . THR B 1 334 ? -10.977 29.422 -2.062 1 85.38 334 THR B C 1
ATOM 5526 O O . THR B 1 334 ? -11.773 28.703 -1.449 1 85.38 334 THR B O 1
ATOM 5529 N N . PRO B 1 335 ? -10.375 29.078 -3.123 1 93.31 335 PRO B N 1
ATOM 5530 C CA . PRO B 1 335 ? -10.633 27.734 -3.645 1 93.31 335 PRO B CA 1
ATOM 5531 C C . PRO B 1 335 ? -10.18 26.641 -2.691 1 93.31 335 PRO B C 1
ATOM 5533 O O . PRO B 1 335 ? -9.109 26.75 -2.084 1 93.31 335 PRO B O 1
ATOM 5536 N N . LEU B 1 336 ? -11.031 25.672 -2.537 1 96.56 336 LEU B N 1
ATOM 5537 C CA . LEU B 1 336 ? -10.703 24.5 -1.733 1 96.56 336 LEU B CA 1
ATOM 5538 C C . LEU B 1 336 ? -9.938 23.469 -2.557 1 96.56 336 LEU B C 1
ATOM 5540 O O . LEU B 1 336 ? -10.312 23.172 -3.689 1 96.56 336 LEU B O 1
ATOM 5544 N N . LEU B 1 337 ? -8.867 22.953 -2.045 1 97.56 337 LEU B N 1
ATOM 5545 C CA . LEU B 1 337 ? -7.988 22.062 -2.797 1 97.56 337 LEU B CA 1
ATOM 5546 C C . LEU B 1 337 ? -8.281 20.609 -2.465 1 97.56 337 LEU B C 1
ATOM 5548 O O . LEU B 1 337 ? -7.887 19.703 -3.205 1 97.56 337 LEU B O 1
ATOM 5552 N N . GLY B 1 338 ? -8.93 20.359 -1.353 1 97.81 338 GLY B N 1
ATOM 5553 C CA . GLY B 1 338 ? -9.289 19 -0.944 1 97.81 338 GLY B CA 1
ATOM 5554 C C . GLY B 1 338 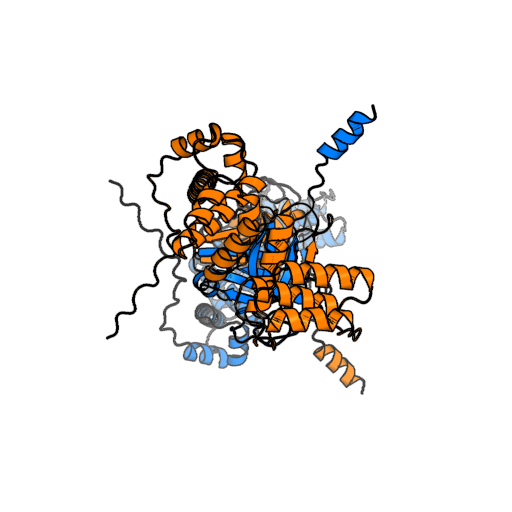? -9.891 18.938 0.45 1 97.81 338 GLY B C 1
ATOM 5555 O O . GLY B 1 338 ? -9.719 19.875 1.244 1 97.81 338 GLY B O 1
ATOM 5556 N N . ARG B 1 339 ? -10.523 17.875 0.74 1 97.88 339 ARG B N 1
ATOM 5557 C CA . ARG B 1 339 ? -11.18 17.672 2.029 1 97.88 339 ARG B CA 1
ATOM 5558 C C . ARG B 1 339 ? -10.391 16.703 2.9 1 97.88 339 ARG B C 1
ATOM 5560 O O . ARG B 1 339 ? -9.953 15.648 2.43 1 97.88 339 ARG B O 1
ATOM 5567 N N . VAL B 1 340 ? -10.234 17.078 4.121 1 97.25 340 VAL B N 1
ATOM 5568 C CA . VAL B 1 340 ? -9.523 16.203 5.051 1 97.25 340 VAL B CA 1
ATOM 5569 C C . VAL B 1 340 ? -10.414 15.023 5.434 1 97.25 340 VAL B C 1
ATOM 5571 O O . VAL B 1 340 ? -11.547 15.219 5.887 1 97.25 340 VAL B O 1
ATOM 5574 N N . ILE B 1 341 ? -9.891 13.859 5.273 1 95.56 341 ILE B N 1
ATOM 5575 C CA . ILE B 1 341 ? -10.734 12.695 5.539 1 95.56 341 ILE B CA 1
ATOM 5576 C C . ILE B 1 341 ? -10.25 11.992 6.801 1 95.56 341 ILE B C 1
ATOM 5578 O O . ILE B 1 341 ? -11.039 11.375 7.516 1 95.56 341 ILE B O 1
ATOM 5582 N N . LEU B 1 342 ? -8.953 12.078 7.023 1 94.5 342 LEU B N 1
ATOM 5583 C CA . LEU B 1 342 ? -8.398 11.336 8.148 1 94.5 342 LEU B CA 1
ATOM 5584 C C . LEU B 1 342 ? -7.055 11.922 8.57 1 94.5 342 LEU B C 1
ATOM 5586 O O . LEU B 1 342 ? -6.27 12.352 7.727 1 94.5 342 LEU B O 1
ATOM 5590 N N . ILE B 1 343 ? -6.84 12 9.898 1 95.62 343 ILE B N 1
ATOM 5591 C CA . ILE B 1 343 ? -5.527 12.297 10.469 1 95.62 343 ILE B CA 1
ATOM 5592 C C . ILE B 1 343 ? -5.012 11.086 11.234 1 95.62 343 ILE B C 1
ATOM 5594 O O . ILE B 1 343 ? -5.66 10.617 12.172 1 95.62 343 ILE B O 1
ATOM 5598 N N . LEU B 1 344 ? -3.873 10.57 10.859 1 93.94 344 LEU B N 1
ATOM 5599 C CA . LEU B 1 344 ? -3.348 9.344 11.445 1 93.94 344 LEU B CA 1
ATOM 5600 C C . LEU B 1 344 ? -2.125 9.633 12.312 1 93.94 344 LEU B C 1
ATOM 5602 O O . LEU B 1 344 ? -1.138 10.195 11.828 1 93.94 344 LEU B O 1
ATOM 5606 N N . ARG B 1 345 ? -2.232 9.289 13.555 1 91.88 345 ARG B N 1
ATOM 5607 C CA . ARG B 1 345 ? -1.104 9.359 14.477 1 91.88 345 ARG B CA 1
ATOM 5608 C C . ARG B 1 345 ? -0.299 8.062 14.445 1 91.88 345 ARG B C 1
ATOM 5610 O O . ARG B 1 345 ? -0.84 6.996 14.148 1 91.88 345 ARG B O 1
ATOM 5617 N N . PRO B 1 346 ? 1.011 8.18 14.672 1 88.5 346 PRO B N 1
ATOM 5618 C CA . PRO B 1 346 ? 1.811 6.953 14.688 1 88.5 346 PRO B CA 1
ATOM 5619 C C . PRO B 1 346 ? 1.481 6.051 15.875 1 88.5 346 PRO B C 1
ATOM 5621 O O . PRO B 1 346 ? 0.874 6.5 16.844 1 88.5 346 PRO B O 1
ATOM 5624 N N . LYS B 1 347 ? 1.87 4.773 15.727 1 83.62 347 LYS B N 1
ATOM 5625 C CA . LYS B 1 347 ? 1.653 3.807 16.797 1 83.62 347 LYS B CA 1
ATOM 5626 C C . LYS B 1 347 ? 2.461 4.176 18.047 1 83.62 347 LYS B C 1
ATOM 5628 O O . LYS B 1 347 ? 3.586 4.668 17.938 1 83.62 347 LYS B O 1
ATOM 5633 N N . ARG B 1 348 ? 1.837 4.016 19.234 1 76.12 348 ARG B N 1
ATOM 5634 C CA . ARG B 1 348 ? 2.547 4.301 20.469 1 76.12 348 ARG B CA 1
ATOM 5635 C C . ARG B 1 348 ? 3.6 3.234 20.75 1 76.12 348 ARG B C 1
ATOM 5637 O O . ARG B 1 348 ? 3.332 2.039 20.625 1 76.12 348 ARG B O 1
ATOM 5644 N N . ILE B 1 349 ? 4.879 3.475 20.531 1 62.31 349 ILE B N 1
ATOM 5645 C CA . ILE B 1 349 ? 5.922 2.508 20.859 1 62.31 349 ILE B CA 1
ATOM 5646 C C . ILE B 1 349 ? 6.133 2.463 22.359 1 62.31 349 ILE B C 1
ATOM 5648 O O . ILE B 1 349 ? 6.43 3.486 22.984 1 62.31 349 ILE B O 1
ATOM 5652 N N . VAL B 1 350 ? 5.27 1.736 23.094 1 53.62 350 VAL B N 1
ATOM 5653 C CA . VAL B 1 350 ? 5.531 1.604 24.516 1 53.62 350 VAL B CA 1
ATOM 5654 C C . VAL B 1 350 ? 6.977 1.159 24.734 1 53.62 350 VAL B C 1
ATOM 5656 O O . VAL B 1 350 ? 7.402 0.127 24.219 1 53.62 350 VAL B O 1
ATOM 5659 N N . ASP B 1 351 ? 7.84 2.053 24.812 1 47.34 351 ASP B N 1
ATOM 5660 C CA . ASP B 1 351 ? 9.18 1.663 25.25 1 47.34 351 ASP B CA 1
ATOM 5661 C C . ASP B 1 351 ? 9.102 0.652 26.391 1 47.34 351 ASP B C 1
ATOM 5663 O O . ASP B 1 351 ? 8.648 0.978 27.484 1 47.34 351 ASP B O 1
ATOM 5667 N N . GLU B 1 352 ? 8.992 -0.479 26.109 1 43.56 352 GLU B N 1
ATOM 5668 C CA . GLU B 1 352 ? 9.203 -1.501 27.141 1 43.56 352 GLU B CA 1
ATOM 5669 C C . GLU B 1 352 ? 10.344 -1.12 28.078 1 43.56 352 GLU B C 1
ATOM 5671 O O . GLU B 1 352 ? 10.328 -1.475 29.25 1 43.56 352 GLU B O 1
ATOM 5676 N N . ASN B 1 353 ? 11.336 -0.502 27.516 1 41.62 353 ASN B N 1
ATOM 5677 C CA . ASN B 1 353 ? 12.414 -0.211 28.453 1 41.62 353 ASN B CA 1
ATOM 5678 C C . ASN B 1 353 ? 11.992 0.846 29.484 1 41.62 353 ASN B C 1
ATOM 5680 O O . ASN B 1 353 ? 12.586 0.954 30.547 1 41.62 353 ASN B O 1
ATOM 5684 N N . GLN B 1 354 ? 11.141 1.755 29.234 1 39.81 354 GLN B N 1
ATOM 5685 C CA . GLN B 1 354 ? 10.688 2.67 30.281 1 39.81 354 GLN B CA 1
ATOM 5686 C C . GLN B 1 354 ? 9.766 1.965 31.266 1 39.81 354 GLN B C 1
ATOM 5688 O O . GLN B 1 354 ? 9.641 2.385 32.406 1 39.81 354 GLN B O 1
ATOM 5693 N N . MET B 1 355 ? 9.031 1.033 30.891 1 35.88 355 MET B N 1
ATOM 5694 C CA . MET B 1 355 ? 8.414 0.185 31.922 1 35.88 355 MET B CA 1
ATOM 5695 C C . MET B 1 355 ? 9.477 -0.586 32.688 1 35.88 355 MET B C 1
ATOM 5697 O O . MET B 1 355 ? 9.305 -0.855 33.875 1 35.88 355 MET B O 1
ATOM 5701 N N . THR B 1 356 ? 10.414 -1.005 32 1 36.31 356 THR B N 1
ATOM 5702 C CA . THR B 1 356 ? 11.461 -1.636 32.812 1 36.31 356 THR B CA 1
ATOM 5703 C C . THR B 1 356 ? 12.133 -0.614 33.719 1 36.31 356 THR B C 1
ATOM 5705 O O . THR B 1 356 ? 12.562 -0.946 34.812 1 36.31 356 THR B O 1
ATOM 5708 N N . ASP B 1 357 ? 12.281 0.607 33.344 1 34.94 357 ASP B N 1
ATOM 5709 C CA . ASP B 1 357 ? 12.867 1.536 34.312 1 34.94 357 ASP B CA 1
ATOM 5710 C C . ASP B 1 357 ? 11.891 1.839 35.438 1 34.94 357 ASP B C 1
ATOM 5712 O O . ASP B 1 357 ? 12.305 2.201 36.531 1 34.94 357 ASP B O 1
ATOM 5716 N N . ILE B 1 358 ? 10.641 1.806 35.25 1 34.19 358 ILE B N 1
ATOM 5717 C CA . ILE B 1 358 ? 9.758 1.902 36.406 1 34.19 358 ILE B CA 1
ATOM 5718 C C . ILE B 1 358 ? 9.914 0.655 37.281 1 34.19 358 ILE B C 1
ATOM 5720 O O . ILE B 1 358 ? 9.914 0.744 38.5 1 34.19 358 ILE B O 1
ATOM 5724 N N . TRP B 1 359 ? 10.109 -0.493 36.625 1 33.12 359 TRP B N 1
ATOM 5725 C CA . TRP B 1 359 ? 10.266 -1.651 37.5 1 33.12 359 TRP B CA 1
ATOM 5726 C C . TRP B 1 359 ? 11.609 -1.609 38.25 1 33.12 359 TRP B C 1
ATOM 5728 O O . TRP B 1 359 ? 11.766 -2.219 39.312 1 33.12 359 TRP B O 1
ATOM 5738 N N . GLN B 1 360 ? 12.602 -1.089 37.594 1 31.47 360 GLN B N 1
ATOM 5739 C CA . GLN B 1 360 ? 13.797 -1.091 38.406 1 31.47 360 GLN B CA 1
ATOM 5740 C C . GLN B 1 360 ? 13.672 -0.093 39.562 1 31.47 360 GLN B C 1
ATOM 5742 O O . GLN B 1 360 ? 14.43 -0.155 40.531 1 31.47 360 GLN B O 1
ATOM 5747 N N . ILE B 1 361 ? 12.828 0.885 39.469 1 30.5 361 ILE B N 1
ATOM 5748 C CA . ILE B 1 361 ? 12.836 1.73 40.656 1 30.5 361 ILE B CA 1
ATOM 5749 C C . ILE B 1 361 ? 12.141 1.007 41.812 1 30.5 361 ILE B C 1
ATOM 5751 O O . ILE B 1 361 ? 12.352 1.342 43 1 30.5 361 ILE B O 1
ATOM 5755 N N . GLU B 1 362 ? 11.227 0.115 41.5 1 28.53 362 GLU B N 1
ATOM 5756 C CA . GLU B 1 36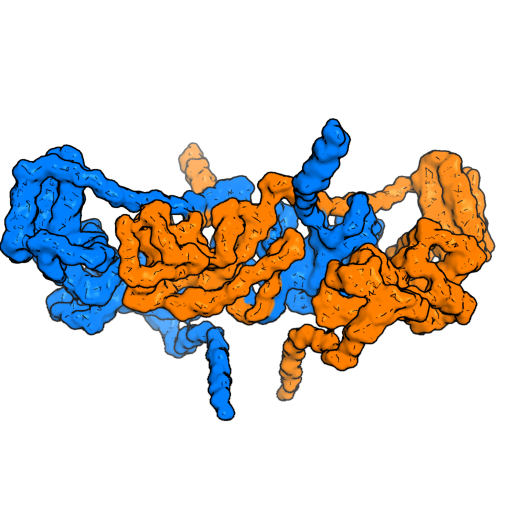2 ? 10.68 -0.443 42.75 1 28.53 362 GLU B CA 1
ATOM 5757 C C . GLU B 1 362 ? 11.633 -1.473 43.344 1 28.53 362 GLU B C 1
ATOM 5759 O O . GLU B 1 362 ? 11.398 -1.97 44.438 1 28.53 362 GLU B O 1
ATOM 5764 N N . GLU B 1 363 ? 12.82 -1.797 42.688 1 23.78 363 GLU B N 1
ATOM 5765 C CA . GLU B 1 363 ? 13.664 -2.447 43.688 1 23.78 363 GLU B CA 1
ATOM 5766 C C . GLU B 1 363 ? 14.562 -1.437 44.406 1 23.78 363 GLU B C 1
ATOM 5768 O O . GLU B 1 363 ? 15.039 -0.484 43.781 1 23.78 363 GLU B O 1
#

pLDDT: mean 84.58, std 17.15, range [21.58, 97.94]

Nearest PDB structures (foldseek):
  6kkn-assembly1_A-2  TM=8.768E-01  e=2.827E-39  Nostoc sp. PCC 7120 = FACHB-418
  6kkm-assembly1_H-2  TM=5.146E-01  e=3.313E-38  Nostoc sp. PCC 7120 = FACHB-418
  6kkm-assembly1_E-2  TM=5.137E-01  e=9.443E-38  Nostoc sp. PCC 7120 = FACHB-418
  6kkm-assembly1_F-2  TM=5.108E-01  e=8.504E-38  Nostoc sp. PCC 7120 = FACHB-418
  6lrr-assembly1_J  TM=8.728E-01  e=7.924E-17  Nostoc sp. PCC 7120 = FACHB-418

Solvent-accessible surface area (backbone atoms only — not comparable to full-atom values): 39660 Å² total; per-residue (Å²): 134,82,78,78,73,77,76,76,71,83,55,68,78,72,57,75,84,79,62,60,60,66,58,43,42,50,34,47,53,68,60,56,78,37,59,44,52,43,8,49,40,50,47,49,44,40,63,69,65,46,48,54,67,57,47,20,76,67,33,67,48,45,55,70,53,43,50,38,25,29,50,11,27,52,41,50,52,38,20,58,75,58,63,44,53,68,68,52,50,55,48,55,46,69,46,50,46,69,37,38,36,39,34,62,83,42,52,48,69,52,33,32,43,48,48,48,52,32,62,74,67,67,52,52,46,70,54,34,35,52,46,33,50,21,45,42,53,50,70,69,41,92,61,81,58,90,56,44,57,91,47,59,32,24,28,35,20,47,41,24,44,56,51,23,31,49,38,82,49,64,66,59,20,49,52,29,38,52,56,14,62,71,42,40,70,49,68,54,35,44,52,56,50,56,48,51,78,73,47,81,69,64,49,84,68,86,68,81,56,76,77,56,67,44,62,52,48,90,88,52,54,68,24,41,74,31,42,44,51,45,52,67,81,40,38,64,64,49,57,68,63,49,74,88,82,61,63,42,79,86,66,42,33,34,69,47,75,44,77,50,35,35,31,32,36,65,47,42,65,71,63,69,69,37,85,41,53,36,29,35,35,37,48,33,69,71,40,78,65,61,55,86,77,76,79,40,67,28,40,37,33,26,18,49,70,45,49,71,83,49,65,75,41,39,26,33,31,71,57,92,67,30,52,45,61,44,70,48,92,56,82,66,90,64,68,51,56,11,26,53,66,36,32,38,41,59,62,78,75,74,56,60,65,58,54,47,51,54,55,56,61,77,99,135,82,77,76,74,75,76,75,71,84,58,68,78,72,57,74,83,79,63,61,59,66,60,43,42,51,35,49,52,68,60,57,78,38,59,43,54,45,8,48,42,50,49,51,44,40,64,70,66,46,50,53,67,56,48,21,75,67,32,65,47,45,52,72,53,43,50,38,25,29,51,9,28,52,40,49,52,37,20,56,73,58,62,43,53,69,67,52,52,54,48,54,46,69,45,51,48,68,36,38,35,41,36,62,83,42,53,49,70,51,32,28,44,48,49,48,51,33,62,75,67,66,54,51,47,70,53,33,34,51,47,34,49,21,44,43,52,50,69,66,42,94,60,82,56,88,55,44,57,91,46,59,31,22,28,36,19,47,41,25,43,53,51,24,32,48,38,81,48,64,68,60,20,50,52,29,38,51,58,14,62,71,43,38,70,50,68,54,34,46,50,57,48,56,47,49,80,74,47,83,70,64,48,84,70,89,69,79,57,77,78,54,68,44,63,52,47,90,89,53,54,67,24,42,74,31,43,43,52,45,52,66,82,39,38,64,63,48,58,66,63,49,72,89,81,63,64,42,80,86,66,45,34,34,69,46,75,43,77,50,36,34,32,34,37,64,46,43,64,72,64,68,71,36,87,41,55,36,30,36,35,37,47,34,69,71,40,80,63,60,54,85,77,76,82,40,68,27,38,37,33,25,19,50,68,44,50,70,83,50,65,75,44,39,27,34,33,70,56,93,66,30,50,44,62,44,71,47,92,55,82,65,91,64,69,51,56,10,25,54,66,38,32,39,42,58,62,81,75,74,54,60,63,59,54,46,52,54,54,52,61,76,99

Foldseek 3Di:
DDDPPPPPDPPVPPLPPPPPLVVLLVCLQVVPFFLLSVLVSLVSNVSNPDDQVNSCVRRVQHSVNNVLSVLLSVLLVLQVVVPADPVLNVVVRHHDSLLSSLLSLDHSPLSSQLSVLCVVVVHHNVVSNLLNVQLNVLVPPPDDDPQADNHSLSSSLVSLQLVLLQDQDLVVSVVSLVVSCVRGDDPSSNVVSVVSNVVNHRDNDPDDDDDPDDDADPVADAWAKAWELEEPFDFPCSVVVTDFWAFDPDRGDTDDDDDTDIDIGGPDVLVVVADHKYKYKYWQCQAPDRDPDDIDIKIWIWRQVPFDADQVWWFWFDDPRTIGIDHDNDDDPGTTRTTTRDIGDDDDPPPPVVVVVVVVVVD/DDDPPPPPDPPVPPLDPPPPLVVLLVCLQVVPFFLLSVLVSLVSNVSNPDDQVNSCVRRVQHSVNNVLSVLLSVLLVLQVVVPADPVLNVVVRHHDSLLSSLLSLDHSPLSSQLSVLCVVVVHHNVVSNLLNVQLNVLVPPPDDPPQADNHSLSSSLVSLLLVLLQDQDLVVSVVSLVVSCVRGDDPSSNVVSVVSNVVNHRDNDPDDDDDPDDDADPVADAWAKAWELEEPFDFPCSVVVTDFWAFDPDRGDTDDDDDTDIDIGGPDVLVVVADHKYKYKYWQCQAPDRDPDDIDIKIWIWRQVPFDADQVWWFWFDDPRTIGIDHDNDDDPGTTRTTTRDIGDDDDPPPPVVVVVVVVVVD

Radius of gyration: 35.66 Å; Cα contacts (8 Å, |Δi|>4): 1191; chains: 2; bounding box: 79×114×82 Å